Protein 8TEG (pdb70)

Solvent-accessible surface area: 25018 Å² total; per-residue (Å²): 168,89,82,99,92,17,10,136,81,15,64,136,20,10,126,162,18,77,165,84,1,41,56,21,2,136,176,25,42,163,184,7,74,54,14,1,41,41,0,20,72,32,4,4,18,6,5,8,0,10,0,3,8,0,8,65,20,0,38,24,30,0,5,0,23,45,0,0,26,0,1,4,61,0,0,66,53,2,0,80,82,2,1,2,0,0,0,0,2,3,2,14,3,11,3,0,23,0,3,28,22,4,4,79,60,0,125,79,99,117,82,5,20,118,128,29,0,42,2,10,4,0,52,0,2,31,72,0,2,95,31,0,33,88,48,1,46,61,7,16,5,69,56,12,105,90,23,28,23,3,0,4,4,0,12,21,9,0,21,8,59,6,18,60,57,16,3,101,103,3,29,67,52,8,62,144,58,11,144,114,69,88,99,181,78,127,18,8,86,93,78,71,54,126,39,0,1,82,40,1,58,87,0,3,111,11,2,17,109,48,2,46,186,11,66,114,0,20,78,98,214,164,52,69,41,176,64,50,35,70,44,10,29,37,2,13,23,65,40,14,121,70,42,15,41,46,0,76,134,36,50,77,126,38,23,185,5,9,3,17,45,7,46,0,58,36,49,172,45,145,74,101,122,19,61,130,63,8,126,84,6,45,117,93,21,30,103,25,0,94,99,10,0,29,13,5,4,32,4,3,13,7,18,6,4,11,0,4,66,14,0,31,27,150,41,0,85,42,174,22,66,44,1,47,26,33,4,1,32,10,1,0,106,6,1,50,46,0,3,59,76,9,16,0,2,1,3,3,16,48,44,23,0,0,21,0,0,20,20,2,7,63,22,122,204,86,17,80,10,77,15,1,3,11,0,1,40,59,0,0,64,66,0,22,41,15,32,54,40,1,58,116,27,59,80,20,0,6,2,0,3,12,2,18,0,10,5,25,5,58,21,24,36,57,3,4,4,0,83,51,2,21,93,7,52,169,34,49,85,37,83,34,18,101,40,0,69,89,127,5,3,44,6,3,75,70,8,34,37,132,20,1,13,105,0,0,87,58,0,34,74,28,8,97,99,0,44,36,28,17,164,81,103,103,44,0,15,57,0,0,62,42,4,42,99,1,19,54,30,37,71,152,91,9,60,191,158,26,137,50,62,31,5,110,50,1,9,18,96,56,9,72,22,13,78,50,38,67,98,111,74,0,40,116,18,108,10,2,71,80,31,67,184,72,38,134,189,98,162,268,66,40,45,50,52,44,2,38,100,51,5,1,66,10,48,0,20,14,62,45,104

GO terms:
  GO:0005886 plasma membrane (C, IDA)
  GO:0010036 response to boron-containing substance (P, IDA)
  GO:0080029 cellular response to boron-containing substance levels (P, IDA)
  GO:0005774 vacuolar membrane (C, EXP)
  GO:0010008 endosome membrane (C, EXP)
  GO:0035445 borate transmembrane transport (P, IMP)
  GO:0043674 columella (C, IDA)
  GO:0005737 cytoplasm (C, IDA)
  GO:0005768 endosome (C, IDA)
  GO:0005773 vacuole (C, IDA)
  GO:0016328 lateral plasma membrane (C, IDA)
  GO:0046713 borate transport (P, IMP)
  GO:0010036 response to boron-containing substance (P, IEP)
  GO:0080139 borate efflux transmembrane transporter activity (F, IMP)

Nearest PDB structures (foldseek):
  8teg-assembly1_B  TM=1.048E+00  e=1.422E-03  Arabidopsis thaliana
  8teh-assembly1_A  TM=1.031E+00  e=2.267E-03  Arabidopsis thaliana
  8teh-assembly1_A  TM=1.002E+00  e=2.235E-71  Arabidopsis thaliana
  8tem-assembly1_B  TM=9.997E-01  e=1.123E-63  Arabidopsis thaliana
  8ten-assembly1_B  TM=9.990E-01  e=5.904E-63  Arabidopsis thaliana

Radius of gyration: 24.36 Å; Cα contacts (8 Å, |Δi|>4): 847; chains: 2; bounding box: 55×71×68 Å

Sequence (561 aa):
FVPFEGIKNDLKGRLMCYKQDWTGGFKAGFRILAPTTYIFFASAIPVISFGEQLERSTDGVLTAVQTLASTAICGMIHSIIGGQPLLILGVAEPTVIMYTFMFNFAKARPELGRDLFLAWSGWVCVWTALMLFVLAICGACSIINRFTRVAGELFGLLIAMLFMQQAIKGLVDEFRIPERENQKLKEFLPSWRFANGMFALVLSFGLLLTGLRSRKARSWRYGTGWLRSLIADYGVPLMVLVWTGVSYIPAGDVPKGIPRRLFSPNPWSPGATVVKEMLDVPIVYIIGAFIPASMIAVLYYFDHSVASQLAQQKEFNLRKPSSYHYDLLLLGFLTLMCGLLGVPPSNGVIPQSPMHTKSLATLKYPVEVKEQRVSNLLQSTMVGGCVAAMPILKMIPTSVLWGYFAFMAIESLPGNQFWERILLLFTAPSRRFKVLEDYHATFVETVPFKTIAMFTLFQTTYLLICFGLTWIPIAGVMFPLMIMFLIPVRQYLLPRFFKGAHLQDLDAAEYEEAPALPFNLAAETEIGSTTSYPGDLEIYPGDLEILDEVMTRSRGEFRHT

B-factor: mean 27.96, std 11.34, range [3.14, 75.41]

Structure (mmCIF, N/CA/C/O backbone):
data_8TEG
#
_entry.id   8TEG
#
_cell.length_a   1.00
_cell.length_b   1.00
_cell.length_c   1.00
_cell.angle_alpha   90.00
_cell.angle_beta   90.00
_cell.angle_gamma   90.00
#
_symmetry.space_group_name_H-M   'P 1'
#
loop_
_entity.id
_entity.type
_entity.pdbx_description
1 polymer 'Boron transporter 1'
2 water water
#
loop_
_atom_site.group_PDB
_atom_site.id
_atom_site.type_symbol
_atom_site.label_atom_id
_atom_site.label_alt_id
_atom_site.label_comp_id
_atom_site.label_asym_id
_atom_site.label_entity_id
_atom_site.label_seq_id
_atom_site.pdbx_PDB_ins_code
_atom_site.Cartn_x
_atom_site.Cartn_y
_atom_site.Cartn_z
_atom_site.occupancy
_atom_site.B_iso_or_equiv
_atom_site.auth_seq_id
_atom_site.auth_comp_id
_atom_site.auth_asym_id
_atom_site.auth_atom_id
_atom_site.pdbx_PDB_model_num
ATOM 1 N N . PHE A 1 5 ? 147.393 183.921 179.658 1.00 47.45 5 PHE A N 1
ATOM 2 C CA . PHE A 1 5 ? 147.562 183.937 178.177 1.00 44.31 5 PHE A CA 1
ATOM 3 C C . PHE A 1 5 ? 147.886 185.344 177.682 1.00 46.14 5 PHE A C 1
ATOM 4 O O . PHE A 1 5 ? 147.329 185.800 176.685 1.00 49.82 5 PHE A O 1
ATOM 12 N N . VAL A 1 6 ? 148.781 186.030 178.381 1.00 40.46 6 VAL A N 1
ATOM 13 C CA . VAL A 1 6 ? 149.165 187.384 177.963 1.00 39.74 6 VAL A CA 1
ATOM 14 C C . VAL A 1 6 ? 150.006 187.292 176.693 1.00 40.19 6 VAL A C 1
ATOM 15 O O . VAL A 1 6 ? 151.008 186.557 176.673 1.00 40.53 6 VAL A O 1
ATOM 19 N N . PRO A 1 7 ? 149.654 188.000 175.618 1.00 36.77 7 PRO A N 1
ATOM 20 C CA . PRO A 1 7 ? 150.427 187.870 174.377 1.00 35.59 7 PRO A CA 1
ATOM 21 C C . PRO A 1 7 ? 151.888 188.246 174.572 1.00 38.60 7 PRO A C 1
ATOM 22 O O . PRO A 1 7 ? 152.214 189.240 175.224 1.00 41.03 7 PRO A O 1
ATOM 26 N N . PHE A 1 8 ? 152.769 187.430 173.993 1.00 34.53 8 PHE A N 1
ATOM 27 C CA . PHE A 1 8 ? 154.218 187.607 173.951 1.00 32.31 8 PHE A CA 1
ATOM 28 C C . PHE A 1 8 ? 154.906 187.327 175.282 1.00 33.23 8 PHE A C 1
ATOM 29 O O . PHE A 1 8 ? 156.138 187.366 175.336 1.00 35.85 8 PHE A O 1
ATOM 37 N N . GLU A 1 9 ? 154.165 187.038 176.352 1.00 37.34 9 GLU A N 1
ATOM 38 C CA . GLU A 1 9 ? 154.795 186.854 177.657 1.00 33.90 9 GLU A CA 1
ATOM 39 C C . GLU A 1 9 ? 155.652 185.593 177.688 1.00 34.97 9 GLU A C 1
ATOM 40 O O . GLU A 1 9 ? 156.799 185.620 178.153 1.00 40.35 9 GLU A O 1
ATOM 46 N N . GLY A 1 10 ? 155.110 184.475 177.205 1.00 30.54 10 GLY A N 1
ATOM 47 C CA . GLY A 1 10 ? 155.876 183.241 177.198 1.00 26.52 10 GLY A CA 1
ATOM 48 C C . GLY A 1 10 ? 157.118 183.333 176.334 1.00 29.35 10 GLY A C 1
ATOM 49 O O . GLY A 1 10 ? 158.192 182.867 176.721 1.00 33.30 10 GLY A O 1
ATOM 50 N N . ILE A 1 11 ? 156.988 183.939 175.152 1.00 29.64 11 ILE A N 1
ATOM 51 C CA . ILE A 1 11 ? 158.140 184.112 174.272 1.00 28.68 11 ILE A CA 1
ATOM 52 C C . ILE A 1 11 ? 159.193 184.979 174.948 1.00 28.05 11 ILE A C 1
ATOM 53 O O . ILE A 1 11 ? 160.394 184.689 174.885 1.00 31.39 11 ILE A O 1
ATOM 58 N N . LYS A 1 12 ? 158.761 186.060 175.600 1.00 30.66 12 LYS A N 1
ATOM 59 C CA . LYS A 1 12 ? 159.705 186.943 176.275 1.00 30.50 12 LYS A CA 1
ATOM 60 C C . LYS A 1 12 ? 160.442 186.213 177.389 1.00 29.86 12 LYS A C 1
ATOM 61 O O . LYS A 1 12 ? 161.663 186.347 177.524 1.00 34.83 12 LYS A O 1
ATOM 67 N N . ASN A 1 13 ? 159.719 185.441 178.201 1.00 30.66 13 ASN A N 1
ATOM 68 C CA . ASN A 1 13 ? 160.368 184.704 179.280 1.00 31.47 13 ASN A CA 1
ATOM 69 C C . ASN A 1 13 ? 161.352 183.676 178.732 1.00 33.93 13 ASN A C 1
ATOM 70 O O . ASN A 1 13 ? 162.467 183.535 179.251 1.00 34.49 13 ASN A O 1
ATOM 75 N N . ASP A 1 14 ? 160.961 182.952 177.679 1.00 30.43 14 ASP A N 1
ATOM 76 C CA . ASP A 1 14 ? 161.864 181.979 177.073 1.00 26.98 14 ASP A CA 1
ATOM 77 C C . ASP A 1 14 ? 163.135 182.650 176.566 1.00 27.73 14 ASP A C 1
ATOM 78 O O . ASP A 1 14 ? 164.245 182.158 176.803 1.00 31.54 14 ASP A O 1
ATOM 83 N N . LEU A 1 15 ? 162.988 183.767 175.850 1.00 28.18 15 LEU A N 1
ATOM 84 C CA . LEU A 1 15 ? 164.150 184.451 175.295 1.00 28.77 15 LEU A CA 1
ATOM 85 C C . LEU A 1 15 ? 165.051 184.985 176.399 1.00 30.69 15 LEU A C 1
ATOM 86 O O . LEU A 1 15 ? 166.279 184.874 176.317 1.00 31.94 15 LEU A O 1
ATOM 91 N N . LYS A 1 16 ? 164.460 185.564 177.444 1.00 34.82 16 LYS A N 1
ATOM 92 C CA . LYS A 1 16 ? 165.258 186.065 178.555 1.00 32.54 16 LYS A CA 1
ATOM 93 C C . LYS A 1 16 ? 166.031 184.935 179.222 1.00 35.34 16 LYS A C 1
ATOM 94 O O . LYS A 1 16 ? 167.211 185.090 179.554 1.00 36.63 16 LYS A O 1
ATOM 100 N N . GLY A 1 17 ? 165.384 183.785 179.418 1.00 36.25 17 GLY A N 1
ATOM 101 C CA . GLY A 1 17 ? 166.068 182.667 180.041 1.00 30.14 17 GLY A CA 1
ATOM 102 C C . GLY A 1 17 ? 167.196 182.117 179.190 1.00 32.21 17 GLY A C 1
ATOM 103 O O . GLY A 1 17 ? 168.279 181.817 179.699 1.00 36.05 17 GLY A O 1
ATOM 104 N N . ARG A 1 18 ? 166.963 181.974 177.885 1.00 33.87 18 ARG A N 1
ATOM 105 C CA . ARG A 1 18 ? 167.952 181.343 177.021 1.00 32.23 18 ARG A CA 1
ATOM 106 C C . ARG A 1 18 ? 169.038 182.297 176.544 1.00 29.88 18 ARG A C 1
ATOM 107 O O . ARG A 1 18 ? 170.056 181.833 176.020 1.00 33.22 18 ARG A O 1
ATOM 115 N N . LEU A 1 19 ? 168.862 183.606 176.711 1.00 33.28 19 LEU A N 1
ATOM 116 C CA . LEU A 1 19 ? 169.922 184.544 176.373 1.00 33.58 19 LEU A CA 1
ATOM 117 C C . LEU A 1 19 ? 170.999 184.623 177.445 1.00 33.97 19 LEU A C 1
ATOM 118 O O . LEU A 1 19 ? 172.081 185.151 177.173 1.00 37.14 19 LEU A O 1
ATOM 123 N N . MET A 1 20 ? 170.737 184.107 178.644 1.00 40.28 20 MET A N 1
ATOM 124 C CA . MET A 1 20 ? 171.701 184.141 179.734 1.00 40.54 20 MET A CA 1
ATOM 125 C C . MET A 1 20 ? 172.684 182.978 179.706 1.00 41.48 20 MET A C 1
ATOM 126 O O . MET A 1 20 ? 173.639 182.984 180.490 1.00 46.37 20 MET A O 1
ATOM 131 N N . CYS A 1 21 ? 172.482 181.984 178.833 1.00 37.58 21 CYS A N 1
ATOM 132 C CA . CYS A 1 21 ? 173.357 180.818 178.773 1.00 34.06 21 CYS A CA 1
ATOM 133 C C . CYS A 1 21 ? 173.810 180.504 177.350 1.00 33.80 21 CYS A C 1
ATOM 134 O O . CYS A 1 21 ? 174.263 179.387 177.085 1.00 38.13 21 CYS A O 1
ATOM 137 N N . TYR A 1 22 ? 173.705 181.465 176.430 1.00 30.23 22 TYR A N 1
ATOM 138 C CA . TYR A 1 22 ? 174.087 181.225 175.041 1.00 28.07 22 TYR A CA 1
ATOM 139 C C . TYR A 1 22 ? 175.593 181.001 174.904 1.00 26.40 22 TYR A C 1
ATOM 140 O O . TYR A 1 22 ? 176.042 180.003 174.315 1.00 29.88 22 TYR A O 1
ATOM 149 N N . LYS A 1 23 ? 176.390 181.916 175.458 1.00 30.06 23 LYS A N 1
ATOM 150 C CA . LYS A 1 23 ? 177.837 181.818 175.311 1.00 30.75 23 LYS A CA 1
ATOM 151 C C . LYS A 1 23 ? 178.364 180.549 175.964 1.00 30.92 23 LYS A C 1
ATOM 152 O O . LYS A 1 23 ? 179.253 179.885 175.422 1.00 31.35 23 LYS A O 1
ATOM 158 N N . GLN A 1 24 ? 177.832 180.205 177.137 1.00 30.80 24 GLN A N 1
ATOM 159 C CA . GLN A 1 24 ? 178.170 178.929 177.754 1.00 28.28 24 GLN A CA 1
ATOM 160 C C . GLN A 1 24 ? 177.685 177.768 176.898 1.00 31.10 24 GLN A C 1
ATOM 161 O O . GLN A 1 24 ? 178.384 176.760 176.759 1.00 33.31 24 GLN A O 1
ATOM 167 N N . ASP A 1 25 ? 176.498 177.899 176.299 1.00 31.83 25 ASP A N 1
ATOM 168 C CA . ASP A 1 25 ? 175.999 176.851 175.416 1.00 28.47 25 ASP A CA 1
ATOM 169 C C . ASP A 1 25 ? 176.993 176.540 174.308 1.00 25.84 25 ASP A C 1
ATOM 170 O O . ASP A 1 25 ? 177.055 175.401 173.834 1.00 27.98 25 ASP A O 1
ATOM 175 N N . TRP A 1 26 ? 177.778 177.532 173.881 1.00 32.19 26 TRP A N 1
ATOM 176 C CA . TRP A 1 26 ? 178.792 177.256 172.863 1.00 25.80 26 TRP A CA 1
ATOM 177 C C . TRP A 1 26 ? 180.121 176.800 173.468 1.00 26.88 26 TRP A C 1
ATOM 178 O O . TRP A 1 26 ? 180.715 175.816 173.004 1.00 30.32 26 TRP A O 1
ATOM 189 N N . THR A 1 27 ? 180.608 177.495 174.498 1.00 32.55 27 THR A N 1
ATOM 190 C CA . THR A 1 27 ? 181.928 177.178 175.038 1.00 31.19 27 THR A CA 1
ATOM 191 C C . THR A 1 27 ? 181.962 175.783 175.653 1.00 34.52 27 THR A C 1
ATOM 192 O O . THR A 1 27 ? 182.971 175.079 175.537 1.00 37.19 27 THR A O 1
ATOM 196 N N . GLY A 1 28 ? 180.882 175.367 176.319 1.00 34.07 28 GLY A N 1
ATOM 197 C CA . GLY A 1 28 ? 180.845 174.023 176.869 1.00 32.22 28 GLY A CA 1
ATOM 198 C C . GLY A 1 28 ? 180.971 172.957 175.800 1.00 30.44 28 GLY A C 1
ATOM 199 O O . GLY A 1 28 ? 181.606 171.922 176.013 1.00 39.76 28 GLY A O 1
ATOM 200 N N . GLY A 1 29 ? 180.359 173.188 174.639 1.00 31.94 29 GLY A N 1
ATOM 201 C CA . GLY A 1 29 ? 180.552 172.278 173.523 1.00 29.50 29 GLY A CA 1
ATOM 202 C C . GLY A 1 29 ? 181.973 172.304 172.999 1.00 29.63 29 GLY A C 1
ATOM 203 O O . GLY A 1 29 ? 182.534 171.263 172.646 1.00 29.83 29 GLY A O 1
ATOM 204 N N . PHE A 1 30 ? 182.574 173.494 172.932 1.00 36.31 30 PHE A N 1
ATOM 205 C CA . PHE A 1 30 ? 183.967 173.580 172.500 1.00 30.78 30 PHE A CA 1
ATOM 206 C C . PHE A 1 30 ? 184.901 172.932 173.515 1.00 33.65 30 PHE A C 1
ATOM 207 O O . PHE A 1 30 ? 185.907 172.321 173.139 1.00 39.41 30 PHE A O 1
ATOM 215 N N . LYS A 1 31 ? 184.584 173.049 174.805 1.00 37.18 31 LYS A N 1
ATOM 216 C CA . LYS A 1 31 ? 185.432 172.487 175.849 1.00 39.83 31 LYS A CA 1
ATOM 217 C C . LYS A 1 31 ? 185.372 170.966 175.912 1.00 37.20 31 LYS A C 1
ATOM 218 O O . LYS A 1 31 ? 186.188 170.364 176.618 1.00 41.98 31 LYS A O 1
ATOM 224 N N . ALA A 1 32 ? 184.436 170.332 175.202 1.00 38.37 32 ALA A N 1
ATOM 225 C CA . ALA A 1 32 ? 184.346 168.877 175.219 1.00 37.16 32 ALA A CA 1
ATOM 226 C C . ALA A 1 32 ? 185.431 168.215 174.380 1.00 39.65 32 ALA A C 1
ATOM 227 O O . ALA A 1 32 ? 185.704 167.026 174.571 1.00 39.76 32 ALA A O 1
ATOM 229 N N . GLY A 1 33 ? 186.054 168.947 173.463 1.00 43.71 33 GLY A N 1
ATOM 230 C CA . GLY A 1 33 ? 187.078 168.364 172.623 1.00 39.32 33 GLY A CA 1
ATOM 231 C C . GLY A 1 33 ? 186.496 167.433 171.573 1.00 39.95 33 GLY A C 1
ATOM 232 O O . GLY A 1 33 ? 185.320 167.508 171.205 1.00 41.02 33 GLY A O 1
ATOM 233 N N . PHE A 1 34 ? 187.353 166.532 171.086 1.00 44.62 34 PHE A N 1
ATOM 234 C CA . PHE A 1 34 ? 186.957 165.602 170.035 1.00 39.17 34 PHE A CA 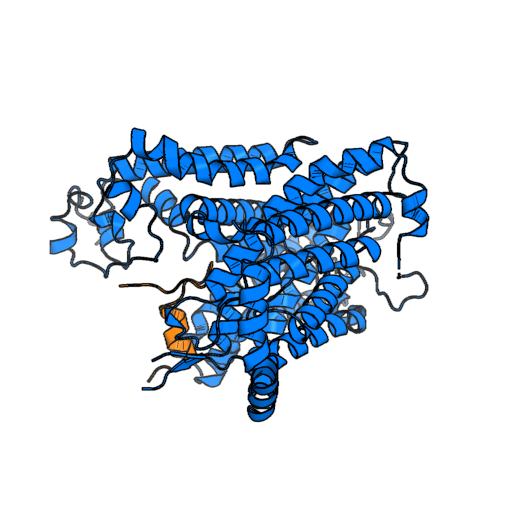1
ATOM 235 C C . PHE A 1 34 ? 185.967 164.552 170.516 1.00 37.76 34 PHE A C 1
ATOM 236 O O . PHE A 1 34 ? 185.398 163.840 169.682 1.00 38.79 34 PHE A O 1
ATOM 244 N N . ARG A 1 35 ? 185.748 164.436 171.823 1.00 38.44 35 ARG A N 1
ATOM 245 C CA . ARG A 1 35 ? 184.781 163.481 172.347 1.00 38.61 35 ARG A CA 1
ATOM 246 C C . ARG A 1 35 ? 183.342 163.868 172.041 1.00 40.49 35 ARG A C 1
ATOM 247 O O . ARG A 1 35 ? 182.440 163.061 172.291 1.00 40.17 35 ARG A O 1
ATOM 255 N N . ILE A 1 36 ? 183.097 165.075 171.524 1.00 31.85 36 ILE A N 1
ATOM 256 C CA . ILE A 1 36 ? 181.751 165.449 171.098 1.00 29.71 36 ILE A CA 1
ATOM 257 C C . ILE A 1 36 ? 181.333 164.754 169.812 1.00 28.69 36 ILE A C 1
ATOM 258 O O . ILE A 1 36 ? 180.158 164.825 169.435 1.00 31.49 36 ILE A O 1
ATOM 263 N N . LEU A 1 37 ? 182.258 164.076 169.129 1.00 24.78 37 LEU A N 1
ATOM 264 C CA . LEU A 1 37 ? 181.930 163.455 167.850 1.00 27.54 37 LEU A CA 1
ATOM 265 C C . LEU A 1 37 ? 181.144 162.158 168.007 1.00 24.98 37 LEU A C 1
ATOM 266 O O . LEU A 1 37 ? 180.337 161.830 167.133 1.00 32.08 37 LEU A O 1
ATOM 271 N N . ALA A 1 38 ? 181.359 161.403 169.090 1.00 24.26 38 ALA A N 1
ATOM 272 C CA . ALA A 1 38 ? 180.624 160.147 169.244 1.00 25.85 38 ALA A CA 1
ATOM 273 C C . ALA A 1 38 ? 179.121 160.378 169.339 1.00 22.11 38 ALA A C 1
ATOM 274 O O . ALA A 1 38 ? 178.374 159.797 168.530 1.00 25.67 38 ALA A O 1
ATOM 276 N N . PRO A 1 39 ? 178.609 161.207 170.256 1.00 25.22 39 PRO A N 1
ATOM 277 C CA . PRO A 1 39 ? 177.172 161.516 170.218 1.00 22.81 39 PRO A CA 1
ATOM 278 C C . PRO A 1 39 ? 176.746 162.138 168.905 1.00 23.74 39 PRO A C 1
ATOM 279 O O . PRO A 1 39 ? 175.647 161.849 168.414 1.00 29.49 39 PRO A O 1
ATOM 283 N N . THR A 1 40 ? 177.600 162.980 168.319 1.00 20.42 40 THR A N 1
ATOM 284 C CA . THR A 1 40 ? 177.269 163.624 167.053 1.00 18.29 40 THR A CA 1
ATOM 285 C C . THR A 1 40 ? 177.052 162.594 165.954 1.00 18.42 40 THR A C 1
ATOM 286 O O . THR A 1 40 ? 176.059 162.654 165.225 1.00 18.23 40 THR A O 1
ATOM 290 N N . THR A 1 41 ? 177.976 161.641 165.813 1.00 18.97 41 THR A N 1
ATOM 291 C CA . THR A 1 41 ? 177.837 160.636 164.763 1.00 19.16 41 THR A CA 1
ATOM 292 C C . THR A 1 41 ? 176.654 159.715 165.035 1.00 15.36 41 THR A C 1
ATOM 293 O O . THR A 1 41 ? 175.909 159.357 164.110 1.00 22.86 41 THR A O 1
ATOM 297 N N . TYR A 1 42 ? 176.453 159.334 166.299 1.00 11.75 42 TYR A N 1
ATOM 298 C CA . TYR A 1 42 ? 175.305 158.497 166.633 1.00 15.31 42 TYR A CA 1
ATOM 299 C C . TYR A 1 42 ? 174.002 159.168 166.210 1.00 18.29 42 TYR A C 1
ATOM 300 O O . TYR A 1 42 ? 173.163 158.563 165.525 1.00 16.75 42 TYR A O 1
ATOM 309 N N . ILE A 1 43 ? 173.819 160.431 166.600 1.00 20.42 43 ILE A N 1
ATOM 310 C CA . ILE A 1 43 ? 172.575 161.118 166.282 1.00 16.27 43 ILE A CA 1
ATOM 311 C C . ILE A 1 43 ? 172.487 161.424 164.792 1.00 12.82 43 ILE A C 1
ATOM 312 O O . ILE A 1 43 ? 171.390 161.441 164.224 1.00 18.58 43 ILE A O 1
ATOM 317 N N . PHE A 1 44 ? 173.619 161.660 164.126 1.00 13.70 44 PHE A N 1
ATOM 318 C CA . PHE A 1 44 ? 173.581 161.867 162.685 1.00 19.05 44 PHE A CA 1
ATOM 319 C C . PHE A 1 44 ? 173.023 160.645 161.976 1.00 15.69 44 PHE A C 1
ATOM 320 O O . PHE A 1 44 ? 172.207 160.771 161.057 1.00 15.33 44 PHE A O 1
ATOM 328 N N . PHE A 1 45 ? 173.470 159.451 162.373 1.00 16.68 45 PHE A N 1
ATOM 329 C CA . PHE A 1 45 ? 172.932 158.250 161.743 1.00 15.22 45 PHE A CA 1
ATOM 330 C C . PHE A 1 45 ? 171.478 158.024 162.133 1.00 15.80 45 PHE A C 1
ATOM 331 O O . PHE A 1 45 ? 170.683 157.569 161.304 1.00 17.51 45 PHE A O 1
ATOM 339 N N . ALA A 1 46 ? 171.103 158.353 163.372 1.00 17.68 46 ALA A N 1
ATOM 340 C CA . ALA A 1 46 ? 169.699 158.238 163.758 1.00 16.84 46 ALA A CA 1
ATOM 341 C C . ALA A 1 46 ? 168.809 159.169 162.939 1.00 17.41 46 ALA A C 1
ATOM 342 O O . ALA A 1 46 ? 167.646 158.844 162.681 1.00 22.53 46 ALA A O 1
ATOM 344 N N . SER A 1 47 ? 169.330 160.325 162.533 1.00 14.68 47 SER A N 1
ATOM 345 C CA . SER A 1 47 ? 168.572 161.288 161.741 1.00 13.76 47 SER A CA 1
ATOM 346 C C . SER A 1 47 ? 168.530 160.941 160.256 1.00 17.23 47 SER A C 1
ATOM 347 O O . SER A 1 47 ? 167.467 161.020 159.635 1.00 21.69 47 SER A O 1
ATOM 350 N N . ALA A 1 48 ? 169.668 160.557 159.676 1.00 17.84 48 ALA A N 1
ATOM 351 C CA . ALA A 1 48 ? 169.790 160.528 158.221 1.00 16.02 48 ALA A CA 1
ATOM 352 C C . ALA A 1 48 ? 168.959 159.411 157.598 1.00 16.16 48 ALA A C 1
ATOM 353 O O . ALA A 1 48 ? 168.268 159.627 156.598 1.00 23.37 48 ALA A O 1
ATOM 355 N N . ILE A 1 49 ? 169.024 158.206 158.162 1.00 11.42 49 ILE A N 1
ATOM 356 C CA . ILE A 1 49 ? 168.420 157.047 157.500 1.00 12.05 49 ILE A CA 1
ATOM 357 C C . ILE A 1 49 ? 166.909 157.196 157.348 1.00 6.43 49 ILE A C 1
ATOM 358 O O . ILE A 1 49 ? 166.399 156.993 156.232 1.00 15.41 49 ILE A O 1
ATOM 363 N N . PRO A 1 50 ? 166.144 157.544 158.388 1.00 15.06 50 PRO A N 1
ATOM 364 C CA . PRO A 1 50 ? 164.703 157.760 158.178 1.00 18.87 50 PRO A CA 1
ATOM 365 C C . PRO A 1 50 ? 164.396 158.872 157.191 1.00 9.28 50 PRO A C 1
ATOM 366 O O . PRO A 1 50 ? 163.404 158.779 156.463 1.00 14.02 50 PRO A O 1
ATOM 370 N N . VAL A 1 51 ? 165.219 159.921 157.137 1.00 13.33 51 VAL A N 1
ATOM 371 C CA . VAL A 1 51 ? 164.952 161.026 156.222 1.00 15.33 51 VAL A CA 1
ATOM 372 C C . VAL A 1 51 ? 165.155 160.587 154.776 1.00 13.27 51 VAL A C 1
ATOM 373 O O . VAL A 1 51 ? 164.389 160.969 153.886 1.00 16.32 51 VAL A O 1
ATOM 377 N N . ILE A 1 52 ? 166.176 159.767 154.519 1.00 9.70 52 ILE A N 1
ATOM 378 C CA . ILE A 1 52 ? 166.351 159.190 153.188 1.00 16.59 52 ILE A CA 1
ATOM 379 C C . ILE A 1 52 ? 165.170 158.292 152.839 1.00 13.62 52 ILE A C 1
ATOM 380 O O . ILE A 1 52 ? 164.664 158.310 151.707 1.00 19.77 52 ILE A O 1
ATOM 385 N N . SER A 1 53 ? 164.725 157.478 153.799 1.00 14.44 53 SER A N 1
ATOM 386 C CA . SER A 1 53 ? 163.574 156.613 153.556 1.00 13.05 53 SER A CA 1
ATOM 387 C C . SER A 1 53 ? 162.339 157.429 153.186 1.00 8.45 53 SER A C 1
ATOM 388 O O . SER A 1 53 ? 161.612 157.089 152.243 1.00 14.42 53 SER A O 1
ATOM 391 N N . PHE A 1 54 ? 162.092 158.515 153.920 1.00 12.01 54 PHE A N 1
ATOM 392 C CA . PHE A 1 54 ? 160.960 159.382 153.617 1.00 10.04 54 PHE A CA 1
ATOM 393 C C . PHE A 1 54 ? 161.132 160.056 152.262 1.00 12.87 54 PHE A C 1
ATOM 394 O O . PHE A 1 54 ? 160.153 160.276 151.543 1.00 17.97 54 PHE A O 1
ATOM 402 N N . GLY A 1 55 ? 162.370 160.397 151.902 1.00 13.91 55 GLY A N 1
ATOM 403 C CA . GLY A 1 55 ? 162.619 160.942 150.579 1.00 11.36 55 GLY A CA 1
ATOM 404 C C . GLY A 1 55 ? 162.239 159.977 149.473 1.00 12.84 55 GLY A C 1
ATOM 405 O O . GLY A 1 55 ? 161.643 160.372 148.471 1.00 20.17 55 GLY A O 1
ATOM 406 N N . GLU A 1 56 ? 162.581 158.699 149.639 1.00 12.14 56 GLU A N 1
ATOM 407 C CA . GLU A 1 56 ? 162.166 157.700 148.654 1.00 14.62 56 GLU A CA 1
ATOM 408 C C . GLU A 1 56 ? 160.646 157.561 148.618 1.00 14.13 56 GLU A C 1
ATOM 409 O O . GLU A 1 56 ? 160.044 157.443 147.539 1.00 18.45 56 GLU A O 1
ATOM 415 N N . GLN A 1 57 ? 160.006 157.569 149.791 1.00 14.93 57 GLN A N 1
ATOM 416 C CA . GLN A 1 57 ? 158.548 157.494 149.824 1.00 11.47 57 GLN A CA 1
ATOM 417 C C . GLN A 1 57 ? 157.924 158.654 149.055 1.00 12.54 57 GLN A C 1
ATOM 418 O O . GLN A 1 57 ? 156.982 158.463 148.278 1.00 18.98 57 GLN A O 1
ATOM 424 N N . LEU A 1 58 ? 158.444 159.865 149.254 1.00 13.68 58 LEU A N 1
ATOM 425 C CA . LEU A 1 58 ? 157.927 161.025 148.537 1.00 15.83 58 LEU A CA 1
ATOM 426 C C . LEU A 1 58 ? 158.209 160.926 147.043 1.00 17.14 58 LEU A C 1
ATOM 427 O O . LEU A 1 58 ? 157.364 161.293 146.222 1.00 21.71 58 LEU A O 1
ATOM 432 N N . GLU A 1 59 ? 159.393 160.435 146.671 1.00 22.17 59 GLU A N 1
ATOM 433 C CA . GLU A 1 59 ? 159.699 160.245 145.258 1.00 16.67 59 GLU A CA 1
ATOM 434 C C . GLU A 1 59 ? 158.651 159.365 144.598 1.00 19.43 59 GLU A C 1
ATOM 435 O O . GLU A 1 59 ? 158.202 159.648 143.482 1.00 19.12 59 GLU A O 1
ATOM 441 N N . ARG A 1 60 ? 158.247 158.291 145.275 1.00 23.31 60 ARG A N 1
ATOM 442 C CA . ARG A 1 60 ? 157.177 157.461 144.731 1.00 21.92 60 ARG A CA 1
ATOM 443 C C . ARG A 1 60 ? 155.834 158.186 144.737 1.00 26.15 60 ARG A C 1
ATOM 444 O O . ARG A 1 60 ? 155.065 158.064 143.778 1.00 29.45 60 ARG A O 1
ATOM 452 N N . SER A 1 61 ? 155.536 158.946 145.791 1.00 21.61 61 SER A N 1
ATOM 453 C CA . SER A 1 61 ? 154.194 159.484 145.990 1.00 16.15 61 SER A CA 1
ATOM 454 C C . SER A 1 61 ? 153.933 160.791 145.251 1.00 24.63 61 SER A C 1
ATOM 455 O O . SER A 1 61 ? 152.766 161.146 145.055 1.00 28.22 61 SER A O 1
ATOM 458 N N . THR A 1 62 ? 154.974 161.521 144.849 1.00 25.29 62 THR A N 1
ATOM 459 C CA . THR A 1 62 ? 154.814 162.800 144.167 1.00 17.29 62 THR A CA 1
ATOM 460 C C . THR A 1 62 ? 155.307 162.754 142.725 1.00 22.69 62 THR A C 1
ATOM 461 O O . THR A 1 62 ? 155.542 163.803 142.120 1.00 22.81 62 THR A O 1
ATOM 465 N N . ASP A 1 63 ? 155.468 161.557 142.163 1.00 25.97 63 ASP A N 1
ATOM 466 C CA . ASP A 1 63 ? 155.905 161.394 140.777 1.00 29.73 63 ASP A CA 1
ATOM 467 C C . ASP A 1 63 ? 157.245 162.088 140.533 1.00 27.69 63 ASP A C 1
ATOM 468 O O . ASP A 1 63 ? 157.485 162.664 139.470 1.00 33.28 63 ASP A O 1
ATOM 473 N N . GLY A 1 64 ? 158.125 162.035 141.530 1.00 25.04 64 GLY A N 1
ATOM 474 C CA . GLY A 1 64 ? 159.468 162.555 141.403 1.00 19.03 64 GLY A CA 1
ATOM 475 C C . GLY A 1 64 ? 159.643 164.023 141.727 1.00 21.47 64 GLY A C 1
ATOM 476 O O . GLY A 1 64 ? 160.779 164.511 141.692 1.00 27.01 64 GLY A O 1
ATOM 477 N N . VAL A 1 65 ? 158.567 164.746 142.041 1.00 16.79 65 VAL A N 1
ATOM 478 C CA . VAL A 1 65 ? 158.694 166.173 142.329 1.00 17.44 65 VAL A CA 1
ATOM 479 C C . VAL A 1 65 ? 159.550 166.393 143.573 1.00 22.40 65 VAL A C 1
ATOM 480 O O . VAL A 1 65 ? 160.418 167.272 143.599 1.00 26.62 65 VAL A O 1
ATOM 484 N N . LEU A 1 66 ? 159.322 165.600 144.618 1.00 25.16 66 LEU A N 1
ATOM 485 C CA . LEU A 1 66 ? 160.074 165.686 145.864 1.00 19.56 66 LEU A CA 1
ATOM 486 C C . LEU A 1 66 ? 160.792 164.368 146.107 1.00 17.88 66 LEU A C 1
ATOM 487 O O . LEU A 1 66 ? 160.191 163.298 145.973 1.00 29.14 66 LEU A O 1
ATOM 492 N N . THR A 1 67 ? 162.069 164.448 146.482 1.00 17.82 67 THR A N 1
ATOM 493 C CA . THR A 1 67 ? 162.897 163.260 146.661 1.00 20.80 67 THR A CA 1
ATOM 494 C C . THR A 1 67 ? 163.755 163.372 147.916 1.00 17.76 67 THR A C 1
ATOM 495 O O . THR A 1 67 ? 163.550 164.270 148.737 1.00 22.44 67 THR A O 1
ATOM 499 N N . ALA A 1 68 ? 164.719 162.459 148.072 1.00 16.51 68 ALA A N 1
ATOM 500 C CA . ALA A 1 68 ? 165.593 162.489 149.242 1.00 18.12 68 ALA A CA 1
ATOM 501 C C . ALA A 1 68 ? 166.456 163.741 149.270 1.00 14.73 68 ALA A C 1
ATOM 502 O O . ALA A 1 68 ? 166.854 164.191 150.349 1.00 18.03 68 ALA A O 1
ATOM 504 N N . VAL A 1 69 ? 166.750 164.322 148.107 1.00 12.44 69 VAL A N 1
ATOM 505 C CA . VAL A 1 69 ? 167.498 165.575 148.076 1.00 18.69 69 VAL A CA 1
ATOM 506 C C . VAL A 1 69 ? 166.779 166.633 148.904 1.00 15.64 69 VAL A C 1
ATOM 507 O O . VAL A 1 69 ? 167.377 167.285 149.767 1.00 25.27 69 VAL A O 1
ATOM 511 N N . GLN A 1 70 ? 165.473 166.787 148.679 1.00 18.03 70 GLN A N 1
ATOM 512 C CA . GLN A 1 70 ? 164.718 167.834 149.358 1.00 14.22 70 GLN A CA 1
ATOM 513 C C . GLN A 1 70 ? 164.530 167.530 150.842 1.00 19.19 70 GLN A C 1
ATOM 514 O O . GLN A 1 70 ? 164.637 168.434 151.677 1.00 19.17 70 GLN A O 1
ATOM 520 N N . THR A 1 71 ? 164.244 166.272 151.198 1.00 9.90 71 THR A N 1
ATOM 521 C CA . THR A 1 71 ? 164.077 165.949 152.613 1.00 10.29 71 THR A CA 1
ATOM 522 C C . THR A 1 71 ? 165.383 166.144 153.375 1.00 10.49 71 THR A C 1
ATOM 523 O O . THR A 1 71 ? 165.391 166.716 154.472 1.00 17.70 71 THR A O 1
ATOM 527 N N . LEU A 1 72 ? 166.503 165.702 152.795 1.00 11.35 72 LEU A N 1
ATOM 528 C CA . LEU A 1 72 ? 167.798 165.912 153.434 1.00 18.40 72 LEU A CA 1
ATOM 529 C C . LEU A 1 72 ? 168.121 167.396 153.554 1.00 11.66 72 LEU A C 1
ATOM 530 O O . LEU A 1 72 ? 168.613 167.845 154.595 1.00 19.23 72 LEU A O 1
ATOM 535 N N . ALA A 1 73 ? 167.857 168.174 152.500 1.00 13.07 73 ALA A N 1
ATOM 536 C CA . ALA A 1 73 ? 168.145 169.604 152.548 1.00 17.14 73 ALA A CA 1
ATOM 537 C C . ALA A 1 73 ? 167.320 170.295 153.623 1.00 13.16 73 ALA A C 1
ATOM 538 O O . ALA A 1 73 ? 167.840 171.124 154.380 1.00 20.97 73 ALA A O 1
ATOM 540 N N . SER A 1 74 ? 166.027 169.976 153.699 1.00 17.00 74 SER A N 1
ATOM 541 C CA . SER A 1 74 ? 165.183 170.549 154.739 1.00 17.91 74 SER A CA 1
ATOM 542 C C . SER A 1 74 ? 165.715 170.193 156.120 1.00 13.53 74 SER A C 1
ATOM 543 O O . SER A 1 74 ? 165.877 171.0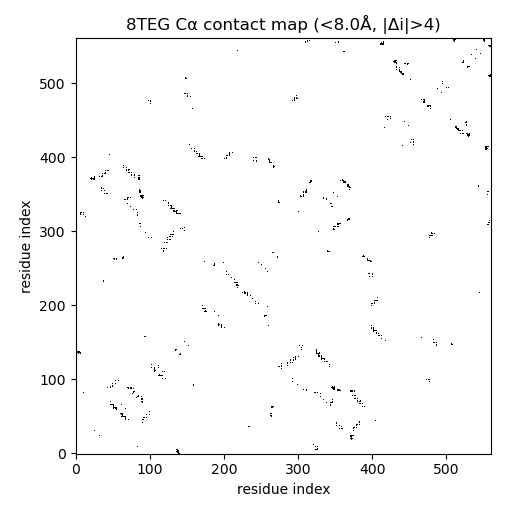67 156.982 1.00 16.31 74 SER A O 1
ATOM 546 N N . THR A 1 75 ? 166.000 168.909 156.348 1.00 14.60 75 THR A N 1
ATOM 547 C CA . THR A 1 75 ? 166.497 168.492 157.653 1.00 10.78 75 THR A CA 1
ATOM 548 C C . THR A 1 75 ? 167.761 169.260 158.016 1.00 12.20 75 THR A C 1
ATOM 549 O O . THR A 1 75 ? 167.872 169.807 159.118 1.00 22.28 75 THR A O 1
ATOM 553 N N . ALA A 1 76 ? 168.706 169.351 157.078 1.00 18.52 76 ALA A N 1
ATOM 554 C CA . ALA A 1 76 ? 169.982 169.999 157.363 1.00 15.07 76 ALA A CA 1
ATOM 555 C C . ALA A 1 76 ? 169.804 171.481 157.673 1.00 17.12 76 ALA A C 1
ATOM 556 O O . ALA A 1 76 ? 170.327 171.980 158.675 1.00 22.47 76 ALA A O 1
ATOM 558 N N . ILE A 1 77 ? 169.075 172.206 156.820 1.00 17.75 77 ILE A N 1
ATOM 559 C CA . ILE A 1 77 ? 168.961 173.651 157.001 1.00 19.79 77 ILE A CA 1
ATOM 560 C C . ILE A 1 77 ? 168.196 173.973 158.278 1.00 17.15 77 ILE A C 1
ATOM 561 O O . ILE A 1 77 ? 168.613 174.830 159.072 1.00 22.12 77 ILE A O 1
ATOM 566 N N . CYS A 1 78 ? 167.063 173.300 158.500 1.00 22.20 78 CYS A N 1
ATOM 567 C CA . CYS A 1 78 ? 166.298 173.544 159.714 1.00 16.44 78 CYS A CA 1
ATOM 568 C C . CYS A 1 78 ? 167.118 173.212 160.953 1.00 18.84 78 CYS A C 1
ATOM 569 O O . CYS A 1 78 ? 167.109 173.972 161.927 1.00 22.13 78 CYS A O 1
ATOM 572 N N . GLY A 1 79 ? 167.848 172.093 160.933 1.00 17.94 79 GLY A N 1
ATOM 573 C CA . GLY A 1 79 ? 168.667 171.743 162.079 1.00 14.64 79 GLY A CA 1
ATOM 574 C C . GLY A 1 79 ? 169.759 172.757 162.357 1.00 12.32 79 GLY A C 1
ATOM 575 O O . GLY A 1 79 ? 169.998 173.119 163.508 1.00 20.26 79 GLY A O 1
ATOM 576 N N . MET A 1 80 ? 170.440 173.227 161.310 1.00 11.80 80 MET A N 1
ATOM 577 C CA . MET A 1 80 ? 171.502 174.210 161.509 1.00 22.23 80 MET A CA 1
ATOM 578 C C . MET A 1 80 ? 170.947 175.502 162.095 1.00 16.82 80 MET A C 1
ATOM 579 O O . MET A 1 80 ? 171.496 176.052 163.062 1.00 28.97 80 MET A O 1
ATOM 584 N N . ILE A 1 81 ? 169.845 175.997 161.527 1.00 11.57 81 ILE A N 1
ATOM 585 C CA . ILE A 1 81 ? 169.265 177.240 162.024 1.00 16.05 81 ILE A CA 1
ATOM 586 C C . ILE A 1 81 ? 168.807 177.075 163.467 1.00 17.38 81 ILE A C 1
ATOM 587 O O . ILE A 1 81 ? 169.056 177.941 164.313 1.00 20.91 81 ILE A O 1
ATOM 592 N N . HIS A 1 82 ? 168.138 175.960 163.776 1.00 19.51 82 HIS A N 1
ATOM 593 C CA . HIS A 1 82 ? 167.693 175.721 165.144 1.00 10.84 82 HIS A CA 1
ATOM 594 C C . HIS A 1 82 ? 168.871 175.620 166.104 1.00 18.34 82 HIS A C 1
ATOM 595 O O . HIS A 1 82 ? 168.784 176.095 167.239 1.00 22.96 82 HIS A O 1
ATOM 602 N N . SER A 1 83 ? 169.973 175.005 165.678 1.00 18.59 83 SER A N 1
ATOM 603 C CA . SER A 1 83 ? 171.149 174.937 166.535 1.00 20.28 83 SER A CA 1
ATOM 604 C C . SER A 1 83 ? 171.680 176.328 166.842 1.00 18.34 83 SER A C 1
ATOM 605 O O . SER A 1 83 ? 172.044 176.622 167.984 1.00 23.12 83 SER A O 1
ATOM 608 N N . ILE A 1 84 ? 171.729 177.199 165.837 1.00 21.11 84 ILE A N 1
ATOM 609 C CA . ILE A 1 84 ? 172.315 178.519 166.054 1.00 21.46 84 ILE A CA 1
ATOM 610 C C . ILE A 1 84 ? 171.388 179.411 166.880 1.00 20.09 84 ILE A C 1
ATOM 611 O O . ILE A 1 84 ? 171.840 180.092 167.806 1.00 24.93 84 ILE A O 1
ATOM 616 N N . ILE A 1 85 ? 170.088 179.434 166.574 1.00 17.99 85 ILE A N 1
ATOM 617 C CA . ILE A 1 85 ? 169.174 180.378 167.209 1.00 18.04 85 ILE A CA 1
ATOM 618 C C . ILE A 1 85 ? 167.985 179.694 167.874 1.00 19.58 85 ILE A C 1
ATOM 619 O O . ILE A 1 85 ? 167.093 180.374 168.378 1.00 24.46 85 ILE A O 1
ATOM 624 N N . GLY A 1 86 ? 167.948 178.366 167.896 1.00 21.83 86 GLY A N 1
ATOM 625 C CA . GLY A 1 86 ? 166.876 177.684 168.588 1.00 19.86 86 GLY A CA 1
ATOM 626 C C . GLY A 1 86 ? 166.948 177.878 170.089 1.00 25.23 86 GLY A C 1
ATOM 627 O O . GLY A 1 86 ? 167.973 178.256 170.655 1.00 26.76 86 GLY A O 1
ATOM 628 N N . GLY A 1 87 ? 165.822 177.619 170.746 1.00 25.89 87 GLY A N 1
ATOM 629 C CA . GLY A 1 87 ? 165.743 177.757 172.185 1.00 22.51 87 GLY A CA 1
ATOM 630 C C . GLY A 1 87 ? 166.302 176.565 172.932 1.00 22.06 87 GLY A C 1
ATOM 631 O O . GLY A 1 87 ? 167.081 176.727 173.875 1.00 30.78 87 GLY A O 1
ATOM 632 N N . GLN A 1 88 ? 165.916 175.360 172.516 1.00 22.36 88 GLN A N 1
ATOM 633 C CA . GLN A 1 88 ? 166.348 174.124 173.160 1.00 22.21 88 GLN A CA 1
ATOM 634 C C . GLN A 1 88 ? 167.230 173.341 172.195 1.00 18.28 88 GLN A C 1
ATOM 635 O O . GLN A 1 88 ? 166.711 172.640 171.313 1.00 27.90 88 GLN A O 1
ATOM 641 N N . PRO A 1 89 ? 168.559 173.423 172.308 1.00 21.99 89 PRO A N 1
ATOM 642 C CA . PRO A 1 89 ? 169.419 172.702 171.354 1.00 21.18 89 PRO A CA 1
ATOM 643 C C . PRO A 1 89 ? 169.338 171.188 171.457 1.00 14.87 89 PRO A C 1
ATOM 644 O O . PRO A 1 89 ? 169.779 170.505 170.527 1.00 19.79 89 PRO A O 1
ATOM 648 N N . LEU A 1 90 ? 168.821 170.637 172.555 1.00 17.04 90 LEU A N 1
ATOM 649 C CA . LEU A 1 90 ? 168.674 169.190 172.649 1.00 20.26 90 LEU A CA 1
ATOM 650 C C . LEU A 1 90 ? 167.641 168.656 171.665 1.00 16.23 90 LEU A C 1
ATOM 651 O O . LEU A 1 90 ? 167.663 167.464 171.347 1.00 16.96 90 LEU A O 1
ATOM 656 N N . LEU A 1 91 ? 166.744 169.510 171.179 1.00 18.78 91 LEU A N 1
ATOM 657 C CA . LEU A 1 91 ? 165.703 169.082 170.256 1.00 19.74 91 LEU A CA 1
ATOM 658 C C . LEU A 1 91 ? 166.285 168.859 168.864 1.00 12.94 91 LEU A C 1
ATOM 659 O O . LEU A 1 91 ? 167.006 169.710 168.339 1.00 21.48 91 LEU A O 1
ATOM 664 N N . ILE A 1 92 ? 165.969 167.713 168.265 1.00 15.18 92 ILE A N 1
ATOM 665 C CA . ILE A 1 92 ? 166.409 167.373 166.915 1.00 15.27 92 ILE A CA 1
ATOM 666 C C . ILE A 1 92 ? 165.242 167.573 165.958 1.00 11.75 92 ILE A C 1
ATOM 667 O O . ILE A 1 92 ? 164.127 167.109 166.221 1.00 18.00 92 ILE A O 1
ATOM 672 N N . LEU A 1 93 ? 165.500 168.247 164.843 1.00 14.37 93 LEU A N 1
ATOM 673 C CA . LEU A 1 93 ? 164.491 168.540 163.838 1.00 13.56 93 LEU A CA 1
ATOM 674 C C . LEU A 1 93 ? 164.706 167.659 162.614 1.00 10.53 93 LEU A C 1
ATOM 675 O O . LEU A 1 93 ? 165.835 167.277 162.297 1.00 24.53 93 LEU A O 1
ATOM 680 N N . GLY A 1 94 ? 163.616 167.338 161.929 1.00 11.93 94 GLY A N 1
ATOM 681 C CA . GLY A 1 94 ? 163.708 166.549 160.714 1.00 12.34 94 GLY A CA 1
ATOM 682 C C . GLY A 1 94 ? 162.352 166.409 160.058 1.00 12.33 94 GLY A C 1
ATOM 683 O O . GLY A 1 94 ? 161.311 166.708 160.651 1.00 19.99 94 GLY A O 1
ATOM 684 N N . VAL A 1 95 ? 162.384 165.951 158.806 1.00 11.02 95 VAL A N 1
ATOM 685 C CA . VAL A 1 95 ? 161.155 165.630 158.090 1.00 17.83 95 VAL A CA 1
ATOM 686 C C . VAL A 1 95 ? 160.597 164.322 158.634 1.00 14.12 95 VAL A C 1
ATOM 687 O O . VAL A 1 95 ? 161.323 163.329 158.764 1.00 24.53 95 VAL A O 1
ATOM 691 N N . ALA A 1 96 ? 159.306 164.314 158.957 1.00 16.74 96 ALA A N 1
ATOM 692 C CA . ALA A 1 96 ? 158.670 163.188 159.627 1.00 11.21 96 ALA A CA 1
ATOM 693 C C . ALA A 1 96 ? 157.552 162.598 158.772 1.00 19.54 96 ALA A C 1
ATOM 694 O O . ALA A 1 96 ? 157.073 163.207 157.813 1.00 22.17 96 ALA A O 1
ATOM 696 N N . GLU A 1 97 ? 157.134 161.392 159.158 1.00 18.31 97 GLU A N 1
ATOM 697 C CA . GLU A 1 97 ? 156.118 160.664 158.401 1.00 11.70 97 GLU A CA 1
ATOM 698 C C . GLU A 1 97 ? 154.783 161.394 158.300 1.00 9.28 97 GLU A C 1
ATOM 699 O O . GLU A 1 97 ? 154.196 161.391 157.204 1.00 15.77 97 GLU A O 1
ATOM 705 N N . PRO A 1 98 ? 154.230 161.987 159.363 1.00 17.56 98 PRO A N 1
ATOM 706 C CA . PRO A 1 98 ? 152.966 162.728 159.189 1.00 20.52 98 PRO A CA 1
ATOM 707 C C . PRO A 1 98 ? 153.053 163.824 158.137 1.00 16.27 98 PRO A C 1
ATOM 708 O O . PRO A 1 98 ? 152.096 164.032 157.377 1.00 18.99 98 PRO A O 1
ATOM 712 N N . THR A 1 99 ? 154.189 164.518 158.056 1.00 11.98 99 THR A N 1
ATOM 713 C CA . THR A 1 99 ? 154.382 165.501 156.994 1.00 14.19 99 THR A CA 1
ATOM 714 C C . THR A 1 99 ? 154.356 164.838 155.622 1.00 10.26 99 THR A C 1
ATOM 715 O O . THR A 1 99 ? 153.771 165.375 154.675 1.00 16.71 99 THR A O 1
ATOM 719 N N . VAL A 1 100 ? 154.985 163.667 155.499 1.00 9.54 100 VAL A N 1
ATOM 720 C CA . VAL A 1 100 ? 154.969 162.941 154.233 1.00 10.92 100 VAL A CA 1
ATOM 721 C C . VAL A 1 100 ? 153.538 162.602 153.835 1.00 13.87 100 VAL A C 1
ATOM 722 O O . VAL A 1 100 ? 153.151 162.747 152.670 1.00 16.76 100 VAL A O 1
ATOM 726 N N . ILE A 1 101 ? 152.732 162.140 154.794 1.00 13.63 101 ILE A N 1
ATOM 727 C CA . ILE A 1 101 ? 151.345 161.786 154.499 1.00 17.53 101 ILE A CA 1
ATOM 728 C C . ILE A 1 101 ? 150.560 163.014 154.051 1.00 12.98 101 ILE A C 1
ATOM 729 O O . ILE A 1 101 ? 149.790 162.962 153.080 1.00 18.78 101 ILE A O 1
ATOM 734 N N . MET A 1 102 ? 150.730 164.135 154.757 1.00 11.94 102 MET A N 1
ATOM 735 C CA . MET A 1 102 ? 150.015 165.350 154.381 1.00 17.34 102 MET A CA 1
ATOM 736 C C . MET A 1 102 ? 150.403 165.806 152.979 1.00 18.15 102 MET A C 1
ATOM 737 O O . MET A 1 102 ? 149.538 166.177 152.175 1.00 18.29 102 MET A O 1
ATOM 742 N N . TYR A 1 103 ? 151.700 165.773 152.662 1.00 20.47 103 TYR A N 1
ATOM 743 C CA . TYR A 1 103 ? 152.145 166.174 151.332 1.00 15.03 103 TYR A CA 1
ATOM 744 C C . TYR A 1 103 ? 151.640 165.220 150.258 1.00 15.74 103 TYR A C 1
ATOM 745 O O . TYR A 1 103 ? 151.349 165.653 149.140 1.00 22.77 103 TYR A O 1
ATOM 754 N N . THR A 1 104 ? 151.531 163.928 150.570 1.00 19.21 104 THR A N 1
ATOM 755 C CA . THR A 1 104 ? 150.939 162.992 149.620 1.00 13.61 104 THR A CA 1
ATOM 756 C C . THR A 1 104 ? 149.483 163.348 149.337 1.00 18.24 104 THR A C 1
ATOM 757 O O . THR A 1 104 ? 149.051 163.354 148.178 1.00 23.58 104 THR A O 1
ATOM 761 N N . PHE A 1 105 ? 148.712 163.648 150.387 1.00 17.37 105 PHE A N 1
ATOM 762 C CA . PHE A 1 105 ? 147.337 164.100 150.181 1.00 18.46 105 PHE A CA 1
ATOM 763 C C . PHE A 1 105 ? 147.299 165.340 149.295 1.00 20.68 105 PHE A C 1
ATOM 764 O O . PHE A 1 105 ? 146.484 165.433 148.367 1.00 26.13 105 PHE A O 1
ATOM 772 N N . MET A 1 106 ? 148.177 166.305 149.576 1.00 17.36 106 MET A N 1
ATOM 773 C CA . MET A 1 106 ? 148.190 167.546 148.808 1.00 20.50 106 MET A CA 1
ATOM 774 C C . MET A 1 106 ? 148.515 167.287 147.342 1.00 20.91 106 MET A C 1
ATOM 775 O O . MET A 1 106 ? 147.893 167.874 146.449 1.00 25.14 106 MET A O 1
ATOM 780 N N . PHE A 1 107 ? 149.495 166.422 147.073 1.00 19.36 107 PHE A N 1
ATOM 781 C CA . PHE A 1 107 ? 149.839 166.111 145.690 1.00 16.86 107 PHE A CA 1
ATOM 782 C C . PHE A 1 107 ? 148.686 165.422 144.979 1.00 17.83 107 PHE A C 1
ATOM 783 O O . PHE A 1 107 ? 148.392 165.734 143.820 1.00 23.05 107 PHE A O 1
ATOM 791 N N . ASN A 1 108 ? 148.027 164.476 145.652 1.00 21.10 108 ASN A N 1
ATOM 792 C CA . ASN A 1 108 ? 146.873 163.826 145.043 1.00 22.86 108 ASN A CA 1
ATOM 793 C C . ASN A 1 108 ? 145.806 164.849 144.682 1.00 22.10 108 ASN A C 1
ATOM 794 O O . ASN A 1 108 ? 145.220 164.791 143.595 1.00 26.42 108 ASN A O 1
ATOM 799 N N . PHE A 1 109 ? 145.543 165.799 145.580 1.00 25.85 109 PHE A N 1
ATOM 800 C CA . PHE A 1 109 ? 144.541 166.821 145.295 1.00 24.66 109 PHE A CA 1
ATOM 801 C C . PHE A 1 109 ? 144.953 167.689 144.109 1.00 26.76 109 PHE A C 1
ATOM 802 O O . PHE A 1 109 ? 144.148 167.948 143.208 1.00 30.27 109 PHE A O 1
ATOM 810 N N . ALA A 1 110 ? 146.205 168.147 144.095 1.00 27.28 110 ALA A N 1
ATOM 811 C CA . ALA A 1 110 ? 146.654 169.062 143.048 1.00 25.57 110 ALA A CA 1
ATOM 812 C C . ALA A 1 110 ? 146.672 168.389 141.682 1.00 28.01 110 ALA A C 1
ATOM 813 O O . ALA A 1 110 ? 146.312 169.009 140.674 1.00 28.90 110 ALA A O 1
ATOM 815 N N . LYS A 1 111 ? 147.095 167.127 141.626 1.00 30.46 111 LYS A N 1
ATOM 816 C CA . LYS A 1 111 ? 147.227 166.443 140.345 1.00 28.10 111 LYS A CA 1
ATOM 817 C C . LYS A 1 111 ? 145.887 166.284 139.640 1.00 31.33 111 LYS A C 1
ATOM 818 O O . LYS A 1 111 ? 145.845 166.192 138.409 1.00 40.12 111 LYS A O 1
ATOM 824 N N . ALA A 1 112 ? 144.793 166.235 140.392 1.00 31.10 112 ALA A N 1
ATOM 825 C CA . ALA A 1 112 ? 143.476 165.976 139.830 1.00 31.61 112 ALA A CA 1
ATOM 826 C C . ALA A 1 112 ? 142.729 167.235 139.405 1.00 32.04 112 ALA A C 1
ATOM 827 O O . ALA A 1 112 ? 141.651 167.120 138.816 1.00 41.05 112 ALA A O 1
ATOM 829 N N . ARG A 1 113 ? 143.263 168.423 139.675 1.00 38.32 113 ARG A N 1
ATOM 830 C CA . ARG A 1 113 ? 142.614 169.674 139.320 1.00 34.60 113 ARG A CA 1
ATOM 831 C C . ARG A 1 113 ? 143.342 170.325 138.153 1.00 38.68 113 ARG A C 1
ATOM 832 O O . ARG A 1 113 ? 144.545 170.602 138.260 1.00 40.55 113 ARG A O 1
ATOM 840 N N . PRO A 1 114 ? 142.665 170.583 137.030 1.00 46.68 114 PRO A N 1
ATOM 841 C CA . PRO A 1 114 ? 143.360 171.270 135.865 1.00 44.32 114 PRO A CA 1
ATOM 842 C C . PRO A 1 114 ? 144.066 172.564 136.224 1.00 41.06 114 PRO A C 1
ATOM 843 O O . PRO A 1 114 ? 145.114 172.860 135.638 1.00 41.67 114 PRO A O 1
ATOM 847 N N . GLU A 1 115 ? 143.523 173.343 137.160 1.00 40.28 115 GLU A N 1
ATOM 848 C CA . GLU A 1 115 ? 144.065 174.662 137.468 1.00 39.10 115 GLU A CA 1
ATOM 849 C C . GLU A 1 115 ? 145.392 174.591 138.216 1.00 35.41 115 GLU A C 1
ATOM 850 O O . GLU A 1 115 ? 146.196 175.524 138.123 1.00 40.46 115 GLU A O 1
ATOM 856 N N . LEU A 1 116 ? 145.645 173.513 138.958 1.00 36.18 116 LEU A N 1
ATOM 857 C CA . LEU A 1 116 ? 146.911 173.352 139.667 1.00 30.08 116 LEU A CA 1
ATOM 858 C C . LEU A 1 116 ? 147.863 172.410 138.938 1.00 30.67 116 LEU A C 1
ATOM 859 O O . LEU A 1 116 ? 148.951 172.820 138.526 1.00 36.91 116 LEU A O 1
ATOM 864 N N . GLY A 1 117 ? 147.466 171.158 138.753 1.00 27.84 117 GLY A N 1
ATOM 865 C CA . GLY A 1 117 ? 148.334 170.205 138.097 1.00 24.95 117 GLY A CA 1
ATOM 866 C C . GLY A 1 117 ? 149.603 169.933 138.891 1.00 27.44 117 GLY A C 1
ATOM 867 O O . GLY A 1 117 ? 149.775 170.349 140.035 1.00 28.53 117 GLY A O 1
ATOM 868 N N . ARG A 1 118 ? 150.509 169.203 138.238 1.00 30.85 118 ARG A N 1
ATOM 869 C CA . ARG A 1 118 ? 151.801 168.885 138.834 1.00 28.37 118 ARG A CA 1
ATOM 870 C C . ARG A 1 118 ? 152.765 170.064 138.771 1.00 30.63 118 ARG A C 1
ATOM 871 O O . ARG A 1 118 ? 153.714 170.125 139.559 1.00 30.75 118 ARG A O 1
ATOM 879 N N . ASP A 1 119 ? 152.535 171.014 137.863 1.00 34.45 119 ASP A N 1
ATOM 880 C CA . ASP A 1 119 ? 153.453 172.133 137.695 1.00 31.86 119 ASP A CA 1
ATOM 881 C C . ASP A 1 119 ? 153.242 173.243 138.718 1.00 31.72 119 ASP A C 1
ATOM 882 O O . ASP A 1 119 ? 154.091 174.133 138.822 1.00 34.42 119 ASP A O 1
ATOM 887 N N . LEU A 1 120 ? 152.138 173.221 139.467 1.00 33.89 120 LEU A N 1
ATOM 888 C CA . LEU A 1 120 ? 151.895 174.198 140.524 1.00 28.70 120 LEU A CA 1
ATOM 889 C C . LEU A 1 120 ? 151.792 173.555 141.902 1.00 22.01 120 LEU A C 1
ATOM 890 O O . LEU A 1 120 ? 151.378 174.223 142.859 1.00 32.96 120 LEU A O 1
ATOM 895 N N . PHE A 1 121 ? 152.156 172.278 142.028 1.00 23.54 121 PHE A N 1
ATOM 896 C CA . PHE A 1 121 ? 152.070 171.607 143.321 1.00 21.98 121 PHE A CA 1
ATOM 897 C C . PHE A 1 121 ? 152.957 172.291 144.355 1.00 21.02 121 PHE A C 1
ATOM 898 O O . PHE A 1 121 ? 152.525 172.545 145.484 1.00 25.89 121 PHE A O 1
ATOM 906 N N . LEU A 1 122 ? 154.198 172.613 143.985 1.00 20.67 122 LEU A N 1
ATOM 907 C CA . LEU A 1 122 ? 155.114 173.210 144.952 1.00 21.56 122 LEU A CA 1
ATOM 908 C C . LEU A 1 122 ? 154.715 174.644 145.285 1.00 21.71 122 LEU A C 1
ATOM 909 O O . LEU A 1 122 ? 154.916 175.099 146.414 1.00 23.37 122 LEU A O 1
ATOM 914 N N . ALA A 1 123 ? 154.136 175.369 144.327 1.00 24.10 123 ALA A N 1
ATOM 915 C CA . ALA A 1 123 ? 153.641 176.712 144.621 1.00 25.20 123 ALA A CA 1
ATOM 916 C C . ALA A 1 123 ? 152.470 176.671 145.599 1.00 21.87 123 ALA A C 1
ATOM 917 O O . ALA A 1 123 ? 152.424 177.440 146.575 1.00 32.68 123 ALA A O 1
ATOM 919 N N . TRP A 1 124 ? 151.516 175.770 145.363 1.00 16.80 124 TRP A N 1
ATOM 920 C CA . TRP A 1 124 ? 150.405 175.623 146.295 1.00 20.20 124 TRP A CA 1
ATOM 921 C C . TRP A 1 124 ? 150.898 175.163 147.664 1.00 17.03 124 TRP A C 1
ATOM 922 O O . TRP A 1 124 ? 150.368 175.590 148.696 1.00 21.26 124 TRP A O 1
ATOM 933 N N . SER A 1 125 ? 151.915 174.297 147.692 1.00 21.55 125 SER A N 1
ATOM 934 C CA . SER A 1 125 ? 152.517 173.890 148.958 1.00 18.80 125 SER A CA 1
ATOM 935 C C . SER A 1 125 ? 153.194 175.061 149.657 1.00 16.97 125 SER A C 1
ATOM 936 O O . SER A 1 125 ? 153.194 175.131 150.889 1.00 21.77 125 SER A O 1
ATOM 939 N N . GLY A 1 126 ? 153.791 175.974 148.893 1.00 16.71 126 GLY A N 1
ATOM 940 C CA . GLY A 1 126 ? 154.341 177.177 149.493 1.00 17.04 126 GLY A CA 1
ATOM 941 C C . GLY A 1 126 ? 153.273 178.007 150.176 1.00 19.49 126 GLY A C 1
ATOM 942 O O . GLY A 1 126 ? 153.471 178.510 151.284 1.00 24.46 126 GLY A O 1
ATOM 943 N N . TRP A 1 127 ? 152.119 178.156 149.522 1.00 18.69 127 TRP A N 1
ATOM 944 C CA . TRP A 1 127 ? 151.012 178.870 150.163 1.00 15.87 127 TRP A CA 1
ATOM 945 C C . TRP A 1 127 ? 150.525 178.142 151.416 1.00 17.97 127 TRP A C 1
ATOM 946 O O . TRP A 1 127 ? 150.218 178.776 152.437 1.00 23.61 127 TRP A O 1
ATOM 957 N N . VAL A 1 128 ? 150.438 176.812 151.352 1.00 21.33 128 VAL A N 1
ATOM 958 C CA . VAL A 1 128 ? 150.065 176.032 152.531 1.00 20.00 128 VAL A CA 1
ATOM 959 C C . VAL A 1 128 ? 151.041 176.303 153.671 1.00 19.19 128 VAL A C 1
ATOM 960 O O . VAL A 1 128 ? 150.639 176.479 154.827 1.00 23.67 128 VAL A O 1
ATOM 964 N N . CYS A 1 129 ? 152.336 176.349 153.359 1.00 14.19 129 CYS A N 1
ATOM 965 C CA . CYS A 1 129 ? 153.344 176.615 154.378 1.00 17.63 129 CYS A CA 1
ATOM 966 C C . CYS A 1 129 ? 153.227 178.029 154.934 1.00 21.51 129 CYS A C 1
ATOM 967 O O . CYS A 1 129 ? 153.489 178.246 156.119 1.00 24.22 129 CYS A O 1
ATOM 970 N N . VAL A 1 130 ? 152.850 179.001 154.101 1.00 18.68 130 VAL A N 1
ATOM 971 C CA . VAL A 1 130 ? 152.643 180.362 154.596 1.00 16.01 130 VAL A CA 1
ATOM 972 C C . VAL A 1 130 ? 151.505 180.387 155.613 1.00 18.65 130 VAL A C 1
ATOM 973 O O . VAL A 1 130 ? 151.624 180.970 156.702 1.00 24.41 130 VAL A O 1
ATOM 977 N N . TRP A 1 131 ? 150.385 179.746 155.273 1.00 23.19 131 TRP A N 1
ATOM 978 C CA . TRP A 1 131 ? 149.273 179.668 156.218 1.00 20.51 131 TRP A CA 1
ATOM 979 C C . TRP A 1 131 ? 149.701 178.973 157.508 1.00 18.39 131 TRP A C 1
ATOM 980 O O . TRP A 1 131 ? 149.346 179.410 158.611 1.00 22.46 131 TRP A O 1
ATOM 991 N N . THR A 1 132 ? 150.461 177.881 157.386 1.00 16.71 132 THR A N 1
ATOM 992 C CA . THR A 1 132 ? 150.918 177.154 158.568 1.00 17.13 132 THR A CA 1
ATOM 993 C C . THR A 1 132 ? 151.806 178.025 159.444 1.00 15.28 132 THR A C 1
ATOM 994 O O . THR A 1 132 ? 151.692 178.004 160.675 1.00 20.83 132 THR A O 1
ATOM 998 N N . ALA A 1 133 ? 152.718 178.776 158.827 1.00 19.71 133 ALA A N 1
ATOM 999 C CA . ALA A 1 133 ? 153.590 179.660 159.587 1.00 17.78 133 ALA A CA 1
ATOM 1000 C C . ALA A 1 133 ? 152.781 180.703 160.341 1.00 19.15 133 ALA A C 1
ATOM 1001 O O . ALA A 1 133 ? 153.059 180.984 161.511 1.00 21.22 133 ALA A O 1
ATOM 1003 N N . LEU A 1 134 ? 151.772 181.285 159.690 1.00 20.31 134 LEU A N 1
ATOM 1004 C CA . LEU A 1 134 ? 150.929 182.258 160.380 1.00 20.25 134 LEU A CA 1
ATOM 1005 C C . LEU A 1 134 ? 150.214 181.624 161.571 1.00 18.01 134 LEU A C 1
ATOM 1006 O O . LEU A 1 134 ? 150.151 182.214 162.659 1.00 23.85 134 LEU A O 1
ATOM 1011 N N . MET A 1 135 ? 149.664 180.422 161.381 1.00 25.73 135 MET A N 1
ATOM 1012 C CA . MET A 1 135 ? 148.953 179.756 162.470 1.00 21.20 135 MET A CA 1
ATOM 1013 C C . MET A 1 135 ? 149.885 179.465 163.641 1.00 21.56 135 MET A C 1
ATOM 1014 O O . MET A 1 135 ? 149.509 179.645 164.807 1.00 20.72 135 MET A O 1
ATOM 1019 N N . LEU A 1 136 ? 151.105 179.010 163.349 1.00 18.28 136 LEU A N 1
ATOM 1020 C CA . LEU A 1 136 ? 152.067 178.737 164.412 1.00 17.21 136 LEU A CA 1
ATOM 1021 C C . LEU A 1 136 ? 152.493 180.021 165.113 1.00 22.34 136 LEU A C 1
ATOM 1022 O O . LEU A 1 136 ? 152.697 180.030 166.332 1.00 22.46 136 LEU A O 1
ATOM 1027 N N . PHE A 1 137 ? 152.629 181.118 164.364 1.00 23.68 137 PHE A N 1
ATOM 1028 C CA . PHE A 1 137 ? 152.911 182.406 164.991 1.00 21.73 137 PHE A CA 1
ATOM 1029 C C . PHE A 1 137 ? 151.816 182.774 165.981 1.00 21.93 137 PHE A C 1
ATOM 1030 O O . PHE A 1 137 ? 152.098 183.211 167.102 1.00 23.97 137 PHE A O 1
ATOM 1038 N N . VAL A 1 138 ? 150.554 182.623 165.576 1.00 23.79 138 VAL A N 1
ATOM 1039 C CA . VAL A 1 138 ? 149.455 182.976 166.475 1.00 24.64 138 VAL A CA 1
ATOM 1040 C C . VAL A 1 138 ? 149.475 182.083 167.710 1.00 25.01 138 VAL A C 1
ATOM 1041 O O . VAL A 1 138 ? 149.336 182.561 168.845 1.00 27.25 138 VAL A O 1
ATOM 1045 N N . LEU A 1 139 ? 149.669 180.777 167.512 1.00 27.84 139 LEU A N 1
ATOM 1046 C CA . LEU A 1 139 ? 149.711 179.851 168.641 1.00 22.05 139 LEU A CA 1
ATOM 1047 C C . LEU A 1 139 ? 150.826 180.209 169.615 1.00 24.53 139 LEU A C 1
ATOM 1048 O O . LEU A 1 139 ? 150.639 180.141 170.835 1.00 26.33 139 LEU A O 1
ATOM 1053 N N . ALA A 1 140 ? 151.998 180.579 169.099 1.00 24.64 140 ALA A N 1
ATOM 1054 C CA . ALA A 1 140 ? 153.114 180.914 169.975 1.00 23.42 140 ALA A CA 1
ATOM 1055 C C . ALA A 1 140 ? 152.881 182.239 170.689 1.00 24.72 140 ALA A C 1
ATOM 1056 O O . ALA A 1 140 ? 153.218 182.382 171.869 1.00 28.25 140 ALA A O 1
ATOM 1058 N N . ILE A 1 141 ? 152.314 183.222 169.989 1.00 27.19 141 ILE A N 1
ATOM 1059 C CA . ILE A 1 141 ? 152.112 184.538 170.582 1.00 27.11 141 ILE A CA 1
ATOM 1060 C C . ILE A 1 141 ? 151.051 184.481 171.673 1.00 26.02 141 ILE A C 1
ATOM 1061 O O . ILE A 1 141 ? 151.155 185.172 172.691 1.00 30.58 141 ILE A O 1
ATOM 1066 N N . CYS A 1 142 ? 150.014 183.667 171.483 1.00 31.54 142 CYS A N 1
ATOM 1067 C CA . CYS A 1 142 ? 148.914 183.621 172.440 1.00 34.41 142 CYS A CA 1
ATOM 1068 C C . CYS A 1 142 ? 149.179 182.694 173.620 1.00 34.68 142 CYS A C 1
ATOM 1069 O O . CYS A 1 142 ? 148.327 182.598 174.508 1.00 39.27 142 CYS A O 1
ATOM 1072 N N . GLY A 1 143 ? 150.324 182.023 173.661 1.00 31.87 143 GLY A N 1
ATOM 1073 C CA . GLY A 1 143 ? 150.647 181.165 174.789 1.00 30.60 143 GLY A CA 1
ATOM 1074 C C . GLY A 1 143 ? 149.933 179.831 174.784 1.00 30.06 143 GLY A C 1
ATOM 1075 O O . GLY A 1 143 ? 149.654 179.280 175.856 1.00 31.23 143 GLY A O 1
ATOM 1076 N N . ALA A 1 144 ? 149.628 179.293 173.602 1.00 32.34 144 ALA A N 1
ATOM 1077 C CA . ALA A 1 144 ? 149.000 177.982 173.511 1.00 25.99 144 ALA A CA 1
ATOM 1078 C C . ALA A 1 144 ? 149.895 176.864 174.029 1.00 25.23 144 ALA A C 1
ATOM 1079 O O . ALA A 1 144 ? 149.390 175.773 174.310 1.00 29.71 144 ALA A O 1
ATOM 1081 N N . CYS A 1 145 ? 151.197 177.102 174.163 1.00 32.11 145 CYS A N 1
ATOM 1082 C CA . CYS A 1 145 ? 152.111 176.102 174.700 1.00 32.55 145 CYS A CA 1
ATOM 1083 C C . CYS A 1 145 ? 152.013 175.969 176.214 1.00 31.04 145 CYS A C 1
ATOM 1084 O O . CYS A 1 145 ? 152.703 175.122 176.790 1.00 38.23 145 CYS A O 1
ATOM 1087 N N . SER A 1 146 ? 151.191 176.790 176.868 1.00 29.05 146 SER A N 1
ATOM 1088 C CA . SER A 1 146 ? 151.014 176.666 178.309 1.00 33.26 146 SER A CA 1
ATOM 1089 C C . SER A 1 146 ? 150.181 175.445 178.673 1.00 33.15 146 SER A C 1
ATOM 1090 O O . SER A 1 146 ? 150.229 174.985 179.819 1.00 37.59 146 SER A O 1
ATOM 1093 N N . ILE A 1 147 ? 149.419 174.909 177.723 1.00 32.14 147 ILE A N 1
ATOM 1094 C CA . ILE A 1 147 ? 148.472 173.838 177.997 1.00 30.06 147 ILE A CA 1
ATOM 1095 C C . ILE A 1 147 ? 148.990 172.482 177.508 1.00 32.38 147 ILE A C 1
ATOM 1096 O O . ILE A 1 147 ? 148.238 171.510 177.483 1.00 34.29 147 ILE A O 1
ATOM 1101 N N . ILE A 1 148 ? 150.267 172.395 177.130 1.00 30.51 148 ILE A N 1
ATOM 1102 C CA . ILE A 1 148 ? 150.804 171.138 176.619 1.00 30.06 148 ILE A CA 1
ATOM 1103 C C . ILE A 1 148 ? 150.820 170.036 177.666 1.00 29.28 148 ILE A C 1
ATOM 1104 O O . ILE A 1 148 ? 151.059 168.875 177.322 1.00 32.88 148 ILE A O 1
ATOM 1109 N N . ASN A 1 149 ? 150.573 170.364 178.936 1.00 35.77 149 ASN A N 1
ATOM 1110 C CA . ASN A 1 149 ? 150.432 169.331 179.955 1.00 34.08 149 ASN A CA 1
ATOM 1111 C C . ASN A 1 149 ? 149.192 168.475 179.734 1.00 34.53 149 ASN A C 1
ATOM 1112 O O . ASN A 1 149 ? 149.084 167.399 180.329 1.00 38.13 149 ASN A O 1
ATOM 1117 N N . ARG A 1 150 ? 148.263 168.924 178.894 1.00 35.24 150 ARG A N 1
ATOM 1118 C CA . ARG A 1 150 ? 147.069 168.161 178.561 1.00 33.31 150 ARG A CA 1
ATOM 1119 C C . ARG A 1 150 ? 147.285 167.196 177.401 1.00 34.67 150 ARG A C 1
ATOM 1120 O O . ARG A 1 150 ? 146.336 166.516 177.001 1.00 35.87 150 ARG A O 1
ATOM 1128 N N . PHE A 1 151 ? 148.496 167.129 176.845 1.00 34.80 151 PHE A N 1
ATOM 1129 C CA . PHE A 1 151 ? 148.822 166.161 175.796 1.00 32.51 151 PHE A CA 1
ATOM 1130 C C . PHE A 1 151 ? 149.162 164.839 176.477 1.00 31.93 151 PHE A C 1
ATOM 1131 O O . PHE A 1 151 ? 150.319 164.421 176.565 1.00 37.13 151 PHE A O 1
ATOM 1139 N N . THR A 1 152 ? 148.124 164.166 176.964 1.00 29.67 152 THR A N 1
ATOM 1140 C CA . THR A 1 152 ? 148.313 163.025 177.845 1.00 31.14 152 THR A CA 1
ATOM 1141 C C . THR A 1 152 ? 148.699 161.776 177.053 1.00 28.81 152 THR A C 1
ATOM 1142 O O . THR A 1 152 ? 148.790 161.779 175.823 1.00 29.51 152 THR A O 1
ATOM 1146 N N . ARG A 1 153 ? 148.919 160.687 177.793 1.00 30.61 153 ARG A N 1
ATOM 1147 C CA . ARG A 1 153 ? 149.412 159.448 177.201 1.00 25.83 153 ARG A CA 1
ATOM 1148 C C . ARG A 1 153 ? 148.427 158.882 176.185 1.00 22.12 153 ARG A C 1
ATOM 1149 O O . ARG A 1 153 ? 148.836 158.299 175.174 1.00 27.96 153 ARG A O 1
ATOM 1157 N N . VAL A 1 154 ? 147.126 159.054 176.431 1.00 23.25 154 VAL A N 1
ATOM 1158 C CA . VAL A 1 154 ? 146.117 158.454 175.562 1.00 25.45 154 VAL A CA 1
ATOM 1159 C C . VAL A 1 154 ? 146.277 158.941 174.130 1.00 25.65 154 VAL A C 1
ATOM 1160 O O . VAL A 1 154 ? 146.097 158.169 173.182 1.00 29.36 154 VAL A O 1
ATOM 1164 N N . ALA A 1 155 ? 146.611 160.218 173.944 1.00 23.70 155 ALA A N 1
ATOM 1165 C CA . ALA A 1 155 ? 146.847 160.763 172.613 1.00 25.25 155 ALA A CA 1
ATOM 1166 C C . ALA A 1 155 ? 148.213 160.378 172.059 1.00 22.80 155 ALA A C 1
ATOM 1167 O O . ALA A 1 155 ? 148.323 160.008 170.884 1.00 28.92 155 ALA A O 1
ATOM 1169 N N . GLY A 1 156 ? 149.258 160.461 172.884 1.00 22.62 156 GLY A N 1
ATOM 1170 C CA . GLY A 1 156 ? 150.599 160.197 172.391 1.00 21.85 156 GLY A CA 1
ATOM 1171 C C . GLY A 1 156 ? 150.773 158.771 171.906 1.00 21.27 156 GLY A C 1
ATOM 1172 O O . GLY A 1 156 ? 151.311 158.530 170.824 1.00 27.07 156 GLY A O 1
ATOM 1173 N N . GLU A 1 157 ? 150.305 157.804 172.696 1.00 18.30 157 GLU A N 1
ATOM 1174 C CA . GLU A 1 157 ? 150.509 156.408 172.328 1.00 21.01 157 GLU A CA 1
ATOM 1175 C C . GLU A 1 157 ? 149.623 156.010 171.154 1.00 16.66 157 GLU A C 1
ATOM 1176 O O . GLU A 1 157 ? 150.034 155.208 170.305 1.00 21.45 157 GLU A O 1
ATOM 1182 N N . LEU A 1 158 ? 148.414 156.569 171.075 1.00 19.21 158 LEU A N 1
ATOM 1183 C CA . LEU A 1 158 ? 147.573 156.321 169.909 1.00 22.70 158 LEU A CA 1
ATOM 1184 C C . LEU A 1 158 ? 148.216 156.871 168.643 1.00 23.09 158 LEU A C 1
ATOM 1185 O O . LEU A 1 158 ? 148.227 156.203 167.602 1.00 27.77 158 LEU A O 1
ATOM 1190 N N . PHE A 1 159 ? 148.760 158.089 168.711 1.00 18.91 159 PHE A N 1
ATOM 1191 C CA . PHE A 1 159 ? 149.465 158.645 167.562 1.00 20.34 159 PHE A CA 1
ATOM 1192 C C . PHE A 1 159 ? 150.658 157.774 167.186 1.00 19.24 159 PHE A C 1
ATOM 1193 O O . PHE A 1 159 ? 150.911 157.529 166.000 1.00 21.11 159 PHE A O 1
ATOM 1201 N N . GLY A 1 160 ? 151.400 157.293 168.186 1.00 14.28 160 GLY A N 1
ATOM 1202 C CA . GLY A 1 160 ? 152.527 156.419 167.904 1.00 18.81 160 GLY A CA 1
ATOM 1203 C C . GLY A 1 160 ? 152.118 155.147 167.187 1.00 21.87 160 GLY A C 1
ATOM 1204 O O . GLY A 1 160 ? 152.759 154.736 166.217 1.00 22.22 160 GLY A O 1
ATOM 1205 N N . LEU A 1 161 ? 151.039 154.508 167.645 1.00 11.01 161 LEU A N 1
ATOM 1206 C CA . LEU A 1 161 ? 150.594 153.277 166.996 1.00 19.70 161 LEU A CA 1
ATOM 1207 C C . LEU A 1 161 ? 150.060 153.547 165.592 1.00 15.60 161 LEU A C 1
ATOM 1208 O O . LEU A 1 161 ? 150.232 152.720 164.689 1.00 17.86 161 LEU A O 1
ATOM 1213 N N . LEU A 1 162 ? 149.400 154.689 165.386 1.00 14.95 162 LEU A N 1
ATOM 1214 C CA . LEU A 1 162 ? 148.945 155.036 164.042 1.00 17.91 162 LEU A CA 1
ATOM 1215 C C . LEU A 1 162 ? 150.126 155.210 163.091 1.00 14.61 162 LEU A C 1
ATOM 1216 O O . LEU A 1 162 ? 150.111 154.702 161.959 1.00 17.83 162 LEU A O 1
ATOM 1221 N N . ILE A 1 163 ? 151.167 155.913 163.538 1.00 17.46 163 ILE A N 1
ATOM 1222 C CA . ILE A 1 163 ? 152.356 156.066 162.706 1.00 19.58 163 ILE A CA 1
ATOM 1223 C C . ILE A 1 163 ? 153.017 154.712 162.462 1.00 11.89 163 ILE A C 1
ATOM 1224 O O . ILE A 1 163 ? 153.551 154.458 161.379 1.00 17.28 163 ILE A O 1
ATOM 1229 N N . ALA A 1 164 ? 153.004 153.827 163.462 1.00 7.22 164 ALA A N 1
ATOM 1230 C CA . ALA A 1 164 ? 153.565 152.494 163.262 1.00 16.36 164 ALA A CA 1
ATOM 1231 C C . ALA A 1 164 ? 152.802 151.733 162.182 1.00 9.12 164 ALA A C 1
ATOM 1232 O O . ALA A 1 164 ? 153.406 151.060 161.334 1.00 16.48 164 ALA A O 1
ATOM 1234 N N . MET A 1 165 ? 151.470 151.824 162.205 1.00 13.38 165 MET A N 1
ATOM 1235 C CA . MET A 1 165 ? 150.668 151.185 161.169 1.00 13.39 165 MET A CA 1
ATOM 1236 C C . MET A 1 165 ? 151.020 151.735 159.796 1.00 12.11 165 MET A C 1
ATOM 1237 O O . MET A 1 165 ? 151.143 150.977 158.828 1.00 18.25 165 MET A O 1
ATOM 1242 N N . LEU A 1 166 ? 151.172 153.056 159.691 1.00 12.67 166 LEU A N 1
ATOM 1243 C CA . LEU A 1 166 ? 151.531 153.650 158.406 1.00 10.35 166 LEU A CA 1
ATOM 1244 C C . LEU A 1 166 ? 152.911 153.185 157.942 1.00 14.62 166 LEU A C 1
ATOM 1245 O O . LEU A 1 166 ? 153.115 152.915 156.753 1.00 18.64 166 LEU A O 1
ATOM 1250 N N . PHE A 1 167 ? 153.870 153.085 158.867 1.00 10.43 167 PHE A N 1
ATOM 1251 C CA . PHE A 1 167 ? 155.193 152.560 158.528 1.00 8.90 167 PHE A CA 1
ATOM 1252 C C . PHE A 1 167 ? 155.091 151.160 157.931 1.00 14.07 167 PHE A C 1
ATOM 1253 O O . PHE A 1 167 ? 155.663 150.876 156.870 1.00 21.02 167 PHE A O 1
ATOM 1261 N N . MET A 1 168 ? 154.381 150.262 158.622 1.00 9.78 168 MET A N 1
ATOM 1262 C CA . MET A 1 168 ? 154.273 148.885 158.146 1.00 11.70 168 MET A CA 1
ATOM 1263 C C . MET A 1 168 ? 153.557 148.826 156.802 1.00 16.25 168 MET A C 1
ATOM 1264 O O . MET A 1 168 ? 153.929 148.039 155.920 1.00 20.36 168 MET A O 1
ATOM 1269 N N . GLN A 1 169 ? 152.528 149.656 156.627 1.00 11.63 169 GLN A N 1
ATOM 1270 C CA . GLN A 1 169 ? 151.828 149.716 155.351 1.00 16.08 169 GLN A CA 1
ATOM 1271 C C . GLN A 1 169 ? 152.766 150.144 154.229 1.00 16.25 169 GLN A C 1
ATOM 1272 O O . GLN A 1 169 ? 152.720 149.588 153.127 1.00 23.19 169 GLN A O 1
ATOM 1278 N N . GLN A 1 170 ? 153.622 151.133 154.492 1.00 13.63 170 GLN A N 1
ATOM 1279 C CA . GLN A 1 170 ? 154.589 151.561 153.485 1.00 12.67 170 GLN A CA 1
ATOM 1280 C C . GLN A 1 170 ? 155.571 150.444 153.148 1.00 12.48 170 GLN A C 1
ATOM 1281 O O . GLN A 1 170 ? 155.917 150.240 151.978 1.00 19.76 170 GLN A O 1
ATOM 1287 N N . ALA A 1 171 ? 156.047 149.719 154.160 1.00 13.64 171 ALA A N 1
ATOM 1288 C CA . ALA A 1 171 ? 156.957 148.609 153.890 1.00 13.07 171 ALA A CA 1
ATOM 1289 C C . ALA A 1 171 ? 156.294 147.577 152.983 1.00 13.28 171 ALA A C 1
ATOM 1290 O O . ALA A 1 171 ? 156.887 147.115 151.997 1.00 16.14 171 ALA A O 1
ATOM 1292 N N . ILE A 1 172 ? 155.047 147.217 153.296 1.00 12.18 172 ILE A N 1
ATOM 1293 C CA . ILE A 1 172 ? 154.333 146.235 152.483 1.00 10.50 172 ILE A CA 1
ATOM 1294 C C . ILE A 1 172 ? 154.149 146.750 151.060 1.00 12.27 172 ILE A C 1
ATOM 1295 O O . ILE A 1 172 ? 154.350 146.014 150.087 1.00 18.26 172 ILE A O 1
ATOM 1300 N N . LYS A 1 173 ? 153.751 148.016 150.916 1.00 14.01 173 LYS A N 1
ATOM 1301 C CA . LYS A 1 173 ? 153.526 148.578 149.588 1.00 12.44 173 LYS A CA 1
ATOM 1302 C C . LYS A 1 173 ? 154.803 148.563 148.757 1.00 17.14 173 LYS A C 1
ATOM 1303 O O . LYS A 1 173 ? 154.779 148.199 147.575 1.00 15.53 173 LYS A O 1
ATOM 1309 N N . GLY A 1 174 ? 155.931 148.944 149.360 1.00 18.34 174 GLY A N 1
ATOM 1310 C CA . GLY A 1 174 ? 157.187 148.924 148.628 1.00 9.15 174 GLY A CA 1
ATOM 1311 C C . GLY A 1 174 ? 157.589 147.525 148.201 1.00 12.33 174 GLY A C 1
ATOM 1312 O O . GLY A 1 174 ? 158.016 147.308 147.061 1.00 17.33 174 GLY A O 1
ATOM 1313 N N . LEU A 1 175 ? 157.452 146.553 149.106 1.00 10.66 175 LEU A N 1
ATOM 1314 C CA . LEU A 1 175 ? 157.823 145.188 148.752 1.00 10.06 175 LEU A CA 1
ATOM 1315 C C . LEU A 1 175 ? 156.924 144.640 147.651 1.00 12.14 175 LEU A C 1
ATOM 1316 O O . LEU A 1 175 ? 157.391 143.922 146.762 1.00 19.53 175 LEU A O 1
ATOM 1321 N N . VAL A 1 176 ? 155.633 144.974 147.687 1.00 17.80 176 VAL A N 1
ATOM 1322 C CA . VAL A 1 176 ? 154.740 144.569 146.605 1.00 13.59 176 VAL A CA 1
ATOM 1323 C C . VAL A 1 176 ? 155.187 145.195 145.291 1.00 11.41 176 VAL A C 1
ATOM 1324 O O . VAL A 1 176 ? 155.211 144.532 144.248 1.00 17.47 176 VAL A O 1
ATOM 1328 N N . ASP A 1 177 ? 155.543 146.480 145.320 1.00 18.92 177 ASP A N 1
ATOM 1329 C CA . ASP A 1 177 ? 155.936 147.173 144.100 1.00 13.58 177 ASP A CA 1
ATOM 1330 C C . ASP A 1 177 ? 157.249 146.655 143.527 1.00 19.71 177 ASP A C 1
ATOM 1331 O O . ASP A 1 177 ? 157.490 146.817 142.327 1.00 19.85 177 ASP A O 1
ATOM 1336 N N . GLU A 1 178 ? 158.105 146.047 144.351 1.00 19.99 178 GLU A N 1
ATOM 1337 C CA . GLU A 1 178 ? 159.331 145.460 143.812 1.00 12.73 178 GLU A CA 1
ATOM 1338 C C . GLU A 1 178 ? 159.050 144.381 142.767 1.00 12.90 178 GLU A C 1
ATOM 1339 O O . GLU A 1 178 ? 159.915 144.104 141.931 1.00 19.29 178 GLU A O 1
ATOM 1345 N N . PHE A 1 179 ? 157.867 143.769 142.793 1.00 20.78 179 PHE A N 1
ATOM 1346 C CA . PHE A 1 179 ? 157.494 142.742 141.828 1.00 17.36 179 PHE A CA 1
ATOM 1347 C C . PHE A 1 179 ? 156.953 143.303 140.517 1.00 17.39 179 PHE A C 1
ATOM 1348 O O . PHE A 1 179 ? 156.816 142.545 139.553 1.00 17.93 179 PHE A O 1
ATOM 1356 N N . ARG A 1 180 ? 156.654 144.595 140.450 1.00 25.24 180 ARG A N 1
ATOM 1357 C CA . ARG A 1 180 ? 155.964 145.200 139.319 1.00 16.51 180 ARG A CA 1
ATOM 1358 C C . ARG A 1 180 ? 156.918 146.086 138.524 1.00 21.69 180 ARG A C 1
ATOM 1359 O O . ARG A 1 180 ? 158.084 146.265 138.879 1.00 30.31 180 ARG A O 1
ATOM 1367 N N . ILE A 1 181 ? 156.408 146.637 137.430 1.00 25.40 181 ILE A N 1
ATOM 1368 C CA . ILE A 1 181 ? 157.170 147.608 136.641 1.00 29.66 181 ILE A CA 1
ATOM 1369 C C . ILE A 1 181 ? 156.976 148.995 137.251 1.00 26.81 181 ILE A C 1
ATOM 1370 O O . ILE A 1 181 ? 155.827 149.398 137.491 1.00 33.99 181 ILE A O 1
ATOM 1375 N N . PRO A 1 182 ? 158.044 149.750 137.508 1.00 31.14 182 PRO A N 1
ATOM 1376 C CA . PRO A 1 182 ? 157.864 151.111 138.025 1.00 33.35 182 PRO A CA 1
ATOM 1377 C C . PRO A 1 182 ? 157.175 152.007 137.006 1.00 32.57 182 PRO A C 1
ATOM 1378 O O . PRO A 1 182 ? 157.244 151.784 135.796 1.00 34.67 182 PRO A O 1
ATOM 1382 N N . GLU A 1 183 ? 156.516 153.047 137.519 1.00 41.98 183 GLU A N 1
ATOM 1383 C CA . GLU A 1 183 ? 155.610 153.844 136.696 1.00 43.63 183 GLU A CA 1
ATOM 1384 C C . GLU A 1 183 ? 156.341 154.576 135.575 1.00 43.86 183 GLU A C 1
ATOM 1385 O O . GLU A 1 183 ? 155.899 154.547 134.420 1.00 50.47 183 GLU A O 1
ATOM 1391 N N . ARG A 1 184 ? 157.452 155.240 135.888 1.00 35.20 184 ARG A N 1
ATOM 1392 C CA . ARG A 1 184 ? 158.115 156.160 134.967 1.00 38.04 184 ARG A CA 1
ATOM 1393 C C . ARG A 1 184 ? 159.445 155.605 134.465 1.00 40.82 184 ARG A C 1
ATOM 1394 O O . ARG A 1 184 ? 160.433 156.332 134.349 1.00 42.45 184 ARG A O 1
ATOM 1402 N N . GLU A 1 185 ? 159.490 154.310 134.169 1.00 43.57 185 GLU A N 1
ATOM 1403 C CA . GLU A 1 185 ? 160.699 153.665 133.687 1.00 43.77 185 GLU A CA 1
ATOM 1404 C C . GLU A 1 185 ? 160.465 153.080 132.301 1.00 46.84 185 GLU A C 1
ATOM 1405 O O . GLU A 1 185 ? 159.343 152.720 131.934 1.00 45.47 185 GLU A O 1
ATOM 1411 N N . ASN A 1 186 ? 161.547 153.000 131.530 1.00 42.32 186 ASN A N 1
ATOM 1412 C CA . ASN A 1 186 ? 161.504 152.388 130.207 1.00 42.26 186 ASN A CA 1
ATOM 1413 C C . ASN A 1 186 ? 161.091 150.929 130.347 1.00 42.29 186 ASN A C 1
ATOM 1414 O O . ASN A 1 186 ? 161.843 150.111 130.885 1.00 43.11 186 ASN A O 1
ATOM 1419 N N . GLN A 1 187 ? 159.896 150.598 129.855 1.00 42.79 187 GLN A N 1
ATOM 1420 C CA . GLN A 1 187 ? 159.323 149.275 130.067 1.00 40.45 187 GLN A CA 1
ATOM 1421 C C . GLN A 1 187 ? 159.968 148.197 129.208 1.00 45.13 187 GLN A C 1
ATOM 1422 O O . GLN A 1 187 ? 159.675 147.015 129.413 1.00 44.68 187 GLN A O 1
ATOM 1428 N N . LYS A 1 188 ? 160.826 148.564 128.258 1.00 46.63 188 LYS A N 1
ATOM 1429 C CA . LYS A 1 188 ? 161.436 147.601 127.352 1.00 44.58 188 LYS A CA 1
ATOM 1430 C C . LYS A 1 188 ? 162.803 147.121 127.820 1.00 44.15 188 LYS A C 1
ATOM 1431 O O . LYS A 1 188 ? 163.443 146.340 127.109 1.00 46.41 188 LYS A O 1
ATOM 1437 N N . LEU A 1 189 ? 163.268 147.559 128.985 1.00 40.15 189 LEU A N 1
ATOM 1438 C CA . LEU A 1 189 ? 164.556 147.104 129.483 1.00 37.46 189 LEU A CA 1
ATOM 1439 C C . LEU A 1 189 ? 164.481 145.639 129.908 1.00 38.83 189 LEU A C 1
ATOM 1440 O O . LEU A 1 189 ? 163.435 145.132 130.320 1.00 37.64 189 LEU A O 1
ATOM 1445 N N . LYS A 1 190 ? 165.622 144.954 129.794 1.00 35.87 190 LYS A N 1
ATOM 1446 C CA . LYS A 1 190 ? 165.719 143.574 130.256 1.00 34.43 190 LYS A CA 1
ATOM 1447 C C . LYS A 1 190 ? 165.400 143.452 131.738 1.00 30.19 190 LYS A C 1
ATOM 1448 O O . LYS A 1 190 ? 164.949 142.393 132.182 1.00 32.77 190 LYS A O 1
ATOM 1454 N N . GLU A 1 191 ? 165.625 144.521 132.503 1.00 37.21 191 GLU A N 1
ATOM 1455 C CA . GLU A 1 191 ? 165.296 144.535 133.924 1.00 29.21 191 GLU A CA 1
ATOM 1456 C C . GLU A 1 191 ? 163.846 144.145 134.176 1.00 33.44 191 GLU A C 1
ATOM 1457 O O . GLU A 1 191 ? 163.530 143.519 135.194 1.00 24.91 191 GLU A O 1
ATOM 1463 N N . PHE A 1 192 ? 162.946 144.516 133.267 1.00 34.80 192 PHE A N 1
ATOM 1464 C CA . PHE A 1 192 ? 161.513 144.444 133.511 1.00 27.48 192 PHE A CA 1
ATOM 1465 C C . PHE A 1 192 ? 160.848 143.255 132.828 1.00 30.39 192 PHE A C 1
ATOM 1466 O O . PHE A 1 192 ? 159.617 143.217 132.734 1.00 30.27 192 PHE A O 1
ATOM 147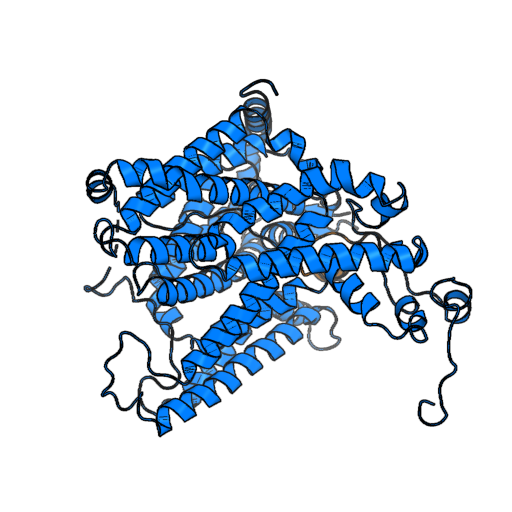4 N N . LEU A 1 193 ? 161.625 142.282 132.361 1.00 29.12 193 LEU A N 1
ATOM 1475 C CA . LEU A 1 193 ? 161.037 141.037 131.895 1.00 27.08 193 LEU A CA 1
ATOM 1476 C C . LEU A 1 193 ? 160.416 140.288 133.075 1.00 29.12 193 LEU A C 1
ATOM 1477 O O . LEU A 1 193 ? 160.868 140.429 134.214 1.00 31.64 193 LEU A O 1
ATOM 1482 N N . PRO A 1 194 ? 159.372 139.488 132.833 1.00 29.88 194 PRO A N 1
ATOM 1483 C CA . PRO A 1 194 ? 158.720 138.800 133.963 1.00 24.16 194 PRO A CA 1
ATOM 1484 C C . PRO A 1 194 ? 159.674 137.969 134.802 1.00 23.14 194 PRO A C 1
ATOM 1485 O O . PRO A 1 194 ? 159.567 137.965 136.035 1.00 30.19 194 PRO A O 1
ATOM 1489 N N . SER A 1 195 ? 160.621 137.278 134.167 1.00 24.59 195 SER A N 1
ATOM 1490 C CA . SER A 1 195 ? 161.572 136.461 134.913 1.00 20.20 195 SER A CA 1
ATOM 1491 C C . SER A 1 195 ? 162.434 137.321 135.830 1.00 22.84 195 SER A C 1
ATOM 1492 O O . SER A 1 195 ? 162.580 137.033 137.026 1.00 24.79 195 SER A O 1
ATOM 1495 N N . TRP A 1 196 ? 163.006 138.396 135.285 1.00 20.14 196 TRP A N 1
ATOM 1496 C CA . TRP A 1 196 ? 163.863 139.256 136.090 1.00 21.20 196 TRP A CA 1
ATOM 1497 C C . TRP A 1 196 ? 163.060 140.031 137.126 1.00 15.93 196 TRP A C 1
ATOM 1498 O O . TRP A 1 196 ? 163.569 140.300 138.215 1.00 21.55 196 TRP A O 1
ATOM 1509 N N . ARG A 1 197 ? 161.810 140.384 136.823 1.00 18.55 197 ARG A N 1
ATOM 1510 C CA . ARG A 1 197 ? 160.973 141.045 137.821 1.00 20.45 197 ARG A CA 1
ATOM 1511 C C . ARG A 1 197 ? 160.673 140.123 138.997 1.00 21.12 197 ARG A C 1
ATOM 1512 O O . ARG A 1 197 ? 160.724 140.551 140.158 1.00 23.94 197 ARG A O 1
ATOM 1520 N N . PHE A 1 198 ? 160.349 138.857 138.720 1.00 17.57 198 PHE A N 1
ATOM 1521 C CA . PHE A 1 198 ? 160.148 137.899 139.801 1.00 18.84 198 PHE A CA 1
ATOM 1522 C C . PHE A 1 198 ? 161.420 137.737 140.624 1.00 13.19 198 PHE A C 1
ATOM 1523 O O . PHE A 1 198 ? 161.375 137.707 141.863 1.00 22.35 198 PHE A O 1
ATOM 1531 N N . ALA A 1 199 ? 162.569 137.640 139.949 1.00 12.35 199 ALA A N 1
ATOM 1532 C CA . ALA A 1 199 ? 163.834 137.527 140.666 1.00 17.41 199 ALA A CA 1
ATOM 1533 C C . ALA A 1 199 ? 164.075 138.744 141.551 1.00 15.64 199 ALA A C 1
ATOM 1534 O O . ALA A 1 199 ? 164.512 138.610 142.701 1.00 15.61 199 ALA A O 1
ATOM 1536 N N . ASN A 1 200 ? 163.791 139.939 141.030 1.00 11.36 200 ASN A N 1
ATOM 1537 C CA . ASN A 1 200 ? 163.965 141.160 141.807 1.00 12.31 200 ASN A CA 1
ATOM 1538 C C . ASN A 1 200 ? 163.072 141.156 143.038 1.00 11.75 200 ASN A C 1
ATOM 1539 O O . ASN A 1 200 ? 163.510 141.525 144.130 1.00 17.78 200 ASN A O 1
ATOM 1544 N N . GLY A 1 201 ? 161.815 140.743 142.882 1.00 8.86 201 GLY A N 1
ATOM 1545 C CA . GLY A 1 201 ? 160.925 140.690 144.030 1.00 11.28 201 GLY A CA 1
ATOM 1546 C C . GLY A 1 201 ? 161.418 139.747 145.112 1.00 8.27 201 GLY A C 1
ATOM 1547 O O . GLY A 1 201 ? 161.428 140.094 146.299 1.00 13.75 201 GLY A O 1
ATOM 1548 N N . MET A 1 202 ? 161.846 138.543 144.721 1.00 11.97 202 MET A N 1
ATOM 1549 C CA . MET A 1 202 ? 162.307 137.586 145.727 1.00 14.68 202 MET A CA 1
ATOM 1550 C C . MET A 1 202 ? 163.588 138.069 146.404 1.00 5.18 202 MET A C 1
ATOM 1551 O O . MET A 1 202 ? 163.743 137.942 147.628 1.00 12.65 202 MET A O 1
ATOM 1556 N N . PHE A 1 203 ? 164.512 138.633 145.622 1.00 10.98 203 PHE A N 1
ATOM 1557 C CA . PHE A 1 203 ? 165.730 139.195 146.194 1.00 8.05 203 PHE A CA 1
ATOM 1558 C C . PHE A 1 203 ? 165.404 140.325 147.164 1.00 10.89 203 PHE A C 1
ATOM 1559 O O . PHE A 1 203 ? 166.050 140.463 148.209 1.00 17.49 203 PHE A O 1
ATOM 1567 N N . ALA A 1 204 ? 164.406 141.146 146.828 1.00 11.60 204 ALA A N 1
ATOM 1568 C CA . ALA A 1 204 ? 163.982 142.217 147.720 1.00 11.33 204 ALA A CA 1
ATOM 1569 C C . ALA A 1 204 ? 163.455 141.662 149.033 1.00 12.88 204 ALA A C 1
ATOM 1570 O O . ALA A 1 204 ? 163.726 142.217 150.103 1.00 18.12 204 ALA A O 1
ATOM 1572 N N . LEU A 1 205 ? 162.679 140.580 148.973 1.00 8.78 205 LEU A N 1
ATOM 1573 C CA . LEU A 1 205 ? 162.222 139.951 150.209 1.00 11.14 205 LEU A CA 1
ATOM 1574 C C . LEU A 1 205 ? 163.409 139.514 151.060 1.00 8.35 205 LEU A C 1
ATOM 1575 O O . LEU A 1 205 ? 163.468 139.792 152.267 1.00 16.79 205 LEU A O 1
ATOM 1580 N N . VAL A 1 206 ? 164.384 138.853 150.433 1.00 7.28 206 VAL A N 1
ATOM 1581 C CA . VAL A 1 206 ? 165.565 138.404 151.169 1.00 10.28 206 VAL A CA 1
ATOM 1582 C C . VAL A 1 206 ? 166.249 139.586 151.851 1.00 11.21 206 VAL A C 1
ATOM 1583 O O . VAL A 1 206 ? 166.535 139.553 153.055 1.00 17.48 206 VAL A O 1
ATOM 1587 N N . LEU A 1 207 ? 166.511 140.652 151.091 1.00 9.12 207 LEU A N 1
ATOM 1588 C CA . LEU A 1 207 ? 167.265 141.780 151.633 1.00 7.77 207 LEU A CA 1
ATOM 1589 C C . LEU A 1 207 ? 166.496 142.491 152.743 1.00 10.42 207 LEU A C 1
ATOM 1590 O O . LEU A 1 207 ? 167.069 142.811 153.792 1.00 18.26 207 LEU A O 1
ATOM 1595 N N . SER A 1 208 ? 165.200 142.742 152.539 1.00 8.41 208 SER A N 1
ATOM 1596 C CA . SER A 1 208 ? 164.420 143.461 153.541 1.00 7.86 208 SER A CA 1
ATOM 1597 C C . SER A 1 208 ? 164.340 142.675 154.845 1.00 6.97 208 SER A C 1
ATOM 1598 O O . SER A 1 208 ? 164.500 143.243 155.932 1.00 14.24 208 SER A O 1
ATOM 1601 N N . PHE A 1 209 ? 164.103 141.361 154.761 1.00 12.23 209 PHE A N 1
ATOM 1602 C CA . PHE A 1 209 ? 163.981 140.590 155.994 1.00 7.75 209 PHE A CA 1
ATOM 1603 C C . PHE A 1 209 ? 165.330 140.425 156.681 1.00 11.08 209 PHE A C 1
ATOM 1604 O O . PHE A 1 209 ? 165.404 140.437 157.916 1.00 18.44 209 PHE A O 1
ATOM 1612 N N . GLY A 1 210 ? 166.411 140.288 155.909 1.00 9.58 210 GLY A N 1
ATOM 1613 C CA . GLY A 1 210 ? 167.729 140.265 156.521 1.00 10.30 210 GLY A CA 1
ATOM 1614 C C . GLY A 1 210 ? 168.026 141.543 157.280 1.00 13.48 210 GLY A C 1
ATOM 1615 O O . GLY A 1 210 ? 168.451 141.511 158.441 1.00 16.62 210 GLY A O 1
ATOM 1616 N N . LEU A 1 211 ? 167.780 142.690 156.641 1.00 13.00 211 LEU A N 1
ATOM 1617 C CA . LEU A 1 211 ? 167.973 143.969 157.314 1.00 9.50 211 LEU A CA 1
ATOM 1618 C C . LEU A 1 211 ? 167.145 144.038 158.588 1.00 12.01 211 LEU A C 1
ATOM 1619 O O . LEU A 1 211 ? 167.660 144.379 159.657 1.00 17.85 211 LEU A O 1
ATOM 1624 N N . LEU A 1 212 ? 165.858 143.699 158.498 1.00 13.10 212 LEU A N 1
ATOM 1625 C CA . LEU A 1 212 ? 164.982 143.838 159.656 1.00 12.22 212 LEU A CA 1
ATOM 1626 C C . LEU A 1 212 ? 165.456 142.968 160.814 1.00 11.70 212 LEU A C 1
ATOM 1627 O O . LEU A 1 212 ? 165.613 143.450 161.943 1.00 16.79 212 LEU A O 1
ATOM 1632 N N . LEU A 1 213 ? 165.695 141.680 160.554 1.00 14.40 213 LEU A N 1
ATOM 1633 C CA . LEU A 1 213 ? 166.040 140.769 161.640 1.00 14.56 213 LEU A CA 1
ATOM 1634 C C . LEU A 1 213 ? 167.391 141.118 162.254 1.00 12.77 213 LEU A C 1
ATOM 1635 O O . LEU A 1 213 ? 167.521 141.176 163.486 1.00 22.60 213 LEU A O 1
ATOM 1640 N N . THR A 1 214 ? 168.405 141.373 161.423 1.00 21.27 214 THR A N 1
ATOM 1641 C CA . THR A 1 214 ? 169.714 141.706 161.973 1.00 15.04 214 THR A CA 1
ATOM 1642 C C . THR A 1 214 ? 169.671 143.020 162.744 1.00 11.27 214 THR A C 1
ATOM 1643 O O . THR A 1 214 ? 170.276 143.134 163.818 1.00 20.76 214 THR A O 1
ATOM 1647 N N . GLY A 1 215 ? 168.961 144.023 162.221 1.00 17.32 215 GLY A N 1
ATOM 1648 C CA . GLY A 1 215 ? 168.878 145.295 162.915 1.00 11.86 215 GLY A CA 1
ATOM 1649 C C . GLY A 1 215 ? 168.157 145.189 164.242 1.00 15.37 215 GLY A C 1
ATOM 1650 O O . GLY A 1 215 ? 168.571 145.796 165.232 1.00 20.97 215 GLY A O 1
ATOM 1651 N N . LEU A 1 216 ? 167.067 144.420 164.286 1.00 18.07 216 LEU A N 1
ATOM 1652 C CA . LEU A 1 216 ? 166.375 144.221 165.554 1.00 13.21 216 LEU A CA 1
ATOM 1653 C C . LEU A 1 216 ? 167.275 143.513 166.557 1.00 20.30 216 LEU A C 1
ATOM 1654 O O . LEU A 1 216 ? 167.291 143.863 167.741 1.00 23.71 216 LEU A O 1
ATOM 1659 N N . ARG A 1 217 ? 168.039 142.517 166.102 1.00 18.62 217 ARG A N 1
ATOM 1660 C CA . ARG A 1 217 ? 168.932 141.821 167.023 1.00 13.43 217 ARG A CA 1
ATOM 1661 C C . ARG A 1 217 ? 170.029 142.735 167.557 1.00 18.77 217 ARG A C 1
ATOM 1662 O O . ARG A 1 217 ? 170.359 142.671 168.745 1.00 25.05 217 ARG A O 1
ATOM 1670 N N . SER A 1 218 ? 170.600 143.591 166.707 1.00 19.46 218 SER A N 1
ATOM 1671 C CA . SER A 1 218 ? 171.725 144.416 167.138 1.00 18.59 218 SER A CA 1
ATOM 1672 C C . SER A 1 218 ? 171.358 145.367 168.273 1.00 21.41 218 SER A C 1
ATOM 1673 O O . SER A 1 218 ? 172.248 145.807 169.007 1.00 22.87 218 SER A O 1
ATOM 1676 N N . ARG A 1 219 ? 170.074 145.692 168.438 1.00 21.58 219 ARG A N 1
ATOM 1677 C CA . ARG A 1 219 ? 169.673 146.691 169.422 1.00 19.39 219 ARG A CA 1
ATOM 1678 C C . ARG A 1 219 ? 170.006 146.283 170.853 1.00 24.62 219 ARG A C 1
ATOM 1679 O O . ARG A 1 219 ? 170.150 147.158 171.712 1.00 29.73 219 ARG A O 1
ATOM 1687 N N . LYS A 1 220 ? 170.135 144.987 171.130 1.00 25.46 220 LYS A N 1
ATOM 1688 C CA . LYS A 1 220 ? 170.357 144.492 172.481 1.00 26.47 220 LYS A CA 1
ATOM 1689 C C . LYS A 1 220 ? 171.807 144.093 172.733 1.00 25.06 220 LYS A C 1
ATOM 1690 O O . LYS A 1 220 ? 172.080 143.327 173.662 1.00 31.32 220 LYS A O 1
ATOM 1696 N N . ALA A 1 221 ? 172.745 144.612 171.938 1.00 23.76 221 ALA A N 1
ATOM 1697 C CA . ALA A 1 221 ? 174.127 144.147 172.022 1.00 22.35 221 ALA A CA 1
ATOM 1698 C C . ALA A 1 221 ? 174.762 144.447 173.376 1.00 21.51 221 ALA A C 1
ATOM 1699 O O . ALA A 1 221 ? 175.595 143.669 173.850 1.00 26.64 221 ALA A O 1
ATOM 1701 N N . ARG A 1 222 ? 174.397 145.563 174.009 1.00 26.89 222 ARG A N 1
ATOM 1702 C CA . ARG A 1 222 ? 175.050 145.955 175.255 1.00 24.71 222 ARG A CA 1
ATOM 1703 C C . ARG A 1 222 ? 174.782 144.985 176.396 1.00 30.47 222 ARG A C 1
ATOM 1704 O O . ARG A 1 222 ? 175.487 145.042 177.408 1.00 32.99 222 ARG A O 1
ATOM 1712 N N . SER A 1 223 ? 173.787 144.111 176.267 1.00 28.22 223 SER A N 1
ATOM 1713 C CA . SER A 1 223 ? 173.503 143.100 177.274 1.00 23.72 223 SER A CA 1
ATOM 1714 C C . SER A 1 223 ? 174.092 141.738 176.923 1.00 23.40 223 SER A C 1
ATOM 1715 O O . SER A 1 223 ? 173.836 140.765 177.636 1.00 31.54 223 SER A O 1
ATOM 1718 N N . TRP A 1 224 ? 174.874 141.645 175.850 1.00 23.20 224 TRP A N 1
ATOM 1719 C CA . TRP A 1 224 ? 175.506 140.386 175.490 1.00 23.06 224 TRP A CA 1
ATOM 1720 C C . TRP A 1 224 ? 176.715 140.115 176.382 1.00 24.55 224 TRP A C 1
ATOM 1721 O O . TRP A 1 224 ? 177.250 141.006 177.046 1.00 27.66 224 TRP A O 1
ATOM 1732 N N . ARG A 1 225 ? 177.153 138.858 176.377 1.00 28.67 225 ARG A N 1
ATOM 1733 C CA . ARG A 1 225 ? 178.306 138.424 177.150 1.00 27.01 225 ARG A CA 1
ATOM 1734 C C . ARG A 1 225 ? 179.532 138.155 176.288 1.00 29.58 225 ARG A C 1
ATOM 1735 O O . ARG A 1 225 ? 180.536 137.656 176.806 1.00 30.35 225 ARG A O 1
ATOM 1743 N N . TYR A 1 226 ? 179.482 138.468 174.997 1.00 28.83 226 TYR A N 1
ATOM 1744 C CA . TYR A 1 226 ? 180.587 138.229 174.081 1.00 27.95 226 TYR A CA 1
ATOM 1745 C C . TYR A 1 226 ? 181.219 139.550 173.662 1.00 26.16 226 TYR A C 1
ATOM 1746 O O . TYR A 1 226 ? 180.607 140.616 173.758 1.00 33.08 226 TYR A O 1
ATOM 1755 N N . GLY A 1 227 ? 182.462 139.463 173.200 1.00 28.58 227 GLY A N 1
ATOM 1756 C CA . GLY A 1 227 ? 183.175 140.634 172.736 1.00 31.07 227 GLY A CA 1
ATOM 1757 C C . GLY A 1 227 ? 183.632 141.523 173.883 1.00 32.19 227 GLY A C 1
ATOM 1758 O O . GLY A 1 227 ? 183.581 141.163 175.059 1.00 36.53 227 GLY A O 1
ATOM 1759 N N . THR A 1 228 ? 184.086 142.713 173.508 1.00 30.34 228 THR A N 1
ATOM 1760 C CA . THR A 1 228 ? 184.514 143.727 174.459 1.00 28.58 228 THR A CA 1
ATOM 1761 C C . THR A 1 228 ? 183.405 144.749 174.677 1.00 28.64 228 THR A C 1
ATOM 1762 O O . THR A 1 228 ? 182.408 144.792 173.954 1.00 33.08 228 THR A O 1
ATOM 1766 N N . GLY A 1 229 ? 183.595 145.588 175.696 1.00 25.01 229 GLY A N 1
ATOM 1767 C CA . GLY A 1 229 ? 182.614 146.623 175.977 1.00 25.69 229 GLY A CA 1
ATOM 1768 C C . GLY A 1 229 ? 182.467 147.612 174.838 1.00 31.69 229 GLY A C 1
ATOM 1769 O O . GLY A 1 229 ? 181.350 147.978 174.461 1.00 34.97 229 GLY A O 1
ATOM 1770 N N . TRP A 1 230 ? 183.590 148.059 174.270 1.00 33.51 230 TRP A N 1
ATOM 1771 C CA . TRP A 1 230 ? 183.520 149.028 173.183 1.00 31.01 230 TRP A CA 1
ATOM 1772 C C . TRP A 1 230 ? 182.900 148.413 171.936 1.00 28.05 230 TRP A C 1
ATOM 1773 O O . TRP A 1 230 ? 182.155 149.084 171.217 1.00 32.31 230 TRP A O 1
ATOM 1784 N N . LEU A 1 231 ? 183.183 147.139 171.664 1.00 25.64 231 LEU A N 1
ATOM 1785 C CA . LEU A 1 231 ? 182.564 146.480 170.518 1.00 26.48 231 LEU A CA 1
ATOM 1786 C C . LEU A 1 231 ? 181.053 146.355 170.699 1.00 24.60 231 LEU A C 1
ATOM 1787 O O . LEU A 1 231 ? 180.284 146.605 169.761 1.00 27.46 231 LEU A O 1
ATOM 1792 N N . ARG A 1 232 ? 180.610 145.978 171.900 1.00 24.41 232 ARG A N 1
ATOM 1793 C CA . ARG A 1 232 ? 179.178 145.887 172.164 1.00 23.45 232 ARG A CA 1
ATOM 1794 C C . ARG A 1 232 ? 178.509 147.248 172.037 1.00 27.80 232 ARG A C 1
ATOM 1795 O O . ARG A 1 232 ? 177.419 147.361 171.464 1.00 28.02 232 ARG A O 1
ATOM 1803 N N . SER A 1 233 ? 179.144 148.295 172.571 1.00 28.49 233 SER A N 1
ATOM 1804 C CA . SER A 1 233 ? 178.579 149.634 172.450 1.00 23.78 233 SER A CA 1
ATOM 1805 C C . SER A 1 233 ? 178.530 150.077 170.993 1.00 24.99 233 SER A C 1
ATOM 1806 O O . SER A 1 233 ? 177.567 150.720 170.564 1.00 26.67 233 SER A O 1
ATOM 1809 N N . LEU A 1 234 ? 179.561 149.737 170.216 1.00 23.23 234 LEU A N 1
ATOM 1810 C CA . LEU A 1 234 ? 179.567 150.068 168.797 1.00 22.36 234 LEU A CA 1
ATOM 1811 C C . LEU A 1 234 ? 178.405 149.400 168.079 1.00 22.43 234 LEU A C 1
ATOM 1812 O O . LEU A 1 234 ? 177.710 150.039 167.281 1.00 28.52 234 LEU A O 1
ATOM 1817 N N . ILE A 1 235 ? 178.181 148.113 168.342 1.00 22.12 235 ILE A N 1
ATOM 1818 C CA . ILE A 1 235 ? 177.061 147.426 167.705 1.00 18.00 235 ILE A CA 1
ATOM 1819 C C . ILE A 1 235 ? 175.744 148.066 168.128 1.00 22.70 235 ILE A C 1
ATOM 1820 O O . ILE A 1 235 ? 174.902 148.398 167.291 1.00 25.38 235 ILE A O 1
ATOM 1825 N N . ALA A 1 236 ? 175.569 148.301 169.429 1.00 28.21 236 ALA A N 1
ATOM 1826 C CA . ALA A 1 236 ? 174.309 148.864 169.903 1.00 23.10 236 ALA A CA 1
ATOM 1827 C C . ALA A 1 236 ? 174.049 150.249 169.320 1.00 23.36 236 ALA A C 1
ATOM 1828 O O . ALA A 1 236 ? 172.893 150.603 169.066 1.00 27.83 236 ALA A O 1
ATOM 1830 N N . ASP A 1 237 ? 175.098 151.045 169.100 1.00 23.49 237 ASP A N 1
ATOM 1831 C CA . ASP A 1 237 ? 174.907 152.407 168.613 1.00 21.33 237 ASP A CA 1
ATOM 1832 C C . ASP A 1 237 ? 174.753 152.478 167.100 1.00 22.52 237 ASP A C 1
ATOM 1833 O O . ASP A 1 237 ? 173.963 153.289 166.608 1.00 26.59 237 ASP A O 1
ATOM 1838 N N . TYR A 1 238 ? 175.486 151.653 166.348 1.00 19.02 238 TYR A N 1
ATOM 1839 C CA . TYR A 1 238 ? 175.558 151.785 164.899 1.00 18.50 238 TYR A CA 1
ATOM 1840 C C . TYR A 1 238 ? 175.125 150.506 164.189 1.00 21.48 238 TYR A C 1
ATOM 1841 O O . TYR A 1 238 ? 175.552 150.247 163.063 1.00 26.23 238 TYR A O 1
ATOM 1850 N N . GLY A 1 239 ? 174.268 149.699 164.820 1.00 19.22 239 GLY A N 1
ATOM 1851 C CA . GLY A 1 239 ? 173.790 148.497 164.158 1.00 21.34 239 GLY A CA 1
ATOM 1852 C C . GLY A 1 239 ? 173.010 148.784 162.892 1.00 20.62 239 GLY A C 1
ATOM 1853 O O . GLY A 1 239 ? 173.189 148.108 161.877 1.00 28.20 239 GLY A O 1
ATOM 1854 N N . VAL A 1 240 ? 172.131 149.786 162.932 1.00 17.12 240 VAL A N 1
ATOM 1855 C CA . VAL A 1 240 ? 171.309 150.092 161.762 1.00 17.75 240 VAL A CA 1
ATOM 1856 C C . VAL A 1 240 ? 172.166 150.493 160.567 1.00 14.69 240 VAL A C 1
ATOM 1857 O O . VAL A 1 240 ? 172.074 149.831 159.521 1.00 23.67 240 VAL A O 1
ATOM 1861 N N . PRO A 1 241 ? 172.996 151.540 160.636 1.00 20.16 241 PRO A N 1
ATOM 1862 C CA . PRO A 1 241 ? 173.848 151.858 159.475 1.00 17.39 241 PRO A CA 1
ATOM 1863 C C . PRO A 1 241 ? 174.786 150.726 159.090 1.00 15.22 241 PRO A C 1
ATOM 1864 O O . PRO A 1 241 ? 175.021 150.497 157.895 1.00 21.59 241 PRO A O 1
ATOM 1868 N N . LEU A 1 242 ? 175.320 149.998 160.074 1.00 9.22 242 LEU A N 1
ATOM 1869 C CA . LEU A 1 242 ? 176.204 148.881 159.761 1.00 16.36 242 LEU A CA 1
ATOM 1870 C C . LEU A 1 242 ? 175.468 147.804 158.975 1.00 13.89 242 LEU A C 1
ATOM 1871 O O . LEU A 1 242 ? 176.009 147.255 158.010 1.00 19.71 242 LEU A O 1
ATOM 1876 N N . MET A 1 243 ? 174.229 147.497 159.361 1.00 15.81 243 MET A N 1
ATOM 1877 C CA . MET A 1 243 ? 173.472 146.473 158.650 1.00 16.52 243 MET A CA 1
ATOM 1878 C C . MET A 1 243 ? 173.023 146.965 157.281 1.00 15.11 243 MET A C 1
ATOM 1879 O O . MET A 1 243 ? 172.959 146.183 156.328 1.00 18.03 243 MET A O 1
ATOM 1884 N N . VAL A 1 244 ? 172.712 148.256 157.159 1.00 13.33 244 VAL A N 1
ATOM 1885 C CA . VAL A 1 244 ? 172.419 148.818 155.844 1.00 15.59 244 VAL A CA 1
ATOM 1886 C C . VAL A 1 244 ? 173.612 148.615 154.918 1.00 16.61 244 VAL A C 1
ATOM 1887 O O . VAL A 1 244 ? 173.470 148.156 153.778 1.00 21.49 244 VAL A O 1
ATOM 1891 N N . LEU A 1 245 ? 174.812 148.929 155.411 1.00 13.00 245 LEU A N 1
ATOM 1892 C CA . LEU A 1 245 ? 176.018 148.733 154.612 1.00 16.36 245 LEU A CA 1
ATOM 1893 C C . LEU A 1 245 ? 176.230 147.258 154.279 1.00 18.17 245 LEU A C 1
ATOM 1894 O O . LEU A 1 245 ? 176.560 146.909 153.137 1.00 23.53 245 LEU A O 1
ATOM 1899 N N . VAL A 1 246 ? 176.036 146.379 155.263 1.00 15.88 246 VAL A N 1
ATOM 1900 C CA . VAL A 1 246 ? 176.283 144.954 155.060 1.00 18.84 246 VAL A CA 1
ATOM 1901 C C . VAL A 1 246 ? 175.348 144.401 153.993 1.00 17.61 246 VAL A C 1
ATOM 1902 O O . VAL A 1 246 ? 175.762 143.644 153.107 1.00 20.51 246 VAL A O 1
ATOM 1906 N N . TRP A 1 247 ? 174.070 144.765 154.062 1.00 18.08 247 TRP A N 1
ATOM 1907 C CA . TRP A 1 247 ? 173.110 144.221 153.113 1.00 8.09 247 TRP A CA 1
ATOM 1908 C C . TRP A 1 247 ? 173.215 144.886 151.746 1.00 12.02 247 TRP A C 1
ATOM 1909 O O . TRP A 1 247 ? 172.899 144.250 150.738 1.00 23.75 247 TRP A O 1
ATOM 1920 N N . THR A 1 248 ? 173.700 146.128 151.669 1.00 13.52 248 THR A N 1
ATOM 1921 C CA . THR A 1 248 ? 174.090 146.671 150.369 1.00 13.40 248 THR A CA 1
ATOM 1922 C C . THR A 1 248 ? 175.207 145.835 149.748 1.00 14.07 248 THR A C 1
ATOM 1923 O O . THR A 1 248 ? 175.125 145.427 148.576 1.00 24.20 248 THR A O 1
ATOM 1927 N N . GLY A 1 249 ? 176.247 145.545 150.533 1.00 17.84 249 GLY A N 1
ATOM 1928 C CA . GLY A 1 249 ? 177.319 144.695 150.040 1.00 14.52 249 GLY A CA 1
ATOM 1929 C C . GLY A 1 249 ? 176.816 143.338 149.588 1.00 18.52 249 GLY A C 1
ATOM 1930 O O . GLY A 1 249 ? 177.265 142.804 148.573 1.00 27.87 249 GLY A O 1
ATOM 1931 N N . VAL A 1 250 ? 175.880 142.760 150.341 1.00 18.07 250 VAL A N 1
ATOM 1932 C CA . VAL A 1 250 ? 175.267 141.500 149.928 1.00 11.38 250 VAL A CA 1
ATOM 1933 C C . VAL A 1 250 ? 174.554 141.671 148.592 1.00 17.27 250 VAL A C 1
ATOM 1934 O O . VAL A 1 250 ? 174.681 140.834 147.692 1.00 22.54 250 VAL A O 1
ATOM 1938 N N . SER A 1 251 ? 173.798 142.760 148.440 1.00 18.00 251 SER A N 1
ATOM 1939 C CA . SER A 1 251 ? 173.073 142.993 147.198 1.00 11.58 251 SER A CA 1
ATOM 1940 C C . SER A 1 251 ? 174.003 143.112 146.001 1.00 17.82 251 SER A C 1
ATOM 1941 O O . SER A 1 251 ? 173.568 142.866 144.872 1.00 24.58 251 SER A O 1
ATOM 1944 N N . TYR A 1 252 ? 175.261 143.492 146.209 1.00 18.52 252 TYR A N 1
ATOM 1945 C CA . TYR A 1 252 ? 176.197 143.584 145.090 1.00 20.08 252 TYR A CA 1
ATOM 1946 C C . TYR A 1 252 ? 176.860 142.256 144.722 1.00 18.04 252 TYR A C 1
ATOM 1947 O O . TYR A 1 252 ? 177.623 142.216 143.752 1.00 25.50 252 TYR A O 1
ATOM 1956 N N . ILE A 1 253 ? 176.594 141.171 145.452 1.00 21.79 253 ILE A N 1
ATOM 1957 C CA . ILE A 1 253 ? 177.276 139.904 145.169 1.00 20.42 253 ILE A CA 1
ATOM 1958 C C . ILE A 1 253 ? 176.964 139.381 143.771 1.00 26.17 253 ILE A C 1
ATOM 1959 O O . ILE A 1 253 ? 177.902 138.984 143.062 1.00 28.85 253 ILE A O 1
ATOM 1964 N N . PRO A 1 254 ? 175.703 139.339 143.314 1.00 28.36 254 PRO A N 1
ATOM 1965 C CA . PRO A 1 254 ? 175.429 138.763 141.989 1.00 24.75 254 PRO A CA 1
ATOM 1966 C C . PRO A 1 254 ? 175.551 139.760 140.846 1.00 28.28 254 PRO A C 1
ATOM 1967 O O . PRO A 1 254 ? 175.119 139.472 139.727 1.00 34.93 254 PRO A O 1
ATOM 1971 N N . ALA A 1 255 ? 176.153 140.922 141.109 1.00 30.15 255 ALA A N 1
ATOM 1972 C CA . ALA A 1 255 ? 176.131 142.008 140.134 1.00 28.19 255 ALA A CA 1
ATOM 1973 C C . ALA A 1 255 ? 176.746 141.600 138.801 1.00 33.38 255 ALA A C 1
ATOM 1974 O O . ALA A 1 255 ? 176.391 142.162 137.759 1.00 37.30 255 ALA A O 1
ATOM 1976 N N . GLY A 1 256 ? 177.665 140.634 138.805 1.00 37.43 256 GLY A N 1
ATOM 1977 C CA . GLY A 1 256 ? 178.332 140.257 137.572 1.00 32.91 256 GLY A CA 1
ATOM 1978 C C . GLY A 1 256 ? 177.489 139.444 136.614 1.00 36.74 256 GLY A C 1
ATOM 1979 O O . GLY A 1 256 ? 177.813 139.385 135.424 1.00 39.49 256 GLY A O 1
ATOM 1980 N N . ASP A 1 257 ? 176.410 138.826 137.097 1.00 37.79 257 ASP A N 1
ATOM 1981 C CA . ASP A 1 257 ? 175.635 137.885 136.302 1.00 33.74 257 ASP A CA 1
ATOM 1982 C C . ASP A 1 257 ? 174.175 138.279 136.127 1.00 35.63 257 ASP A C 1
ATOM 1983 O O . ASP A 1 257 ? 173.383 137.450 135.666 1.00 40.03 257 ASP A O 1
ATOM 1988 N N . VAL A 1 258 ? 173.792 139.498 136.475 1.00 32.20 258 VAL A N 1
ATOM 1989 C CA . VAL A 1 258 ? 172.396 139.922 136.397 1.00 23.72 258 VAL A CA 1
ATOM 1990 C C . VAL A 1 258 ? 172.353 141.253 135.661 1.00 28.13 258 VAL A C 1
ATOM 1991 O O . VAL A 1 258 ? 173.375 141.951 135.548 1.00 33.89 258 VAL A O 1
ATOM 1995 N N . PRO A 1 259 ? 171.182 141.636 135.132 1.00 28.27 259 PRO A N 1
ATOM 1996 C CA . PRO A 1 259 ? 171.063 142.943 134.471 1.00 26.69 259 PRO A CA 1
ATOM 1997 C C . PRO A 1 259 ? 171.346 144.106 135.410 1.00 26.03 259 PRO A C 1
ATOM 1998 O O . PRO A 1 259 ? 171.530 143.912 136.614 1.00 31.64 259 PRO A O 1
ATOM 2002 N N . LYS A 1 260 ? 171.370 145.323 134.863 1.00 32.90 260 LYS A N 1
ATOM 2003 C CA . LYS A 1 260 ? 171.825 146.477 135.632 1.00 37.48 260 LYS A CA 1
ATOM 2004 C C . LYS A 1 260 ? 170.940 146.726 136.850 1.00 38.03 260 LYS A C 1
ATOM 2005 O O . LYS A 1 260 ? 171.437 146.857 137.973 1.00 40.96 260 LYS A O 1
ATOM 2011 N N . GLY A 1 261 ? 169.627 146.796 136.650 1.00 27.47 261 GLY A N 1
ATOM 2012 C CA . GLY A 1 261 ? 168.735 147.212 137.715 1.00 25.34 261 GLY A CA 1
ATOM 2013 C C . GLY A 1 261 ? 168.247 146.093 138.610 1.00 23.09 261 GLY A C 1
ATOM 2014 O O . GLY A 1 261 ? 167.122 146.144 139.113 1.00 26.16 261 GLY A O 1
ATOM 2015 N N . ILE A 1 262 ? 169.077 145.078 138.823 1.00 24.02 262 ILE A N 1
ATOM 2016 C CA . ILE A 1 262 ? 168.726 143.962 139.696 1.00 18.52 262 ILE A CA 1
ATOM 2017 C C . ILE A 1 262 ? 169.764 143.872 140.809 1.00 19.50 262 ILE A C 1
ATOM 2018 O O . ILE A 1 262 ? 170.921 143.525 140.536 1.00 30.96 262 ILE A O 1
ATOM 2023 N N . PRO A 1 263 ? 169.419 144.182 142.069 1.00 19.60 263 PRO A N 1
ATOM 2024 C CA . PRO A 1 263 ? 168.125 144.661 142.578 1.00 18.49 263 PRO A CA 1
ATOM 2025 C C . PRO A 1 263 ? 167.914 146.148 142.312 1.00 17.07 263 PRO A C 1
ATOM 2026 O O . PRO A 1 263 ? 168.845 146.851 141.936 1.00 24.64 263 PRO A O 1
ATOM 2030 N N . ARG A 1 264 ? 166.698 146.655 142.489 1.00 16.01 264 ARG A N 1
ATOM 2031 C CA . ARG A 1 264 ? 166.445 148.074 142.285 1.00 14.14 264 ARG A CA 1
ATOM 2032 C C . ARG A 1 264 ? 167.103 148.893 143.387 1.00 14.43 264 ARG A C 1
ATOM 2033 O O . ARG A 1 264 ? 167.105 148.502 144.556 1.00 19.57 264 ARG A O 1
ATOM 2041 N N . ARG A 1 265 ? 167.660 150.037 143.012 1.00 14.85 265 ARG A N 1
ATOM 2042 C CA . ARG A 1 265 ? 168.345 150.925 143.942 1.00 13.65 265 ARG A CA 1
ATOM 2043 C C . ARG A 1 265 ? 167.637 152.279 143.971 1.00 15.62 265 ARG A C 1
ATOM 2044 O O . ARG A 1 265 ? 166.678 152.516 143.237 1.00 22.03 265 ARG A O 1
ATOM 2052 N N . LEU A 1 266 ? 168.121 153.169 144.837 1.00 21.76 266 LEU A N 1
ATOM 2053 C CA . LEU A 1 266 ? 167.375 154.378 145.171 1.00 20.27 266 LEU A CA 1
ATOM 2054 C C . LEU A 1 266 ? 167.027 155.173 143.918 1.00 22.18 266 LEU A C 1
ATOM 2055 O O . LEU A 1 266 ? 167.853 155.334 143.017 1.00 25.69 266 LEU A O 1
ATOM 2060 N N . PHE A 1 267 ? 165.787 155.661 143.864 1.00 22.42 267 PHE A N 1
ATOM 2061 C CA . PHE A 1 267 ? 165.275 156.383 142.708 1.00 23.02 267 PHE A CA 1
ATOM 2062 C C . PHE A 1 267 ? 165.585 157.874 142.736 1.00 24.01 267 PHE A C 1
ATOM 2063 O O . PHE A 1 267 ? 165.438 158.535 141.705 1.00 29.73 267 PHE A O 1
ATOM 2071 N N . SER A 1 268 ? 165.999 158.419 143.873 1.00 23.34 268 SER A N 1
ATOM 2072 C CA . SER A 1 268 ? 166.258 159.851 143.955 1.00 22.73 268 SER A CA 1
ATOM 2073 C C . SER A 1 268 ? 167.404 160.225 143.020 1.00 25.34 268 SER A C 1
ATOM 2074 O O . SER A 1 268 ? 168.442 159.553 143.023 1.00 29.72 268 SER A O 1
ATOM 2077 N N . PRO A 1 269 ? 167.264 161.277 142.217 1.00 29.96 269 PRO A N 1
ATOM 2078 C CA . PRO A 1 269 ? 168.316 161.610 141.253 1.00 29.87 269 PRO A CA 1
ATOM 2079 C C . PRO A 1 269 ? 169.546 162.192 141.930 1.00 29.30 269 PRO A C 1
ATOM 2080 O O . PRO A 1 269 ? 169.510 162.666 143.067 1.00 35.65 269 PRO A O 1
ATOM 2084 N N . ASN A 1 270 ? 170.651 162.143 141.203 1.00 34.86 270 ASN A N 1
ATOM 2085 C CA . ASN A 1 270 ? 171.893 162.734 141.675 1.00 35.26 270 ASN A CA 1
ATOM 2086 C C . ASN A 1 270 ? 171.865 164.236 141.408 1.00 36.37 270 ASN A C 1
ATOM 2087 O O . ASN A 1 270 ? 171.797 164.643 140.244 1.00 40.09 270 ASN A O 1
ATOM 2092 N N . PRO A 1 271 ? 171.916 165.087 142.438 1.00 35.39 271 PRO A N 1
ATOM 2093 C CA . PRO A 1 271 ? 171.832 166.535 142.190 1.00 37.50 271 PRO A CA 1
ATOM 2094 C C . PRO A 1 271 ? 172.996 167.086 141.388 1.00 39.01 271 PRO A C 1
ATOM 2095 O O . PRO A 1 271 ? 172.870 168.175 140.816 1.00 37.41 271 PRO A O 1
ATOM 2099 N N . TRP A 1 272 ? 174.124 166.374 141.330 1.00 44.87 272 TRP A N 1
ATOM 2100 C CA . TRP A 1 272 ? 175.277 166.864 140.585 1.00 42.88 272 TRP A CA 1
ATOM 2101 C C . TRP A 1 272 ? 175.059 166.783 139.082 1.00 46.23 272 TRP A C 1
ATOM 2102 O O . TRP A 1 272 ? 175.648 167.567 138.330 1.00 49.64 272 TRP A O 1
ATOM 2113 N N . SER A 1 273 ? 174.231 165.847 138.627 1.00 53.50 273 SER A N 1
ATOM 2114 C CA . SER A 1 273 ? 174.050 165.650 137.201 1.00 53.51 273 SER A CA 1
ATOM 2115 C C . SER A 1 273 ? 173.444 166.902 136.565 1.00 55.26 273 SER A C 1
ATOM 2116 O O . SER A 1 273 ? 172.638 167.597 137.188 1.00 53.71 273 SER A O 1
ATOM 2119 N N . PRO A 1 274 ? 173.824 167.214 135.322 1.00 62.84 274 PRO A N 1
ATOM 2120 C CA . PRO A 1 274 ? 173.305 168.435 134.685 1.00 61.91 274 PRO A CA 1
ATOM 2121 C C . PRO A 1 274 ? 171.799 168.440 134.503 1.00 63.10 274 PRO A C 1
ATOM 2122 O O . PRO A 1 274 ? 171.208 169.522 134.401 1.00 61.56 274 PRO A O 1
ATOM 2126 N N . GLY A 1 275 ? 171.157 167.273 134.460 1.00 61.56 275 GLY A N 1
ATOM 2127 C CA . GLY A 1 275 ? 169.713 167.228 134.317 1.00 61.00 275 GLY A CA 1
ATOM 2128 C C . GLY A 1 275 ? 168.951 167.653 135.553 1.00 64.42 275 GLY A C 1
ATOM 2129 O O . GLY A 1 275 ? 167.742 167.892 135.460 1.00 62.46 275 GLY A O 1
ATOM 2130 N N . ALA A 1 276 ? 169.622 167.755 136.696 1.00 65.74 276 ALA A N 1
ATOM 2131 C CA . ALA A 1 276 ? 168.987 168.194 137.934 1.00 64.14 276 ALA A CA 1
ATOM 2132 C C . ALA A 1 276 ? 167.796 167.310 138.286 1.00 62.89 276 ALA A C 1
ATOM 2133 O O . ALA A 1 276 ? 167.060 167.593 139.232 1.00 62.18 276 ALA A O 1
ATOM 2135 N N . THR A 1 281 ? 163.784 178.411 144.876 1.00 36.90 281 THR A N 1
ATOM 2136 C CA . THR A 1 281 ? 162.694 179.329 145.188 1.00 32.76 281 THR A CA 1
ATOM 2137 C C . THR A 1 281 ? 161.526 179.128 144.226 1.00 33.80 281 THR A C 1
ATOM 2138 O O . THR A 1 281 ? 161.708 179.104 143.010 1.00 36.98 281 THR A O 1
ATOM 2142 N N . VAL A 1 282 ? 160.326 178.981 144.786 1.00 34.01 282 VAL A N 1
ATOM 2143 C CA . VAL A 1 282 ? 159.103 178.791 144.019 1.00 28.47 282 VAL A CA 1
ATOM 2144 C C . VAL A 1 282 ? 158.214 180.032 144.082 1.00 28.61 282 VAL A C 1
ATOM 2145 O O . VAL A 1 282 ? 157.039 179.972 143.751 1.00 34.39 282 VAL A O 1
ATOM 2149 N N . VAL A 1 283 ? 158.781 181.164 144.499 1.00 28.55 283 VAL A N 1
ATOM 2150 C CA . VAL A 1 283 ? 157.986 182.370 144.708 1.00 28.99 283 VAL A CA 1
ATOM 2151 C C . VAL A 1 283 ? 157.382 182.850 143.395 1.00 30.79 283 VAL A C 1
ATOM 2152 O O . VAL A 1 283 ? 156.240 183.321 143.356 1.00 33.90 283 VAL A O 1
ATOM 2156 N N . LYS A 1 284 ? 158.141 182.756 142.302 1.00 37.46 284 LYS A N 1
ATOM 2157 C CA . LYS A 1 284 ? 157.630 183.219 141.015 1.00 35.47 284 LYS A CA 1
ATOM 2158 C C . LYS A 1 284 ? 156.382 182.442 140.610 1.00 33.61 284 LYS A C 1
ATOM 2159 O O . LYS A 1 284 ? 155.398 183.031 140.149 1.00 40.01 284 LYS A O 1
ATOM 2165 N N . GLU A 1 285 ? 156.397 181.119 140.786 1.00 32.54 285 GLU A N 1
ATOM 2166 C CA . GLU A 1 285 ? 155.223 180.316 140.468 1.00 33.34 285 GLU A CA 1
ATOM 2167 C C . GLU A 1 285 ? 154.111 180.496 141.493 1.00 37.03 285 GLU A C 1
ATOM 2168 O O . GLU A 1 285 ? 152.955 180.180 141.197 1.00 37.53 285 GLU A O 1
ATOM 2174 N N . MET A 1 286 ? 154.437 180.997 142.687 1.00 32.43 286 MET A N 1
ATOM 2175 C CA . MET A 1 286 ? 153.423 181.194 143.719 1.00 26.24 286 MET A CA 1
ATOM 2176 C C . MET A 1 286 ? 152.393 182.236 143.300 1.00 25.10 286 MET A C 1
ATOM 2177 O O . MET A 1 286 ? 151.200 182.083 143.586 1.00 29.39 286 MET A O 1
ATOM 2182 N N . LEU A 1 287 ? 152.828 183.304 142.631 1.00 30.79 287 LEU A N 1
ATOM 2183 C CA . LEU A 1 287 ? 151.896 184.324 142.165 1.00 31.97 287 LEU A CA 1
ATOM 2184 C C . LEU A 1 287 ? 151.019 183.842 141.018 1.00 33.61 287 LEU A C 1
ATOM 2185 O O . LEU A 1 287 ? 150.048 184.525 140.678 1.00 36.50 287 LEU A O 1
ATOM 2190 N N . ASP A 1 288 ? 151.330 182.695 140.417 1.00 33.71 288 ASP A N 1
ATOM 2191 C CA . ASP A 1 288 ? 150.515 182.130 139.351 1.00 30.90 288 ASP A CA 1
ATOM 2192 C C . ASP A 1 288 ? 149.389 181.243 139.864 1.00 33.65 288 ASP A C 1
ATOM 2193 O O . ASP A 1 288 ? 148.559 180.803 139.064 1.00 36.78 288 ASP A O 1
ATOM 2198 N N . VAL A 1 289 ? 149.341 180.968 141.161 1.00 29.82 289 VAL A N 1
ATOM 2199 C CA . VAL A 1 289 ? 148.274 180.125 141.714 1.00 26.82 289 VAL A CA 1
ATOM 2200 C C . VAL A 1 289 ? 146.982 180.932 141.782 1.00 28.90 289 VAL A C 1
ATOM 2201 O O . VAL A 1 289 ? 147.014 182.107 142.186 1.00 35.07 289 VAL A O 1
ATOM 2205 N N . PRO A 1 290 ? 145.832 180.367 141.407 1.00 30.58 290 PRO A N 1
ATOM 2206 C CA . PRO A 1 290 ? 144.578 181.124 141.510 1.00 30.92 290 PRO A CA 1
ATOM 2207 C C . PRO A 1 290 ? 144.246 181.480 142.953 1.00 33.00 290 PRO A C 1
ATOM 2208 O O . PRO A 1 290 ? 144.574 180.750 143.890 1.00 35.27 290 PRO A O 1
ATOM 2212 N N . ILE A 1 291 ? 143.567 182.618 143.118 1.00 30.92 291 ILE A N 1
ATOM 2213 C CA . ILE A 1 291 ? 143.258 183.133 144.452 1.00 28.92 291 ILE A CA 1
ATOM 2214 C C . ILE A 1 291 ? 142.400 182.147 145.234 1.00 30.59 291 ILE A C 1
ATOM 2215 O O . ILE A 1 291 ? 142.561 182.000 146.453 1.00 32.16 291 ILE A O 1
ATOM 2220 N N . VAL A 1 292 ? 141.474 181.465 144.559 1.00 32.69 292 VAL A N 1
ATOM 2221 C CA . VAL A 1 292 ? 140.612 180.508 145.247 1.00 32.49 292 VAL A CA 1
ATOM 2222 C C . VAL A 1 292 ? 141.449 179.433 145.929 1.00 31.75 292 VAL A C 1
ATOM 2223 O O . VAL A 1 292 ? 141.184 179.054 147.075 1.00 32.74 292 VAL A O 1
ATOM 2227 N N . TYR A 1 293 ? 142.486 178.940 145.249 1.00 28.26 293 TYR A N 1
ATOM 2228 C CA . TYR A 1 293 ? 143.329 177.909 145.844 1.00 26.70 293 TYR A CA 1
ATOM 2229 C C . TYR A 1 293 ? 144.287 178.489 146.875 1.00 26.26 293 TYR A C 1
ATOM 2230 O O . TYR A 1 293 ? 144.642 177.804 147.839 1.00 26.69 293 TYR A O 1
ATOM 2239 N N . ILE A 1 294 ? 144.694 179.749 146.709 1.00 31.98 294 ILE A N 1
ATOM 2240 C CA . ILE A 1 294 ? 145.486 180.402 147.745 1.00 25.52 294 ILE A CA 1
ATOM 2241 C C . ILE A 1 294 ? 144.707 180.434 149.052 1.00 27.48 294 ILE A C 1
ATOM 2242 O O . ILE A 1 294 ? 145.250 180.140 150.123 1.00 30.13 294 ILE A O 1
ATOM 2247 N N . ILE A 1 295 ? 143.421 180.782 148.985 1.00 29.58 295 ILE A N 1
ATOM 2248 C CA . ILE A 1 295 ? 142.592 180.771 150.186 1.00 26.96 295 ILE A CA 1
ATOM 2249 C C . ILE A 1 295 ? 142.365 179.343 150.669 1.00 28.88 295 ILE A C 1
ATOM 2250 O O . ILE A 1 295 ? 142.437 179.064 151.871 1.00 31.77 295 ILE A O 1
ATOM 2255 N N . GLY A 1 296 ? 142.079 178.419 149.748 1.00 24.36 296 GLY A N 1
ATOM 2256 C CA . GLY A 1 296 ? 141.811 177.043 150.125 1.00 23.02 296 GLY A CA 1
ATOM 2257 C C . GLY A 1 296 ? 142.976 176.346 150.793 1.00 24.19 296 GLY A C 1
ATOM 2258 O O . GLY A 1 296 ? 142.762 175.389 151.543 1.00 27.59 296 GLY A O 1
ATOM 2259 N N . ALA A 1 297 ? 144.204 176.798 150.534 1.00 23.21 297 ALA A N 1
ATOM 2260 C CA . ALA A 1 297 ? 145.371 176.252 151.218 1.00 23.41 297 ALA A CA 1
ATOM 2261 C C . ALA A 1 297 ? 145.276 176.381 152.732 1.00 22.57 297 ALA A C 1
ATOM 2262 O O . ALA A 1 297 ? 146.080 175.768 153.442 1.00 26.72 297 ALA A O 1
ATOM 2264 N N . PHE A 1 298 ? 144.322 177.166 153.237 1.00 23.87 298 PHE A N 1
ATOM 2265 C CA . PHE A 1 298 ? 144.127 177.300 154.675 1.00 21.71 298 PHE A CA 1
ATOM 2266 C C . PHE A 1 298 ? 143.685 175.989 155.318 1.00 23.95 298 PHE A C 1
ATOM 2267 O O . PHE A 1 298 ? 143.921 175.778 156.512 1.00 27.84 298 PHE A O 1
ATOM 2275 N N . ILE A 1 299 ? 143.051 175.103 154.557 1.00 26.36 299 ILE A N 1
ATOM 2276 C CA . ILE A 1 299 ? 142.445 173.896 155.119 1.00 24.57 299 ILE A CA 1
ATOM 2277 C C . ILE A 1 299 ? 143.529 172.905 155.537 1.00 24.87 299 ILE A C 1
ATOM 2278 O O . ILE A 1 299 ? 143.591 172.540 156.718 1.00 26.02 299 ILE A O 1
ATOM 2283 N N . PRO A 1 300 ? 144.389 172.429 154.630 1.00 23.17 300 PRO A N 1
ATOM 2284 C CA . PRO A 1 300 ? 145.501 171.572 155.075 1.00 22.67 300 PRO A CA 1
ATOM 2285 C C . PRO A 1 300 ? 146.492 172.292 155.975 1.00 20.57 300 PRO A C 1
ATOM 2286 O O . PRO A 1 300 ? 147.178 171.633 156.767 1.00 24.56 300 PRO A O 1
ATOM 2290 N N . ALA A 1 301 ? 146.587 173.619 155.875 1.00 22.02 301 ALA A N 1
ATOM 2291 C CA . ALA A 1 301 ? 147.510 174.364 156.723 1.00 22.62 301 ALA A CA 1
ATOM 2292 C C . ALA A 1 301 ? 147.137 174.233 158.194 1.00 22.37 301 ALA A C 1
ATOM 2293 O O . ALA A 1 301 ? 148.014 174.080 159.048 1.00 22.23 301 ALA A O 1
ATOM 2295 N N . SER A 1 302 ? 145.841 174.289 158.512 1.00 26.34 302 SER A N 1
ATOM 2296 C CA . SER A 1 302 ? 145.417 174.135 159.901 1.00 25.15 302 SER A CA 1
ATOM 2297 C C . SER A 1 302 ? 145.768 172.752 160.439 1.00 22.49 302 SER A C 1
ATOM 2298 O O . SER A 1 302 ? 146.220 172.617 161.583 1.00 26.80 302 SER A O 1
ATOM 2301 N N . MET A 1 303 ? 145.566 171.710 159.630 1.00 20.64 303 MET A N 1
ATOM 2302 C CA . MET A 1 303 ? 145.907 170.359 160.065 1.00 21.05 303 MET A CA 1
ATOM 2303 C C . MET A 1 303 ? 147.409 170.203 160.275 1.00 22.83 303 MET A C 1
ATOM 2304 O O . MET A 1 303 ? 147.843 169.589 161.259 1.00 25.40 303 MET A O 1
ATOM 2309 N N . ILE A 1 304 ? 148.220 170.753 159.368 1.00 15.76 304 ILE A N 1
ATOM 2310 C CA . ILE A 1 304 ? 149.668 170.687 159.546 1.00 20.38 304 ILE A CA 1
ATOM 2311 C C . ILE A 1 304 ? 150.080 171.445 160.803 1.00 22.40 304 ILE A C 1
ATOM 2312 O O . ILE A 1 304 ? 150.967 171.009 161.548 1.00 24.20 304 ILE A O 1
ATOM 2317 N N . ALA A 1 305 ? 149.455 172.599 161.048 1.00 19.76 305 ALA A N 1
ATOM 2318 C CA . ALA A 1 305 ? 149.777 173.376 162.239 1.00 21.38 305 ALA A CA 1
ATOM 2319 C C . ALA A 1 305 ? 149.441 172.601 163.505 1.00 21.79 305 ALA A C 1
ATOM 2320 O O . ALA A 1 305 ? 150.196 172.638 164.480 1.00 29.25 305 ALA A O 1
ATOM 2322 N N . VAL A 1 306 ? 148.308 171.897 163.509 1.00 20.39 306 VAL A N 1
ATOM 2323 C CA . VAL A 1 306 ? 147.955 171.062 164.655 1.00 24.05 306 VAL A CA 1
ATOM 2324 C C . VAL A 1 306 ? 148.993 169.962 164.848 1.00 20.86 306 VAL A C 1
ATOM 2325 O O . VAL A 1 306 ? 149.455 169.705 165.972 1.00 25.56 306 VAL A O 1
ATOM 2329 N N . LEU A 1 307 ? 149.389 169.309 163.752 1.00 19.07 307 LEU A N 1
ATOM 2330 C CA . LEU A 1 307 ? 150.389 168.249 163.837 1.00 19.12 307 LEU A CA 1
ATOM 2331 C C . LEU A 1 307 ? 151.684 168.768 164.448 1.00 21.38 307 LEU A C 1
ATOM 2332 O O . LEU A 1 307 ? 152.276 168.123 165.319 1.00 23.06 307 LEU A O 1
ATOM 2337 N N . TYR A 1 308 ? 152.142 169.934 163.991 1.00 23.81 308 TYR A N 1
ATOM 2338 C CA . TYR A 1 308 ? 153.417 170.463 164.466 1.00 19.35 308 TYR A CA 1
ATOM 2339 C C . TYR A 1 308 ? 153.313 170.944 165.907 1.00 14.50 308 TYR A C 1
ATOM 2340 O O . TYR A 1 308 ? 154.210 170.688 166.715 1.00 27.53 308 TYR A O 1
ATOM 2349 N N . TYR A 1 309 ? 152.215 171.616 166.254 1.00 23.95 309 TYR A N 1
ATOM 2350 C CA . TYR A 1 309 ? 152.001 172.026 167.635 1.00 23.07 309 TYR A CA 1
ATOM 2351 C C . TYR A 1 309 ? 152.053 170.834 168.580 1.00 26.25 309 TYR A C 1
ATOM 2352 O O . TYR A 1 309 ? 152.594 170.942 169.686 1.00 30.78 309 TYR A O 1
ATOM 2361 N N . PHE A 1 310 ? 151.511 169.689 168.163 1.00 23.52 310 PHE A N 1
ATOM 2362 C CA . PHE A 1 310 ? 151.572 168.497 169.005 1.00 22.48 310 PHE A CA 1
ATOM 2363 C C . PHE A 1 310 ? 152.985 167.912 169.046 1.00 23.85 310 PHE A C 1
ATOM 2364 O O . PHE A 1 310 ? 153.550 167.694 170.128 1.00 24.06 310 PHE A O 1
ATOM 2372 N N . ASP A 1 311 ? 153.581 167.676 167.873 1.00 23.81 311 ASP A N 1
ATOM 2373 C CA . ASP A 1 311 ? 154.810 166.890 167.800 1.00 21.50 311 ASP A CA 1
ATOM 2374 C C . ASP A 1 311 ? 156.019 167.660 168.319 1.00 20.45 311 ASP A C 1
ATOM 2375 O O . ASP A 1 311 ? 156.839 167.102 169.056 1.00 21.43 311 ASP A O 1
ATOM 2380 N N . HIS A 1 312 ? 156.172 168.926 167.923 1.00 17.56 312 HIS A N 1
ATOM 2381 C CA . HIS A 1 312 ? 157.282 169.725 168.432 1.00 20.02 312 HIS A CA 1
ATOM 2382 C C . HIS A 1 312 ? 157.278 169.751 169.954 1.00 17.82 312 HIS A C 1
ATOM 2383 O O . HIS A 1 312 ? 158.305 169.486 170.598 1.00 24.28 312 HIS A O 1
ATOM 2390 N N . SER A 1 313 ? 156.119 170.050 170.543 1.00 22.29 313 SER A N 1
ATOM 2391 C CA . SER A 1 313 ? 156.010 170.133 171.993 1.00 23.54 313 SER A CA 1
ATOM 2392 C C . SER A 1 313 ? 156.315 168.795 172.653 1.00 18.27 313 SER A C 1
ATOM 2393 O O . SER A 1 313 ? 157.055 168.745 173.642 1.00 29.53 313 SER A O 1
ATOM 2396 N N . VAL A 1 314 ? 155.763 167.699 172.128 1.00 20.81 314 VAL A N 1
ATOM 2397 C CA . VAL A 1 314 ? 155.981 166.406 172.770 1.00 19.20 314 VAL A CA 1
ATOM 2398 C C . VAL A 1 314 ? 157.447 165.996 172.672 1.00 23.47 314 VAL A C 1
ATOM 2399 O O . VAL A 1 314 ? 158.019 165.457 173.628 1.00 21.72 314 VAL A O 1
ATOM 2403 N N . ALA A 1 315 ? 158.075 166.226 171.518 1.00 16.36 315 ALA A N 1
ATOM 2404 C CA . ALA A 1 315 ? 159.482 165.877 171.366 1.00 13.47 315 ALA A CA 1
ATOM 2405 C C . ALA A 1 315 ? 160.351 166.673 172.330 1.00 18.83 315 ALA A C 1
ATOM 2406 O O . ALA A 1 315 ? 161.261 166.119 172.958 1.00 16.58 315 ALA A O 1
ATOM 2408 N N . SER A 1 316 ? 160.079 167.973 172.473 1.00 20.08 316 SER A N 1
ATOM 2409 C CA . SER A 1 316 ? 160.859 168.775 173.410 1.00 22.28 316 SER A CA 1
ATOM 2410 C C . SER A 1 316 ? 160.644 168.307 174.848 1.00 19.05 316 SER A C 1
ATOM 2411 O O . SER A 1 316 ? 161.599 168.222 175.633 1.00 19.46 316 SER A O 1
ATOM 2414 N N . GLN A 1 317 ? 159.398 167.980 175.207 1.00 24.26 317 GLN A N 1
ATOM 2415 C CA . GLN A 1 317 ? 159.132 167.475 176.550 1.00 21.73 317 GLN A CA 1
ATOM 2416 C C . GLN A 1 317 ? 159.905 166.191 176.817 1.00 19.07 317 GLN A C 1
ATOM 2417 O O . GLN A 1 317 ? 160.507 166.031 177.884 1.00 25.43 317 GLN A O 1
ATOM 2423 N N . LEU A 1 318 ? 159.900 165.264 175.859 1.00 17.02 318 LEU A N 1
ATOM 2424 C CA . LEU A 1 318 ? 160.649 164.027 176.039 1.00 15.85 318 LEU A CA 1
ATOM 2425 C C . LEU A 1 318 ? 162.138 164.311 176.174 1.00 19.46 318 LEU A C 1
ATOM 2426 O O . LEU A 1 318 ? 162.825 163.685 176.988 1.00 25.99 318 LEU A O 1
ATOM 2431 N N . ALA A 1 319 ? 162.654 165.261 175.391 1.00 14.16 319 ALA A N 1
ATOM 2432 C CA . ALA A 1 319 ? 164.061 165.622 175.492 1.00 13.86 319 ALA A CA 1
ATOM 2433 C C . ALA A 1 319 ? 164.403 166.294 176.817 1.00 20.82 319 ALA A C 1
ATOM 2434 O O . ALA A 1 319 ? 165.579 166.322 177.190 1.00 22.33 319 ALA A O 1
ATOM 2436 N N . GLN A 1 320 ? 163.416 166.830 177.537 1.00 23.68 320 GLN A N 1
ATOM 2437 C CA . GLN A 1 320 ? 163.659 167.566 178.777 1.00 22.81 320 GLN A CA 1
ATOM 2438 C C . GLN A 1 320 ? 163.077 166.871 180.009 1.00 19.70 320 GLN A C 1
ATOM 2439 O O . GLN A 1 320 ? 162.623 167.529 180.945 1.00 25.56 320 GLN A O 1
ATOM 2445 N N . GLN A 1 321 ? 163.094 165.541 180.039 1.00 23.40 321 GLN A N 1
ATOM 2446 C CA . GLN A 1 321 ? 162.558 164.822 181.189 1.00 21.71 321 GLN A CA 1
ATOM 2447 C C . GLN A 1 321 ? 163.343 165.170 182.450 1.00 21.55 321 GLN A C 1
ATOM 2448 O O . GLN A 1 321 ? 164.564 165.330 182.417 1.00 26.97 321 GLN A O 1
ATOM 2454 N N . LYS A 1 322 ? 162.631 165.280 183.574 1.00 21.83 322 LYS A N 1
ATOM 2455 C CA . LYS A 1 322 ? 163.259 165.754 184.804 1.00 28.23 322 LYS A CA 1
ATOM 2456 C C . LYS A 1 322 ? 164.322 164.798 185.329 1.00 25.23 322 LYS A C 1
ATOM 2457 O O . LYS A 1 322 ? 165.171 165.216 186.122 1.00 28.24 322 LYS A O 1
ATOM 2463 N N . GLU A 1 323 ? 164.302 163.534 184.908 1.00 25.84 323 GLU A N 1
ATOM 2464 C CA . GLU A 1 323 ? 165.335 162.597 185.329 1.00 23.95 323 GLU A CA 1
ATOM 2465 C C . GLU A 1 323 ? 166.697 162.950 184.751 1.00 24.93 323 GLU A C 1
ATOM 2466 O O . GLU A 1 323 ? 167.714 162.460 185.251 1.00 31.15 323 GLU A O 1
ATOM 2472 N N . PHE A 1 324 ? 166.740 163.785 183.712 1.00 25.53 324 PHE A N 1
ATOM 2473 C CA . PHE A 1 324 ? 167.998 164.239 183.139 1.00 21.79 324 PHE A CA 1
ATOM 2474 C C . PHE A 1 324 ? 168.700 165.285 183.996 1.00 22.38 324 PHE A C 1
ATOM 2475 O O . PHE A 1 324 ? 169.886 165.545 183.771 1.00 27.71 324 PHE A O 1
ATOM 2483 N N . ASN A 1 325 ? 168.005 165.889 184.960 1.00 26.43 325 ASN A N 1
ATOM 2484 C CA . ASN A 1 325 ? 168.603 166.874 185.863 1.00 28.86 325 ASN A CA 1
ATOM 2485 C C . ASN A 1 325 ? 169.180 168.060 185.090 1.00 25.79 325 ASN A C 1
ATOM 2486 O O . ASN A 1 325 ? 170.268 168.551 185.392 1.00 32.77 325 ASN A O 1
ATOM 2491 N N . LEU A 1 326 ? 168.447 168.523 184.082 1.00 26.66 326 LEU A N 1
ATOM 2492 C CA . LEU A 1 326 ? 168.901 169.652 183.281 1.00 25.92 326 LEU A CA 1
ATOM 2493 C C . LEU A 1 326 ? 168.881 170.935 184.104 1.00 25.29 326 LEU A C 1
ATOM 2494 O O . LEU A 1 326 ? 168.003 171.137 184.947 1.00 33.04 326 LEU A O 1
ATOM 2499 N N . ARG A 1 327 ? 169.855 171.809 183.850 1.00 34.03 327 ARG A N 1
ATOM 2500 C CA . ARG A 1 327 ? 170.013 173.042 184.611 1.00 34.93 327 ARG A CA 1
ATOM 2501 C C . ARG A 1 327 ? 169.579 174.289 183.852 1.00 31.97 327 ARG A C 1
ATOM 2502 O O . ARG A 1 327 ? 169.495 175.360 184.460 1.00 36.82 327 ARG A O 1
ATOM 2510 N N . LYS A 1 328 ? 169.301 174.184 182.555 1.00 34.92 328 LYS A N 1
ATOM 2511 C CA . LYS A 1 328 ? 168.892 175.329 181.758 1.00 33.81 328 LYS A CA 1
ATOM 2512 C C . LYS A 1 328 ? 167.395 175.268 181.457 1.00 30.74 328 LYS A C 1
ATOM 2513 O O . LYS A 1 328 ? 166.824 174.180 181.350 1.00 33.09 328 LYS A O 1
ATOM 2519 N N . PRO A 1 329 ? 166.736 176.415 181.312 1.00 33.01 329 PRO A N 1
ATOM 2520 C CA . PRO A 1 329 ? 165.271 176.434 181.239 1.00 28.80 329 PRO A CA 1
ATOM 2521 C C . PRO A 1 329 ? 164.746 176.043 179.862 1.00 29.14 329 PRO A C 1
ATOM 2522 O O . PRO A 1 329 ? 165.491 175.873 178.897 1.00 31.07 329 PRO A O 1
ATOM 2526 N N . SER A 1 330 ? 163.424 175.910 179.794 1.00 30.42 330 SER A N 1
ATOM 2527 C CA . SER A 1 330 ? 162.717 175.511 178.586 1.00 29.75 330 SER A CA 1
ATOM 2528 C C . SER A 1 330 ? 162.347 176.727 177.738 1.00 30.89 330 SER A C 1
ATOM 2529 O O . SER A 1 330 ? 162.325 177.865 178.212 1.00 33.80 330 SER A O 1
ATOM 2532 N N . SER A 1 331 ? 162.060 176.467 176.463 1.00 27.90 331 SER A N 1
ATOM 2533 C CA . SER A 1 331 ? 161.757 177.513 175.485 1.00 28.93 331 SER A CA 1
ATOM 2534 C C . SER A 1 331 ? 160.619 177.086 174.557 1.00 26.91 331 SER A C 1
ATOM 2535 O O . SER A 1 331 ? 160.716 177.190 173.335 1.00 32.97 331 SER A O 1
ATOM 2538 N N . TYR A 1 332 ? 159.524 176.580 175.127 1.00 19.81 332 TYR A N 1
ATOM 2539 C CA . TYR A 1 332 ? 158.443 176.042 174.300 1.00 26.94 332 TYR A CA 1
ATOM 2540 C C . TYR A 1 332 ? 157.844 177.108 173.379 1.00 24.09 332 TYR A C 1
ATOM 2541 O O . TYR A 1 332 ? 157.708 176.891 172.167 1.00 32.32 332 TYR A O 1
ATOM 2550 N N . HIS A 1 333 ? 157.482 178.269 173.934 1.00 24.03 333 HIS A N 1
ATOM 2551 C CA . HIS A 1 333 ? 156.813 179.297 173.135 1.00 25.76 333 HIS A CA 1
ATOM 2552 C C . HIS A 1 333 ? 157.725 179.815 172.026 1.00 26.86 333 HIS A C 1
ATOM 2553 O O . HIS A 1 333 ? 157.331 179.890 170.851 1.00 31.06 333 HIS A O 1
ATOM 2560 N N . TYR A 1 334 ? 158.956 180.181 172.384 1.00 21.71 334 TYR A N 1
ATOM 2561 C CA . TYR A 1 334 ? 159.879 180.705 171.387 1.00 22.87 334 TYR A CA 1
ATOM 2562 C C . TYR A 1 334 ? 160.233 179.651 170.348 1.00 20.02 334 TYR A C 1
ATOM 2563 O O . TYR A 1 334 ? 160.441 179.984 169.176 1.00 27.29 334 TYR A O 1
ATOM 2572 N N . ASP A 1 335 ? 160.314 178.383 170.754 1.00 18.48 335 ASP A N 1
ATOM 2573 C CA . ASP A 1 335 ? 160.620 177.330 169.794 1.00 23.88 335 ASP A CA 1
ATOM 2574 C C . ASP A 1 335 ? 159.470 177.130 168.816 1.00 17.41 335 ASP A C 1
ATOM 2575 O O . ASP A 1 335 ? 159.699 176.852 167.635 1.00 24.09 335 ASP A O 1
ATOM 2580 N N . LEU A 1 336 ? 158.227 177.283 169.278 1.00 22.00 336 LEU A N 1
ATOM 2581 C CA . LEU A 1 336 ? 157.102 177.243 168.347 1.00 19.75 336 LEU A CA 1
ATOM 2582 C C . LEU A 1 336 ? 157.159 178.412 167.365 1.00 22.52 336 LEU A C 1
ATOM 2583 O O . LEU A 1 336 ? 156.874 178.250 166.169 1.00 20.54 336 LEU A O 1
ATOM 2588 N N . LEU A 1 337 ? 157.534 179.598 167.848 1.00 19.09 337 LEU A N 1
ATOM 2589 C CA . LEU A 1 337 ? 157.669 180.748 166.952 1.00 18.37 337 LEU A CA 1
ATOM 2590 C C . LEU A 1 337 ? 158.738 180.495 165.887 1.00 18.43 337 LEU A C 1
ATOM 2591 O O . LEU A 1 337 ? 158.530 180.755 164.689 1.00 23.56 337 LEU A O 1
ATOM 2596 N N . LEU A 1 338 ? 159.893 179.977 166.310 1.00 23.79 338 LEU A N 1
ATOM 2597 C CA . LEU A 1 338 ? 160.955 179.680 165.357 1.00 19.39 338 LEU A CA 1
ATOM 2598 C C . LEU A 1 338 ? 160.538 178.585 164.385 1.00 15.96 338 LEU A C 1
ATOM 2599 O O . LEU A 1 338 ? 160.932 178.615 163.216 1.00 21.89 338 LEU A O 1
ATOM 2604 N N . LEU A 1 339 ? 159.757 177.606 164.846 1.00 17.07 339 LEU A N 1
ATOM 2605 C CA . LEU A 1 339 ? 159.252 176.587 163.934 1.00 14.53 339 LEU A CA 1
ATOM 2606 C C . LEU A 1 339 ? 158.344 177.205 162.881 1.00 18.89 339 LEU A C 1
ATOM 2607 O O . LEU A 1 339 ? 158.361 176.790 161.720 1.00 25.13 339 LEU A O 1
ATOM 2612 N N . GLY A 1 340 ? 157.528 178.184 163.272 1.00 21.14 340 GLY A N 1
ATOM 2613 C CA . GLY A 1 340 ? 156.730 178.891 162.280 1.00 17.59 340 GLY A CA 1
ATOM 2614 C C . GLY A 1 340 ? 157.593 179.553 161.221 1.00 19.28 340 GLY A C 1
ATOM 2615 O O . GLY A 1 340 ? 157.340 179.426 160.015 1.00 26.30 340 GLY A O 1
ATOM 2616 N N . PHE A 1 341 ? 158.641 180.254 161.659 1.00 22.54 341 PHE A N 1
ATOM 2617 C CA . PHE A 1 341 ? 159.545 180.886 160.696 1.00 19.30 341 PHE A CA 1
ATOM 2618 C C . PHE A 1 341 ? 160.197 179.849 159.781 1.00 20.69 341 PHE A C 1
ATOM 2619 O O . PHE A 1 341 ? 160.326 180.065 158.567 1.00 21.61 341 PHE A O 1
ATOM 2627 N N . LEU A 1 342 ? 160.619 178.717 160.351 1.00 16.80 342 LEU A N 1
ATOM 2628 C CA . LEU A 1 342 ? 161.265 177.674 159.560 1.00 20.70 342 LEU A CA 1
ATOM 2629 C C . LEU A 1 342 ? 160.300 177.068 158.548 1.00 15.39 342 LEU A C 1
ATOM 2630 O O . LEU A 1 342 ? 160.693 176.750 157.423 1.00 19.61 342 LEU A O 1
ATOM 2635 N N . THR A 1 343 ? 159.040 176.873 158.941 1.00 17.98 343 THR A N 1
ATOM 2636 C CA . THR A 1 343 ? 158.040 176.366 158.009 1.00 19.56 343 THR A CA 1
ATOM 2637 C C . THR A 1 343 ? 157.848 177.326 156.845 1.00 21.93 343 THR A C 1
ATOM 2638 O O . THR A 1 343 ? 157.760 176.903 155.685 1.00 20.21 343 THR A O 1
ATOM 2642 N N . LEU A 1 344 ? 157.782 178.626 157.138 1.00 19.13 344 LEU A N 1
ATOM 2643 C CA . LEU A 1 344 ? 157.693 179.615 156.068 1.00 18.24 344 LEU A CA 1
ATOM 2644 C C . LEU A 1 344 ? 158.879 179.493 155.116 1.00 19.84 344 LEU A C 1
ATOM 2645 O O . LEU A 1 344 ? 158.710 179.463 153.889 1.00 23.02 344 LEU A O 1
ATOM 2650 N N . MET A 1 345 ? 160.090 179.410 155.671 1.00 28.42 345 MET A N 1
ATOM 2651 C CA . MET A 1 345 ? 161.283 179.309 154.835 1.00 22.31 345 MET A CA 1
ATOM 2652 C C . MET A 1 345 ? 161.252 178.053 153.969 1.00 23.52 345 MET A C 1
ATOM 2653 O O . MET A 1 345 ? 161.543 178.108 152.767 1.00 20.98 345 MET A O 1
ATOM 2658 N N . CYS A 1 346 ? 160.900 176.912 154.565 1.00 22.32 346 CYS A N 1
ATOM 2659 C CA . CYS A 1 346 ? 160.869 175.659 153.820 1.00 21.49 346 CYS A CA 1
ATOM 2660 C C . CYS A 1 346 ? 159.849 175.718 152.694 1.00 21.54 346 CYS A C 1
ATOM 2661 O O . CYS A 1 346 ? 160.108 175.237 151.585 1.00 22.69 346 CYS A O 1
ATOM 2664 N N . GLY A 1 347 ? 158.679 176.300 152.958 1.00 25.27 347 GLY A N 1
ATOM 2665 C CA . GLY A 1 347 ? 157.704 176.470 151.897 1.00 20.55 347 GLY A CA 1
ATOM 2666 C C . GLY A 1 347 ? 158.225 177.340 150.771 1.00 20.84 347 GLY A C 1
ATOM 2667 O O . GLY A 1 347 ? 158.042 177.024 149.593 1.00 22.87 347 GLY A O 1
ATOM 2668 N N . LEU A 1 348 ? 158.891 178.442 151.116 1.00 19.91 348 LEU A N 1
ATOM 2669 C CA . LEU A 1 348 ? 159.419 179.323 150.079 1.00 20.78 348 LEU A CA 1
ATOM 2670 C C . LEU A 1 348 ? 160.516 178.648 149.264 1.00 18.09 348 LEU A C 1
ATOM 2671 O O . LEU A 1 348 ? 160.675 178.951 148.077 1.00 26.95 348 LEU A O 1
ATOM 2676 N N . LEU A 1 349 ? 161.278 177.738 149.871 1.00 23.95 349 LEU A N 1
ATOM 2677 C CA . LEU A 1 349 ? 162.361 177.072 149.156 1.00 20.75 349 LEU A CA 1
ATOM 2678 C C . LEU A 1 349 ? 161.903 175.856 148.361 1.00 19.53 349 LEU A C 1
ATOM 2679 O O . LEU A 1 349 ? 162.701 175.305 147.598 1.00 26.62 349 LEU A O 1
ATOM 2684 N N . GLY A 1 350 ? 160.655 175.424 148.510 1.00 21.03 350 GLY A N 1
ATOM 2685 C CA . GLY A 1 350 ? 160.194 174.248 147.800 1.00 16.00 350 GLY A CA 1
ATOM 2686 C C . GLY A 1 350 ? 160.626 172.934 148.410 1.00 15.71 350 GLY A C 1
ATOM 2687 O O . GLY A 1 350 ? 160.852 171.967 147.678 1.00 22.12 350 GLY A O 1
ATOM 2688 N N . VAL A 1 351 ? 160.757 172.872 149.731 1.00 17.81 351 VAL A N 1
ATOM 2689 C CA . VAL A 1 351 ? 161.063 171.624 150.427 1.00 16.45 351 VAL A CA 1
ATOM 2690 C C . VAL A 1 351 ? 160.017 171.424 151.519 1.00 13.86 351 VAL A C 1
ATOM 2691 O O . VAL A 1 351 ? 159.409 172.402 151.974 1.00 16.53 351 VAL A O 1
ATOM 2695 N N . PRO A 1 352 ? 159.755 170.191 151.956 1.00 20.66 352 PRO A N 1
ATOM 2696 C CA . PRO A 1 352 ? 158.795 169.998 153.039 1.00 17.34 352 PRO A CA 1
ATOM 2697 C C . PRO A 1 352 ? 159.372 170.472 154.360 1.00 15.08 352 PRO A C 1
ATOM 2698 O O . PRO A 1 352 ? 160.598 170.434 154.565 1.00 20.38 352 PRO A O 1
ATOM 2702 N N . PRO A 1 353 ? 158.534 170.932 155.287 1.00 17.50 353 PRO A N 1
ATOM 2703 C CA . PRO A 1 353 ? 159.055 171.443 156.559 1.00 19.87 353 PRO A CA 1
ATOM 2704 C C . PRO A 1 353 ? 159.543 170.328 157.474 1.00 15.01 353 PRO A C 1
ATOM 2705 O O . PRO A 1 353 ? 159.174 169.161 157.339 1.00 12.92 353 PRO A O 1
ATOM 2709 N N . SER A 1 354 ? 160.395 170.713 158.419 1.00 16.83 354 SER A N 1
ATOM 2710 C CA . SER A 1 354 ? 160.882 169.823 159.462 1.00 17.50 354 SER A CA 1
ATOM 2711 C C . SER A 1 354 ? 160.315 170.241 160.813 1.00 16.18 354 SER A C 1
ATOM 2712 O O . SER A 1 354 ? 159.926 171.392 161.021 1.00 25.67 354 SER A O 1
ATOM 2715 N N . ASN A 1 355 ? 160.272 169.280 161.731 1.00 16.01 355 ASN A N 1
ATOM 2716 C CA . ASN A 1 355 ? 159.798 169.513 163.087 1.00 15.47 355 ASN A CA 1
ATOM 2717 C C . ASN A 1 355 ? 160.512 168.544 164.018 1.00 17.78 355 ASN A C 1
ATOM 2718 O O . ASN A 1 355 ? 161.218 167.635 163.577 1.00 13.95 355 ASN A O 1
ATOM 2723 N N . GLY A 1 356 ? 160.331 168.757 165.321 1.00 15.37 356 GLY A N 1
ATOM 2724 C CA . GLY A 1 356 ? 160.949 167.915 166.328 1.00 12.82 356 GLY A CA 1
ATOM 2725 C C . GLY A 1 356 ? 160.536 166.465 166.187 1.00 6.34 356 GLY A C 1
ATOM 2726 O O . GLY A 1 356 ? 159.353 166.176 166.000 1.00 21.21 356 GLY A O 1
ATOM 2727 N N . VAL A 1 357 ? 161.490 165.543 166.286 1.00 14.02 357 VAL A N 1
ATOM 2728 C CA . VAL A 1 357 ? 161.245 164.143 165.961 1.00 18.44 357 VAL A CA 1
ATOM 2729 C C . VAL A 1 357 ? 161.507 163.267 167.178 1.00 14.08 357 VAL A C 1
ATOM 2730 O O . VAL A 1 357 ? 162.318 163.593 168.049 1.00 21.31 357 VAL A O 1
ATOM 2734 N N . ILE A 1 358 ? 160.811 162.134 167.219 1.00 16.80 358 ILE A N 1
ATOM 2735 C CA . ILE A 1 358 ? 160.890 161.166 168.312 1.00 17.34 358 ILE A CA 1
ATOM 2736 C C . ILE A 1 358 ? 161.236 159.812 167.702 1.00 17.74 358 ILE A C 1
ATOM 2737 O O . ILE A 1 358 ? 160.704 159.469 166.637 1.00 24.94 358 ILE A O 1
ATOM 2742 N N . PRO A 1 359 ? 162.102 159.000 168.327 1.00 20.45 359 PRO A N 1
ATOM 2743 C CA . PRO A 1 359 ? 162.805 159.206 169.602 1.00 16.85 359 PRO A CA 1
ATOM 2744 C C . PRO A 1 359 ? 164.143 159.927 169.462 1.00 18.41 359 PRO A C 1
ATOM 2745 O O . PRO A 1 359 ? 164.950 159.908 170.379 1.00 18.11 359 PRO A O 1
ATOM 2749 N N . GLN A 1 360 ? 164.396 160.597 168.337 1.00 17.71 360 GLN A N 1
ATOM 2750 C CA . GLN A 1 360 ? 165.715 161.179 168.104 1.00 13.73 360 GLN A CA 1
ATOM 2751 C C . GLN A 1 360 ? 166.097 162.176 169.196 1.00 15.73 360 GLN A C 1
ATOM 2752 O O . GLN A 1 360 ? 167.244 162.192 169.648 1.00 21.92 360 GLN A O 1
ATOM 2758 N N . SER A 1 361 ? 165.162 163.033 169.619 1.00 12.68 361 SER A N 1
ATOM 2759 C CA . SER A 1 361 ? 165.506 164.056 170.609 1.00 17.91 361 SER A CA 1
ATOM 2760 C C . SER A 1 361 ? 165.876 163.462 171.966 1.00 14.99 361 SER A C 1
ATOM 2761 O O . SER A 1 361 ? 166.948 163.809 172.505 1.00 13.45 361 SER A O 1
ATOM 2764 N N . PRO A 1 362 ? 165.053 162.610 172.588 1.00 16.45 362 PRO A N 1
ATOM 2765 C CA . PRO A 1 362 ? 165.481 161.989 173.852 1.00 20.71 362 PRO A CA 1
ATOM 2766 C C . PRO A 1 362 ? 166.720 161.124 173.706 1.00 18.47 362 PRO A C 1
ATOM 2767 O O . PRO A 1 362 ? 167.521 161.052 174.643 1.00 25.94 362 PRO A O 1
ATOM 2771 N N . MET A 1 363 ? 166.908 160.467 172.560 1.00 12.96 363 MET A N 1
ATOM 2772 C CA . MET A 1 363 ? 168.130 159.696 172.350 1.00 17.33 363 MET A CA 1
ATOM 2773 C C . MET A 1 363 ? 169.351 160.604 172.261 1.00 15.34 363 MET A C 1
ATOM 2774 O O . MET A 1 363 ? 170.443 160.222 172.688 1.00 21.65 363 MET A O 1
ATOM 2779 N N . HIS A 1 364 ? 169.188 161.806 171.709 1.00 19.04 364 HIS A N 1
ATOM 2780 C CA . HIS A 1 364 ? 170.269 162.786 171.711 1.00 16.49 364 HIS A CA 1
ATOM 2781 C C . HIS A 1 364 ? 170.640 163.170 173.137 1.00 16.50 364 HIS A C 1
ATOM 2782 O O . HIS A 1 364 ? 171.817 163.126 173.532 1.00 20.11 364 HIS A O 1
ATOM 2789 N N . THR A 1 365 ? 169.630 163.514 173.938 1.00 18.11 365 THR A N 1
ATOM 2790 C CA . THR A 1 365 ? 169.898 163.853 175.332 1.00 21.73 365 THR A CA 1
ATOM 2791 C C . THR A 1 365 ? 170.582 162.694 176.051 1.00 22.87 365 THR A C 1
ATOM 2792 O O . THR A 1 365 ? 171.537 162.898 176.808 1.00 20.48 365 THR A O 1
ATOM 2796 N N . LYS A 1 366 ? 170.113 161.469 175.813 1.00 21.11 366 LYS A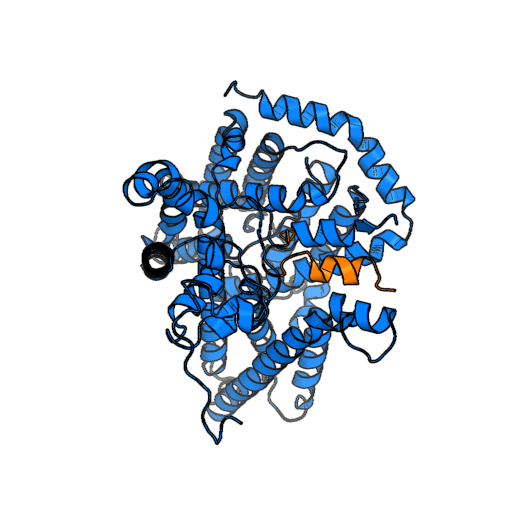 N 1
ATOM 2797 C CA . LYS A 1 366 ? 170.711 160.301 176.449 1.00 20.22 366 LYS A CA 1
ATOM 2798 C C . LYS A 1 366 ? 172.164 160.124 176.026 1.00 22.26 366 LYS A C 1
ATOM 2799 O O . LYS A 1 366 ? 173.032 159.853 176.863 1.00 24.53 366 LYS A O 1
ATOM 2805 N N . SER A 1 367 ? 172.450 160.272 174.732 1.00 15.98 367 SER A N 1
ATOM 2806 C CA . SER A 1 367 ? 173.818 160.159 174.249 1.00 17.29 367 SER A CA 1
ATOM 2807 C C . SER A 1 367 ? 174.723 161.231 174.836 1.00 20.43 367 SER A C 1
ATOM 2808 O O . SER A 1 367 ? 175.944 161.044 174.857 1.00 23.22 367 SER A O 1
ATOM 2811 N N . LEU A 1 368 ? 174.163 162.340 175.313 1.00 20.85 368 LEU A N 1
ATOM 2812 C CA . LEU A 1 368 ? 174.963 163.372 175.964 1.00 18.15 368 LEU A CA 1
ATOM 2813 C C . LEU A 1 368 ? 175.094 163.182 177.478 1.00 22.58 368 LEU A C 1
ATOM 2814 O O . LEU A 1 368 ? 175.683 164.039 178.144 1.00 24.65 368 LEU A O 1
ATOM 2819 N N . ALA A 1 369 ? 174.580 162.088 178.034 1.00 24.66 369 ALA A N 1
ATOM 2820 C CA . ALA A 1 369 ? 174.481 161.919 179.478 1.00 26.18 369 ALA A CA 1
ATOM 2821 C C . ALA A 1 369 ? 175.609 161.055 180.034 1.00 29.41 369 ALA A C 1
ATOM 2822 O O . ALA A 1 369 ? 176.146 160.179 179.351 1.00 32.29 369 ALA A O 1
ATOM 2824 N N . THR A 1 370 ? 175.960 161.317 181.294 1.00 35.80 370 THR A N 1
ATOM 2825 C CA . THR A 1 370 ? 176.892 160.491 182.050 1.00 35.81 370 THR A CA 1
ATOM 2826 C C . THR A 1 370 ? 176.397 160.375 183.484 1.00 36.90 370 THR A C 1
ATOM 2827 O O . THR A 1 370 ? 175.691 161.253 183.986 1.00 37.81 370 THR A O 1
ATOM 2831 N N . LEU A 1 371 ? 176.780 159.285 184.144 1.00 38.96 371 LEU A N 1
ATOM 2832 C CA . LEU A 1 371 ? 176.339 158.993 185.501 1.00 38.26 371 LEU A CA 1
ATOM 2833 C C . LEU A 1 371 ? 177.472 159.273 186.479 1.00 39.43 371 LEU A C 1
ATOM 2834 O O . LEU A 1 371 ? 178.581 158.753 186.319 1.00 43.76 371 LEU A O 1
ATOM 2839 N N . LYS A 1 372 ? 177.188 160.088 187.490 1.00 43.37 372 LYS A N 1
ATOM 2840 C CA . LYS A 1 372 ? 178.171 160.470 188.500 1.00 43.05 372 LYS A CA 1
ATOM 2841 C C . LYS A 1 372 ? 177.900 159.647 189.754 1.00 44.74 372 LYS A C 1
ATOM 2842 O O . LYS A 1 372 ? 177.075 160.021 190.592 1.00 47.38 372 LYS A O 1
ATOM 2848 N N . TYR A 1 373 ? 178.599 158.524 189.880 1.00 48.53 373 TYR A N 1
ATOM 2849 C CA . TYR A 1 373 ? 178.434 157.638 191.025 1.00 47.28 373 TYR A CA 1
ATOM 2850 C C . TYR A 1 373 ? 179.523 157.885 192.062 1.00 47.05 373 TYR A C 1
ATOM 2851 O O . TYR A 1 373 ? 179.368 158.724 192.950 1.00 48.49 373 TYR A O 1
ATOM 2860 N N . PRO A 1 457 ? 171.699 160.097 189.326 1.00 42.25 457 PRO A N 1
ATOM 2861 C CA . PRO A 1 457 ? 172.978 160.801 189.199 1.00 39.87 457 PRO A CA 1
ATOM 2862 C C . PRO A 1 457 ? 173.320 161.132 187.749 1.00 36.48 457 PRO A C 1
ATOM 2863 O O . PRO A 1 457 ? 174.482 161.075 187.355 1.00 40.12 457 PRO A O 1
ATOM 2867 N N . VAL A 1 458 ? 172.304 161.490 186.972 1.00 33.94 458 VAL A N 1
ATOM 2868 C CA . VAL A 1 458 ? 172.466 161.793 185.556 1.00 33.85 458 VAL A CA 1
ATOM 2869 C C . VAL A 1 458 ? 172.937 163.233 185.407 1.00 32.50 458 VAL A C 1
ATOM 2870 O O . VAL A 1 458 ? 172.376 164.148 186.020 1.00 34.89 458 VAL A O 1
ATOM 2874 N N . GLU A 1 459 ? 173.976 163.432 184.602 1.00 35.57 459 GLU A N 1
ATOM 2875 C CA . GLU A 1 459 ? 174.445 164.754 184.215 1.00 31.52 459 GLU A CA 1
ATOM 2876 C C . GLU A 1 459 ? 174.515 164.815 182.699 1.00 33.94 459 GLU A C 1
ATOM 2877 O O . GLU A 1 459 ? 175.107 163.934 182.067 1.00 38.07 459 GLU A O 1
ATOM 2883 N N . VAL A 1 460 ? 173.917 165.851 182.118 1.00 30.82 460 VAL A N 1
ATOM 2884 C CA . VAL A 1 460 ? 173.824 166.000 180.671 1.00 26.24 460 VAL A CA 1
ATOM 2885 C C . VAL A 1 460 ? 174.702 167.164 180.243 1.00 23.21 460 VAL A C 1
ATOM 2886 O O . VAL A 1 460 ? 174.650 168.246 180.838 1.00 24.99 460 VAL A O 1
ATOM 2890 N N . LYS A 1 461 ? 175.507 166.935 179.212 1.00 26.75 461 LYS A N 1
ATOM 2891 C CA . LYS A 1 461 ? 176.344 167.971 178.615 1.00 29.05 461 LYS A CA 1
ATOM 2892 C C . LYS A 1 461 ? 175.507 168.695 177.569 1.00 26.92 461 LYS A C 1
ATOM 2893 O O . LYS A 1 461 ? 175.385 168.245 176.428 1.00 27.68 461 LYS A O 1
ATOM 2899 N N . GLU A 1 462 ? 174.909 169.816 177.960 1.00 29.64 462 GLU A N 1
ATOM 2900 C CA . GLU A 1 462 ? 173.972 170.535 177.108 1.00 29.86 462 GLU A CA 1
ATOM 2901 C C . GLU A 1 462 ? 174.697 171.692 176.431 1.00 29.64 462 GLU A C 1
ATOM 2902 O O . GLU A 1 462 ? 175.194 172.604 177.100 1.00 30.93 462 GLU A O 1
ATOM 2908 N N . GLN A 1 463 ? 174.753 171.636 175.105 1.00 29.17 463 GLN A N 1
ATOM 2909 C CA . GLN A 1 463 ? 175.492 172.576 174.275 1.00 23.15 463 GLN A CA 1
ATOM 2910 C C . GLN A 1 463 ? 174.873 172.535 172.883 1.00 22.70 463 GLN A C 1
ATOM 2911 O O . GLN A 1 463 ? 173.953 171.757 172.622 1.00 22.98 463 GLN A O 1
ATOM 2917 N N . ARG A 1 464 ? 175.380 173.380 171.987 1.00 24.65 464 ARG A N 1
ATOM 2918 C CA . ARG A 1 464 ? 174.832 173.501 170.642 1.00 20.27 464 ARG A CA 1
ATOM 2919 C C . ARG A 1 464 ? 175.712 172.872 169.570 1.00 14.80 464 ARG A C 1
ATOM 2920 O O . ARG A 1 464 ? 175.297 172.810 168.410 1.00 25.19 464 ARG A O 1
ATOM 2928 N N . VAL A 1 465 ? 176.904 172.389 169.926 1.00 20.15 465 VAL A N 1
ATOM 2929 C CA . VAL A 1 465 ? 177.845 171.909 168.918 1.00 21.24 465 VAL A CA 1
ATOM 2930 C C . VAL A 1 465 ? 177.362 170.604 168.295 1.00 17.14 465 VAL A C 1
ATOM 2931 O O . VAL A 1 465 ? 177.481 170.402 167.082 1.00 19.00 465 VAL A O 1
ATOM 2935 N N . SER A 1 466 ? 176.832 169.690 169.109 1.00 14.75 466 SER A N 1
ATOM 2936 C CA . SER A 1 466 ? 176.425 168.385 168.594 1.00 18.43 466 SER A CA 1
ATOM 2937 C C . SER A 1 466 ? 175.325 168.524 167.548 1.00 20.70 466 SER A C 1
ATOM 2938 O O . SER A 1 466 ? 175.392 167.922 166.468 1.00 24.34 466 SER A O 1
ATOM 2941 N N . ASN A 1 467 ? 174.301 169.320 167.855 1.00 19.06 467 ASN A N 1
ATOM 2942 C CA . ASN A 1 467 ? 173.207 169.524 166.914 1.00 15.22 467 ASN A CA 1
ATOM 2943 C C . ASN A 1 467 ? 173.698 170.184 165.631 1.00 18.69 467 ASN A C 1
ATOM 2944 O O . ASN A 1 467 ? 173.339 169.759 164.527 1.00 27.31 467 ASN A O 1
ATOM 2949 N N . LEU A 1 468 ? 174.536 171.215 165.755 1.00 18.48 468 LEU A N 1
ATOM 2950 C CA . LEU A 1 468 ? 175.047 171.891 164.567 1.00 17.02 468 LEU A CA 1
ATOM 2951 C C . LEU A 1 468 ? 175.844 170.937 163.688 1.00 16.81 468 LEU A C 1
ATOM 2952 O O . LEU A 1 468 ? 175.663 170.910 162.465 1.00 24.64 468 LEU A O 1
ATOM 2957 N N . LEU A 1 469 ? 176.729 170.142 164.292 1.00 16.79 469 LEU A N 1
ATOM 2958 C CA . LEU A 1 469 ? 177.565 169.240 163.508 1.00 21.46 469 LEU A CA 1
ATOM 2959 C C . LEU A 1 469 ? 176.737 168.145 162.848 1.00 15.05 469 LEU A C 1
ATOM 2960 O O . LEU A 1 469 ? 176.974 167.800 161.686 1.00 21.40 469 LEU A O 1
ATOM 2965 N N . GLN A 1 470 ? 175.760 167.583 163.564 1.00 17.32 470 GLN A N 1
ATOM 2966 C CA . GLN A 1 470 ? 174.944 166.535 162.961 1.00 15.47 470 GLN A CA 1
ATOM 2967 C C . GLN A 1 470 ? 174.091 167.089 161.824 1.00 15.66 470 GLN A C 1
ATOM 2968 O O . GLN A 1 470 ? 173.915 166.427 160.795 1.00 22.20 470 GLN A O 1
ATOM 2974 N N . SER A 1 471 ? 173.569 168.311 161.977 1.00 22.67 471 SER A N 1
ATOM 2975 C CA . SER A 1 471 ? 172.820 168.932 160.888 1.00 17.58 471 SER A CA 1
ATOM 2976 C C . SER A 1 471 ? 173.716 169.192 159.682 1.00 19.73 471 SER A C 1
ATOM 2977 O O . SER A 1 471 ? 173.303 168.981 158.534 1.00 23.66 471 SER A O 1
ATOM 2980 N N . THR A 1 472 ? 174.949 169.641 159.919 1.00 21.95 472 THR A N 1
ATOM 2981 C CA . THR A 1 472 ? 175.877 169.858 158.814 1.00 20.88 472 THR A CA 1
ATOM 2982 C C . THR A 1 472 ? 176.198 168.551 158.099 1.00 21.19 472 THR A C 1
ATOM 2983 O O . THR A 1 472 ? 176.324 168.522 156.871 1.00 27.06 472 THR A O 1
ATOM 2987 N N . MET A 1 473 ? 176.356 167.460 158.850 1.00 23.05 473 MET A N 1
ATOM 2988 C CA . MET A 1 473 ? 176.605 166.166 158.220 1.00 18.97 473 MET A CA 1
ATOM 2989 C C . MET A 1 473 ? 175.399 165.709 157.403 1.00 20.17 473 MET A C 1
ATOM 2990 O O . MET A 1 473 ? 175.555 165.148 156.310 1.00 20.72 473 MET A O 1
ATOM 2995 N N . VAL A 1 474 ? 174.187 165.939 157.913 1.00 20.39 474 VAL A N 1
ATOM 2996 C CA . VAL A 1 474 ? 172.993 165.635 157.128 1.00 16.75 474 VAL A CA 1
ATOM 2997 C C . VAL A 1 474 ? 173.007 166.430 155.830 1.00 19.32 474 VAL A C 1
ATOM 2998 O O . VAL A 1 474 ? 172.640 165.919 154.766 1.00 26.92 474 VAL A O 1
ATOM 3002 N N . GLY A 1 475 ? 173.416 167.696 155.900 1.00 25.25 475 GLY A N 1
ATOM 3003 C CA . GLY A 1 475 ? 173.526 168.492 154.688 1.00 21.84 475 GLY A CA 1
ATOM 3004 C C . GLY A 1 475 ? 174.556 167.938 153.722 1.00 21.92 475 GLY A C 1
ATOM 3005 O O . GLY A 1 475 ? 174.321 167.883 152.513 1.00 30.03 475 GLY A O 1
ATOM 3006 N N . GLY A 1 476 ? 175.711 167.523 154.243 1.00 29.90 476 GLY A N 1
ATOM 3007 C CA . GLY A 1 476 ? 176.741 166.923 153.414 1.00 24.15 476 GLY A CA 1
ATOM 3008 C C . GLY A 1 476 ? 176.331 165.609 152.785 1.00 25.81 476 GLY A C 1
ATOM 3009 O O . GLY A 1 476 ? 176.908 165.213 151.769 1.00 30.47 476 GLY A O 1
ATOM 3010 N N . CYS A 1 477 ? 175.354 164.917 153.375 1.00 27.68 477 CYS A N 1
ATOM 3011 C CA . CYS A 1 477 ? 174.825 163.716 152.732 1.00 24.80 477 CYS A CA 1
ATOM 3012 C C . CYS A 1 477 ? 174.295 164.018 151.335 1.00 26.05 477 CYS A C 1
ATOM 3013 O O . CYS A 1 477 ? 174.281 163.134 150.471 1.00 28.92 477 CYS A O 1
ATOM 3016 N N . VAL A 1 478 ? 173.855 165.256 151.094 1.00 24.99 478 VAL A N 1
ATOM 3017 C CA . VAL A 1 478 ? 173.361 165.631 149.772 1.00 21.93 478 VAL A CA 1
ATOM 3018 C C . VAL A 1 478 ? 174.469 165.513 148.733 1.00 23.39 478 VAL A C 1
ATOM 3019 O O . VAL A 1 478 ? 174.252 165.005 147.627 1.00 31.85 478 VAL A O 1
ATOM 3023 N N . ALA A 1 479 ? 175.672 165.985 149.066 1.00 29.48 479 ALA A N 1
ATOM 3024 C CA . ALA A 1 479 ? 176.789 165.863 148.136 1.00 30.79 479 ALA A CA 1
ATOM 3025 C C . ALA A 1 479 ? 177.169 164.406 147.902 1.00 27.49 479 ALA A C 1
ATOM 3026 O O . ALA A 1 479 ? 177.705 164.071 146.842 1.00 33.23 479 ALA A O 1
ATOM 3028 N N . ALA A 1 480 ? 176.903 163.533 148.873 1.00 25.03 480 ALA A N 1
ATOM 3029 C CA . ALA A 1 480 ? 177.223 162.117 148.777 1.00 25.62 480 ALA A CA 1
ATOM 3030 C C . ALA A 1 480 ? 176.080 161.297 148.193 1.00 28.44 480 ALA A C 1
ATOM 3031 O O . ALA A 1 480 ? 176.051 160.075 148.372 1.00 29.71 480 ALA A O 1
ATOM 3033 N N . MET A 1 481 ? 175.138 161.943 147.510 1.00 30.78 481 MET A N 1
ATOM 3034 C CA . MET A 1 481 ? 174.019 161.212 146.924 1.00 28.70 481 MET A CA 1
ATOM 3035 C C . MET A 1 481 ? 174.469 160.090 145.998 1.00 27.32 481 MET A C 1
ATOM 3036 O O . MET A 1 481 ? 173.815 159.034 145.997 1.00 33.49 481 MET A O 1
ATOM 3041 N N . PRO A 1 482 ? 175.516 160.242 145.180 1.00 30.03 482 PRO A N 1
ATOM 3042 C CA . PRO A 1 482 ? 175.942 159.106 144.344 1.00 26.29 482 PRO A CA 1
ATOM 3043 C C . PRO A 1 482 ? 176.266 157.858 145.146 1.00 27.29 482 PRO A C 1
ATOM 3044 O O . PRO A 1 482 ? 176.008 156.744 144.678 1.00 32.65 482 PRO A O 1
ATOM 3048 N N . ILE A 1 483 ? 176.839 158.012 146.340 1.00 28.62 483 ILE A N 1
ATOM 3049 C CA . ILE A 1 483 ? 177.103 156.857 147.190 1.00 25.04 483 ILE A CA 1
ATOM 3050 C C . ILE A 1 483 ? 175.801 156.289 147.740 1.00 26.77 483 ILE A C 1
ATOM 3051 O O . ILE A 1 483 ? 175.592 155.071 147.741 1.00 30.25 483 ILE A O 1
ATOM 3056 N N . LEU A 1 484 ? 174.906 157.157 148.219 1.00 23.53 484 LEU A N 1
ATOM 3057 C CA . LEU A 1 484 ? 173.641 156.697 148.781 1.00 21.05 484 LEU A CA 1
ATOM 3058 C C . LEU A 1 484 ? 172.758 156.027 147.740 1.00 18.02 484 LEU A C 1
ATOM 3059 O O . LEU A 1 484 ? 171.891 155.225 148.101 1.00 24.31 484 LEU A O 1
ATOM 3064 N N . LYS A 1 485 ? 172.965 156.330 146.460 1.00 23.70 485 LYS A N 1
ATOM 3065 C CA . LYS A 1 485 ? 172.189 155.718 145.394 1.00 22.77 485 LYS A CA 1
ATOM 3066 C C . LYS A 1 485 ? 172.534 154.249 145.192 1.00 21.96 485 LYS A C 1
ATOM 3067 O O . LYS A 1 485 ? 171.869 153.579 144.396 1.00 28.73 485 LYS A O 1
ATOM 3073 N N . MET A 1 486 ? 173.555 153.739 145.879 1.00 20.22 486 MET A N 1
ATOM 3074 C CA . MET A 1 486 ? 173.874 152.319 145.838 1.00 18.08 486 MET A CA 1
ATOM 3075 C C . MET A 1 486 ? 172.998 151.486 146.767 1.00 18.64 486 MET A C 1
ATOM 3076 O O . MET A 1 486 ? 173.029 150.256 146.675 1.00 24.56 486 MET A O 1
ATOM 3081 N N . ILE A 1 487 ? 172.228 152.111 147.645 1.00 16.68 487 ILE A N 1
ATOM 3082 C CA . ILE A 1 487 ? 171.395 151.364 148.590 1.00 17.06 487 ILE A CA 1
ATOM 3083 C C . ILE A 1 487 ? 170.200 150.780 147.841 1.00 12.56 487 ILE A C 1
ATOM 3084 O O . ILE A 1 487 ? 169.483 151.529 147.161 1.00 22.41 487 ILE A O 1
ATOM 3089 N N . PRO A 1 488 ? 169.955 149.474 147.927 1.00 14.54 488 PRO A N 1
ATOM 3090 C CA . PRO A 1 488 ? 168.724 148.925 147.350 1.00 11.63 488 PRO A CA 1
ATOM 3091 C C . PRO A 1 488 ? 167.494 149.410 148.101 1.00 10.38 488 PRO A C 1
ATOM 3092 O O . PRO A 1 488 ? 167.517 149.611 149.316 1.00 19.81 488 PRO A O 1
ATOM 3096 N N . THR A 1 489 ? 166.403 149.595 147.352 1.00 11.70 489 THR A N 1
ATOM 3097 C CA . THR A 1 489 ? 165.168 150.102 147.947 1.00 15.68 489 THR A CA 1
ATOM 3098 C C . THR A 1 489 ? 164.564 149.110 148.937 1.00 12.74 489 THR A C 1
ATOM 3099 O O . THR A 1 489 ? 163.940 149.519 149.925 1.00 15.62 489 THR A O 1
ATOM 3103 N N . SER A 1 490 ? 164.737 147.810 148.691 1.00 8.89 490 SER A N 1
ATOM 3104 C CA . SER A 1 490 ? 164.220 146.805 149.612 1.00 10.11 490 SER A CA 1
ATOM 3105 C C . SER A 1 490 ? 164.810 146.963 151.008 1.00 9.14 490 SER A C 1
ATOM 3106 O O . SER A 1 490 ? 164.126 146.704 152.003 1.00 12.24 490 SER A O 1
ATOM 3109 N N . VAL A 1 491 ? 166.065 147.403 151.105 1.00 9.19 491 VAL A N 1
ATOM 3110 C CA . VAL A 1 491 ? 166.666 147.653 152.413 1.00 8.15 491 VAL A CA 1
ATOM 3111 C C . VAL A 1 491 ? 165.913 148.763 153.138 1.00 8.24 491 VAL A C 1
ATOM 3112 O O . VAL A 1 491 ? 165.682 148.692 154.351 1.00 18.36 491 VAL A O 1
ATOM 3116 N N . LEU A 1 492 ? 165.491 149.793 152.402 1.00 11.46 492 LEU A N 1
ATOM 3117 C CA . LEU A 1 492 ? 164.720 150.875 153.011 1.00 15.95 492 LEU A CA 1
ATOM 3118 C C . LEU A 1 492 ? 163.307 150.433 153.388 1.00 12.85 492 LEU A C 1
ATOM 3119 O O . LEU A 1 492 ? 162.763 150.901 154.394 1.00 17.46 492 LEU A O 1
ATOM 3124 N N . TRP A 1 493 ? 162.686 149.550 152.600 1.00 4.76 493 TRP A N 1
ATOM 3125 C CA . TRP A 1 493 ? 161.400 148.995 153.022 1.00 10.51 493 TRP A CA 1
ATOM 3126 C C . TRP A 1 493 ? 161.557 148.201 154.316 1.00 8.54 493 TRP A C 1
ATOM 3127 O O . TRP A 1 493 ? 160.725 148.299 155.234 1.00 19.42 493 TRP A O 1
ATOM 3138 N N . GLY A 1 494 ? 162.630 147.417 154.410 1.00 11.48 494 GLY A N 1
ATOM 3139 C CA . GLY A 1 494 ? 162.933 146.747 155.660 1.00 5.30 494 GLY A CA 1
ATOM 3140 C C . GLY A 1 494 ? 163.109 147.724 156.807 1.00 3.14 494 GLY A C 1
ATOM 3141 O O . GLY A 1 494 ? 162.680 147.460 157.929 1.00 16.88 494 GLY A O 1
ATOM 3142 N N . TYR A 1 495 ? 163.745 148.865 156.541 1.00 11.93 495 TYR A N 1
ATOM 3143 C CA . TYR A 1 495 ? 163.900 149.867 157.591 1.00 13.88 495 TYR A CA 1
ATOM 3144 C C . TYR A 1 495 ? 162.551 150.440 158.019 1.00 7.13 495 TYR A C 1
ATOM 3145 O O . TYR A 1 495 ? 162.357 150.765 159.194 1.00 9.68 495 TYR A O 1
ATOM 3154 N N . PHE A 1 496 ? 161.620 150.600 157.076 1.00 6.71 496 PHE A N 1
ATOM 3155 C CA . PHE A 1 496 ? 160.267 151.020 157.441 1.00 10.99 496 PHE A CA 1
ATOM 3156 C C . PHE A 1 496 ? 159.637 150.023 158.411 1.00 13.93 496 PHE A C 1
ATOM 3157 O O . PHE A 1 496 ? 159.054 150.406 159.437 1.00 14.35 496 PHE A O 1
ATOM 3165 N N . ALA A 1 497 ? 159.753 148.729 158.100 1.00 9.18 497 ALA A N 1
ATOM 3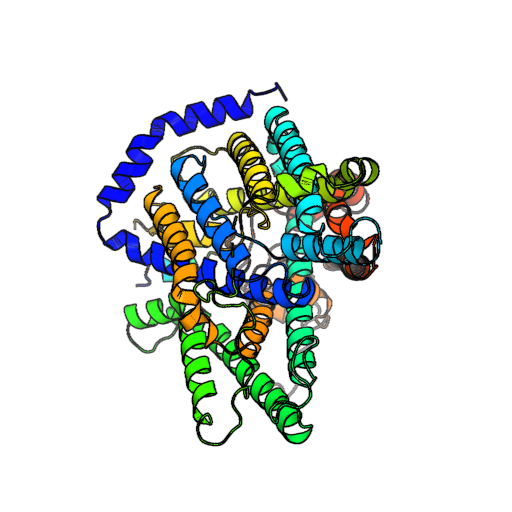166 C CA . ALA A 1 497 ? 159.231 147.715 159.017 1.00 10.82 497 ALA A CA 1
ATOM 3167 C C . ALA A 1 497 ? 159.938 147.785 160.368 1.00 9.19 497 ALA A C 1
ATOM 3168 O O . ALA A 1 497 ? 159.314 147.608 161.422 1.00 15.95 497 ALA A O 1
ATOM 3170 N N . PHE A 1 498 ? 161.243 148.049 160.350 1.00 12.91 498 PHE A N 1
ATOM 3171 C CA . PHE A 1 498 ? 162.009 148.179 161.585 1.00 8.86 498 PHE A CA 1
ATOM 3172 C C . PHE A 1 498 ? 161.481 149.317 162.447 1.00 7.33 498 PHE A C 1
ATOM 3173 O O . PHE A 1 498 ? 161.324 149.165 163.661 1.00 13.04 498 PHE A O 1
ATOM 3181 N N . MET A 1 499 ? 161.206 150.468 161.836 1.00 5.74 499 MET A N 1
ATOM 3182 C CA . MET A 1 499 ? 160.663 151.596 162.587 1.00 12.39 499 MET A CA 1
ATOM 3183 C C . MET A 1 499 ? 159.304 151.246 163.178 1.00 13.22 499 MET A C 1
ATOM 3184 O O . MET A 1 499 ? 159.027 151.543 164.349 1.00 15.34 499 MET A O 1
ATOM 3189 N N . ALA A 1 500 ? 158.450 150.593 162.385 1.00 8.85 500 ALA A N 1
ATOM 3190 C CA . ALA A 1 500 ? 157.146 150.190 162.899 1.00 9.44 500 ALA A CA 1
ATOM 3191 C C . ALA A 1 500 ? 157.290 149.299 164.127 1.00 12.80 500 ALA A C 1
ATOM 3192 O O . ALA A 1 500 ? 156.625 149.518 165.145 1.00 12.99 500 ALA A O 1
ATOM 3194 N N . ILE A 1 501 ? 158.160 148.291 164.053 1.00 17.75 501 ILE A N 1
ATOM 3195 C CA . ILE A 1 501 ? 158.293 147.356 165.167 1.00 15.03 501 ILE A CA 1
ATOM 3196 C C . ILE A 1 501 ? 158.938 148.037 166.371 1.00 15.19 501 ILE A C 1
ATOM 3197 O O . ILE A 1 501 ? 158.596 147.740 167.521 1.00 16.82 501 ILE A O 1
ATOM 3202 N N . GLU A 1 502 ? 159.871 148.961 166.134 1.00 16.26 502 GLU A N 1
ATOM 3203 C CA . GLU A 1 502 ? 160.513 149.681 167.228 1.00 17.28 502 GLU A CA 1
ATOM 3204 C C . GLU A 1 502 ? 159.606 150.726 167.864 1.00 18.63 502 GLU A C 1
ATOM 3205 O O . GLU A 1 502 ? 159.966 151.271 168.911 1.00 20.30 502 GLU A O 1
ATOM 3211 N N . SER A 1 503 ? 158.459 151.034 167.258 1.00 19.01 503 SER A N 1
ATOM 3212 C CA . SER A 1 503 ? 157.477 151.876 167.937 1.00 19.34 503 SER A CA 1
ATOM 3213 C C . SER A 1 503 ? 156.821 151.193 169.138 1.00 18.53 503 SER A C 1
ATOM 3214 O O . SER A 1 503 ? 156.218 151.885 169.965 1.00 22.19 503 SER A O 1
ATOM 3217 N N . LEU A 1 504 ? 156.903 149.868 169.245 1.00 21.57 504 LEU A N 1
ATOM 3218 C CA . LEU A 1 504 ? 156.106 149.078 170.183 1.00 12.27 504 LEU A CA 1
ATOM 3219 C C . LEU A 1 504 ? 156.651 148.968 171.611 1.00 17.26 504 LEU A C 1
ATOM 3220 O O . LEU A 1 504 ? 155.869 149.074 172.564 1.00 21.00 504 LEU A O 1
ATOM 3225 N N . PRO A 1 505 ? 157.958 148.753 171.814 1.00 23.40 505 PRO A N 1
ATOM 3226 C CA . PRO A 1 505 ? 158.414 148.226 173.119 1.00 22.32 505 PRO A CA 1
ATOM 3227 C C . PRO A 1 505 ? 157.909 148.975 174.344 1.00 25.12 505 PRO A C 1
ATOM 3228 O O . PRO A 1 505 ? 157.502 148.329 175.317 1.00 34.60 505 PRO A O 1
ATOM 3232 N N . GLY A 1 506 ? 157.914 150.302 174.339 1.00 21.08 506 GLY A N 1
ATOM 3233 C CA . GLY A 1 506 ? 157.493 151.042 175.517 1.00 24.02 506 GLY A CA 1
ATOM 3234 C C . GLY A 1 506 ? 156.101 151.638 175.436 1.00 23.78 506 GLY A C 1
ATOM 3235 O O . GLY A 1 506 ? 155.769 152.543 176.204 1.00 28.00 506 GLY A O 1
ATOM 3236 N N . ASN A 1 507 ? 155.280 151.148 174.515 1.00 19.54 507 ASN A N 1
ATOM 3237 C CA . ASN A 1 507 ? 153.945 151.686 174.288 1.00 15.36 507 ASN A CA 1
ATOM 3238 C C . ASN A 1 507 ? 152.944 150.921 175.149 1.00 21.11 507 ASN A C 1
ATOM 3239 O O . ASN A 1 507 ? 152.720 149.725 174.936 1.00 19.32 507 ASN A O 1
ATOM 3244 N N . GLN A 1 508 ? 152.349 151.613 176.124 1.00 20.42 508 GLN A N 1
ATOM 3245 C CA . GLN A 1 508 ? 151.417 150.956 177.038 1.00 17.35 508 GLN A CA 1
ATOM 3246 C C . GLN A 1 508 ? 150.124 150.554 176.339 1.00 16.61 508 GLN A C 1
ATOM 3247 O O . GLN A 1 508 ? 149.471 149.592 176.756 1.00 22.95 508 GLN A O 1
ATOM 3253 N N . PHE A 1 509 ? 149.733 151.281 175.290 1.00 16.80 509 PHE A N 1
ATOM 3254 C CA . PHE A 1 509 ? 148.560 150.905 174.505 1.00 15.40 509 PHE A CA 1
ATOM 3255 C C . PHE A 1 509 ? 148.767 149.551 173.828 1.00 13.16 509 PHE A C 1
ATOM 3256 O O . PHE A 1 509 ? 147.873 148.695 173.838 1.00 16.00 509 PHE A O 1
ATOM 3264 N N . TRP A 1 510 ? 149.952 149.331 173.254 1.00 17.28 510 TRP A N 1
ATOM 3265 C CA . TRP A 1 510 ? 150.264 148.036 172.654 1.00 15.88 510 TRP A CA 1
ATOM 3266 C C . TRP A 1 510 ? 150.290 146.934 173.708 1.00 11.58 510 TRP A C 1
ATOM 3267 O O . TRP A 1 510 ? 149.806 145.818 173.472 1.00 16.34 510 TRP A O 1
ATOM 3278 N N . GLU A 1 511 ? 150.862 147.231 174.876 1.00 14.68 511 GLU A N 1
ATOM 3279 C CA . GLU A 1 511 ? 150.874 146.271 175.974 1.00 19.04 511 GLU A CA 1
ATOM 3280 C C . GLU A 1 511 ? 149.454 145.890 176.376 1.00 15.86 511 GLU A C 1
ATOM 3281 O O . GLU A 1 511 ? 149.164 144.714 176.622 1.00 22.34 511 GLU A O 1
ATOM 3287 N N . ARG A 1 512 ? 148.549 146.869 176.427 1.00 16.72 512 ARG A N 1
ATOM 3288 C CA . ARG A 1 512 ? 147.167 146.574 176.786 1.00 14.83 512 ARG A CA 1
ATOM 3289 C C . ARG A 1 512 ? 146.448 145.797 175.689 1.00 18.11 512 ARG A C 1
ATOM 3290 O O . ARG A 1 512 ? 145.583 144.973 175.991 1.00 17.66 512 ARG A O 1
ATOM 3298 N N . ILE A 1 513 ? 146.783 146.031 174.420 1.00 18.67 513 ILE A N 1
ATOM 3299 C CA . ILE A 1 513 ? 146.206 145.212 173.352 1.00 18.65 513 ILE A CA 1
ATOM 3300 C C . ILE A 1 513 ? 146.633 143.755 173.518 1.00 20.22 513 ILE A C 1
ATOM 3301 O O . ILE A 1 513 ? 145.809 142.826 173.469 1.00 22.21 513 ILE A O 1
ATOM 3306 N N . LEU A 1 514 ? 147.929 143.537 173.748 1.00 21.52 514 LEU A N 1
ATOM 3307 C CA . LEU A 1 514 ? 148.415 142.176 173.959 1.00 18.46 514 LEU A CA 1
ATOM 3308 C C . LEU A 1 514 ? 147.740 141.540 175.167 1.00 21.68 514 LEU A C 1
ATOM 3309 O O . LEU A 1 514 ? 147.378 140.359 175.134 1.00 27.00 514 LEU A O 1
ATOM 3314 N N . LEU A 1 515 ? 147.561 142.310 176.241 1.00 25.85 515 LEU A N 1
ATOM 3315 C CA . LEU A 1 515 ? 146.860 141.804 177.417 1.00 22.22 515 LEU A CA 1
ATOM 3316 C C . LEU A 1 515 ? 145.418 141.442 177.084 1.00 22.94 515 LEU A C 1
ATOM 3317 O O . LEU A 1 515 ? 144.884 140.449 177.589 1.00 26.96 515 LEU A O 1
ATOM 3322 N N . LEU A 1 516 ? 144.770 142.249 176.244 1.00 30.42 516 LEU A N 1
ATOM 3323 C CA . LEU A 1 516 ? 143.410 141.952 175.813 1.00 26.46 516 LEU A CA 1
ATOM 3324 C C . LEU A 1 516 ? 143.347 140.621 175.084 1.00 27.69 516 LEU A C 1
ATOM 3325 O O . LEU A 1 516 ? 142.350 139.897 175.181 1.00 30.90 516 LEU A O 1
ATOM 3330 N N . PHE A 1 517 ? 144.396 140.282 174.340 1.00 34.74 517 PHE A N 1
ATOM 3331 C CA . PHE A 1 517 ? 144.422 139.010 173.626 1.00 26.61 517 PHE A CA 1
ATOM 3332 C C . PHE A 1 517 ? 144.954 137.854 174.468 1.00 29.36 517 PHE A C 1
ATOM 3333 O O . PHE A 1 517 ? 145.099 136.745 173.946 1.00 33.21 517 PHE A O 1
ATOM 3341 N N . THR A 1 518 ? 145.250 138.076 175.744 1.00 35.16 518 THR A N 1
ATOM 3342 C CA . THR A 1 518 ? 145.789 137.023 176.593 1.00 30.89 518 THR A CA 1
ATOM 3343 C C . THR A 1 518 ? 144.676 136.117 177.105 1.00 31.94 518 THR A C 1
ATOM 3344 O O . THR A 1 518 ? 143.599 136.583 177.485 1.00 32.22 518 THR A O 1
ATOM 3348 N N . ALA A 1 519 ? 144.947 134.817 177.120 1.00 34.69 519 ALA A N 1
ATOM 3349 C CA . ALA A 1 519 ? 143.967 133.868 177.624 1.00 34.61 519 ALA A CA 1
ATOM 3350 C C . ALA A 1 519 ? 143.692 134.149 179.100 1.00 35.13 519 ALA A C 1
ATOM 3351 O O . ALA A 1 519 ? 144.624 134.438 179.859 1.00 37.53 519 ALA A O 1
ATOM 3353 N N . PRO A 1 520 ? 142.435 134.072 179.545 1.00 38.38 520 PRO A N 1
ATOM 3354 C CA . PRO A 1 520 ? 142.142 134.435 180.941 1.00 34.13 520 PRO A CA 1
ATOM 3355 C C . PRO A 1 520 ? 142.926 133.630 181.959 1.00 37.58 520 PRO A C 1
ATOM 3356 O O . PRO A 1 520 ? 143.215 134.142 183.047 1.00 42.58 520 PRO A O 1
ATOM 3360 N N . SER A 1 521 ? 143.286 132.390 181.642 1.00 44.80 521 SER A N 1
ATOM 3361 C CA . SER A 1 521 ? 143.979 131.517 182.578 1.00 41.49 521 SER A CA 1
ATOM 3362 C C . SER A 1 521 ? 145.495 131.642 182.506 1.00 41.48 521 SER A C 1
ATOM 3363 O O . SER A 1 521 ? 146.191 130.899 183.203 1.00 41.93 521 SER A O 1
ATOM 3366 N N . ARG A 1 522 ? 146.025 132.556 181.689 1.00 38.72 522 ARG A N 1
ATOM 3367 C CA . ARG A 1 522 ? 147.466 132.715 181.520 1.00 33.77 522 ARG A CA 1
ATOM 3368 C C . ARG A 1 522 ? 147.948 134.114 181.894 1.00 35.99 522 ARG A C 1
ATOM 3369 O O . ARG A 1 522 ? 149.051 134.502 181.506 1.00 39.56 522 ARG A O 1
ATOM 3377 N N . ARG A 1 523 ? 147.151 134.881 182.642 1.00 37.86 523 ARG A N 1
ATOM 3378 C CA . A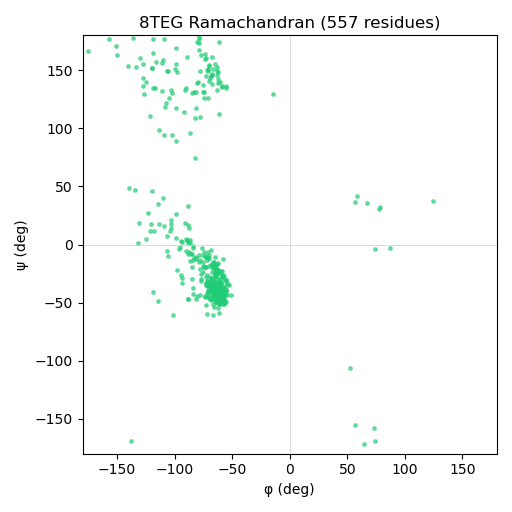RG A 1 523 ? 147.549 136.232 183.030 1.00 36.91 523 ARG A CA 1
ATOM 3379 C C . ARG A 1 523 ? 148.600 136.244 184.137 1.00 37.30 523 ARG A C 1
ATOM 3380 O O . ARG A 1 523 ? 149.357 137.222 184.260 1.00 42.14 523 ARG A O 1
ATOM 3388 N N . PHE A 1 524 ? 148.676 135.179 184.937 1.00 39.25 524 PHE A N 1
ATOM 3389 C CA . PHE A 1 524 ? 149.788 135.055 185.869 1.00 39.94 524 PHE A CA 1
ATOM 3390 C C . PHE A 1 524 ? 151.120 135.136 185.138 1.00 38.14 524 PHE A C 1
ATOM 3391 O O . PHE A 1 524 ? 152.109 135.611 185.704 1.00 47.47 524 PHE A O 1
ATOM 3399 N N . LYS A 1 525 ? 151.165 134.682 183.882 1.00 38.05 525 LYS A N 1
ATOM 3400 C CA . LYS A 1 525 ? 152.374 134.842 183.082 1.00 37.84 525 LYS A CA 1
ATOM 3401 C C . LYS A 1 525 ? 152.707 136.314 182.894 1.00 35.15 525 LYS A C 1
ATOM 3402 O O . LYS A 1 525 ? 153.880 136.701 182.903 1.00 41.51 525 LYS A O 1
ATOM 3408 N N . VAL A 1 526 ? 151.684 137.149 182.711 1.00 37.73 526 VAL A N 1
ATOM 3409 C CA . VAL A 1 526 ? 151.906 138.589 182.640 1.00 35.46 526 VAL A CA 1
ATOM 3410 C C . VAL A 1 526 ? 152.464 139.097 183.959 1.00 35.77 526 VAL A C 1
ATOM 3411 O O . VAL A 1 526 ? 153.359 139.951 183.986 1.00 35.97 526 VAL A O 1
ATOM 3415 N N . LEU A 1 527 ? 151.943 138.587 185.075 1.00 42.27 527 LEU A N 1
ATOM 3416 C CA . LEU A 1 527 ? 152.432 139.043 186.373 1.00 37.90 527 LEU A CA 1
ATOM 3417 C C . LEU A 1 527 ? 153.807 138.488 186.730 1.00 41.24 527 LEU A C 1
ATOM 3418 O O . LEU A 1 527 ? 154.374 138.905 187.744 1.00 43.12 527 LEU A O 1
ATOM 3423 N N . GLU A 1 528 ? 154.357 137.571 185.939 1.00 44.34 528 GLU A N 1
ATOM 3424 C CA . GLU A 1 528 ? 155.632 136.937 186.256 1.00 42.98 528 GLU A CA 1
ATOM 3425 C C . GLU A 1 528 ? 156.836 137.699 185.717 1.00 43.25 528 GLU A C 1
ATOM 3426 O O . GLU A 1 528 ? 157.968 137.244 185.904 1.00 47.02 528 GLU A O 1
ATOM 3432 N N . ASP A 1 529 ? 156.627 138.834 185.055 1.00 42.71 529 ASP A N 1
ATOM 3433 C CA . ASP A 1 529 ? 157.710 139.642 184.516 1.00 38.19 529 ASP A CA 1
ATOM 3434 C C . ASP A 1 529 ? 157.413 141.101 184.832 1.00 39.69 529 ASP A C 1
ATOM 3435 O O . ASP A 1 529 ? 156.380 141.431 185.421 1.00 40.94 529 ASP A O 1
ATOM 3440 N N . TYR A 1 530 ? 158.330 141.984 184.441 1.00 39.76 530 TYR A N 1
ATOM 3441 C CA . TYR A 1 530 ? 158.078 143.412 184.560 1.00 36.39 530 TYR A CA 1
ATOM 3442 C C . TYR A 1 530 ? 156.788 143.765 183.833 1.00 33.77 530 TYR A C 1
ATOM 3443 O O . TYR A 1 530 ? 156.555 143.321 182.706 1.00 37.49 530 TYR A O 1
ATOM 3452 N N . HIS A 1 531 ? 155.947 144.562 184.484 1.00 27.15 531 HIS A N 1
ATOM 3453 C CA . HIS A 1 531 ? 154.644 144.900 183.938 1.00 28.59 531 HIS A CA 1
ATOM 3454 C C . HIS A 1 531 ? 154.242 146.280 184.427 1.00 30.75 531 HIS A C 1
ATOM 3455 O O . HIS A 1 531 ? 154.794 146.804 185.396 1.00 33.13 531 HIS A O 1
ATOM 3462 N N . ALA A 1 532 ? 153.266 146.865 183.742 1.00 32.35 532 ALA A N 1
ATOM 3463 C CA . ALA A 1 532 ? 152.712 148.139 184.166 1.00 28.91 532 ALA A CA 1
ATOM 3464 C C . ALA A 1 532 ? 151.961 147.984 185.484 1.00 27.41 532 ALA A C 1
ATOM 3465 O O . ALA A 1 532 ? 151.357 146.946 185.765 1.00 30.50 532 ALA A O 1
ATOM 3467 N N . THR A 1 533 ? 152.003 149.039 186.297 1.00 31.22 533 THR A N 1
ATOM 3468 C CA . THR A 1 533 ? 151.374 149.000 187.612 1.00 31.10 533 THR A CA 1
ATOM 3469 C C . THR A 1 533 ? 149.854 148.916 187.533 1.00 29.67 533 THR A C 1
ATOM 3470 O O . THR A 1 533 ? 149.229 148.352 188.440 1.00 32.86 533 THR A O 1
ATOM 3474 N N . PHE A 1 534 ? 149.240 149.464 186.482 1.00 30.24 534 PHE A N 1
ATOM 3475 C CA . PHE A 1 534 ? 147.789 149.389 186.382 1.00 26.50 534 PHE A CA 1
ATOM 3476 C C . PHE A 1 534 ? 147.306 147.953 186.236 1.00 28.14 534 PHE A C 1
ATOM 3477 O O . PHE A 1 534 ? 146.141 147.671 186.533 1.00 30.03 534 PHE A O 1
ATOM 3485 N N . VAL A 1 535 ? 148.178 147.040 185.800 1.00 30.11 535 VAL A N 1
ATOM 3486 C CA . VAL A 1 535 ? 147.807 145.631 185.723 1.00 28.34 535 VAL A CA 1
ATOM 3487 C C . VAL A 1 535 ? 147.475 145.094 187.108 1.00 25.91 535 VAL A C 1
ATOM 3488 O O . VAL A 1 535 ? 146.652 144.183 187.255 1.00 33.40 535 VAL A O 1
ATOM 3492 N N . GLU A 1 536 ? 148.116 145.636 188.140 1.00 32.15 536 GLU A N 1
ATOM 3493 C CA . GLU A 1 536 ? 147.810 145.250 189.511 1.00 32.48 536 GLU A CA 1
ATOM 3494 C C . GLU A 1 536 ? 146.784 146.163 190.165 1.00 34.55 536 GLU A C 1
ATOM 3495 O O . GLU A 1 536 ? 145.991 145.694 190.988 1.00 35.97 536 GLU A O 1
ATOM 3501 N N . THR A 1 537 ? 146.773 147.454 189.824 1.00 37.41 537 THR A N 1
ATOM 3502 C CA . THR A 1 537 ? 145.932 148.416 190.529 1.00 29.73 537 THR A CA 1
ATOM 3503 C C . THR A 1 537 ? 144.585 148.682 189.862 1.00 33.49 537 THR A C 1
ATOM 3504 O O . THR A 1 537 ? 143.790 149.445 190.417 1.00 39.00 537 THR A O 1
ATOM 3508 N N . VAL A 1 538 ? 144.300 148.086 188.709 1.00 32.67 538 VAL A N 1
ATOM 3509 C CA . VAL A 1 538 ? 143.043 148.356 188.009 1.00 25.42 538 VAL A CA 1
ATOM 3510 C C . VAL A 1 538 ? 142.343 147.038 187.691 1.00 28.48 538 VAL A C 1
ATOM 3511 O O . VAL A 1 538 ? 143.002 146.081 187.262 1.00 36.10 538 VAL A O 1
ATOM 3515 N N . PRO A 1 539 ? 141.026 146.934 187.888 1.00 31.61 539 PRO A N 1
ATOM 3516 C CA . PRO A 1 539 ? 140.323 145.705 187.500 1.00 28.34 539 PRO A CA 1
ATOM 3517 C C . PRO A 1 539 ? 140.413 145.460 186.002 1.00 30.67 539 PRO A C 1
ATOM 3518 O O . PRO A 1 539 ? 140.471 146.392 185.200 1.00 35.93 539 PRO A O 1
ATOM 3522 N N . PHE A 1 540 ? 140.421 144.178 185.628 1.00 32.05 540 PHE A N 1
ATOM 3523 C CA . PHE A 1 540 ? 140.624 143.830 184.227 1.00 29.30 540 PHE A CA 1
ATOM 3524 C C . PHE A 1 540 ? 139.477 144.308 183.345 1.00 29.93 540 PHE A C 1
ATOM 3525 O O . PHE A 1 540 ? 139.696 144.617 182.170 1.00 33.45 540 PHE A O 1
ATOM 3533 N N . L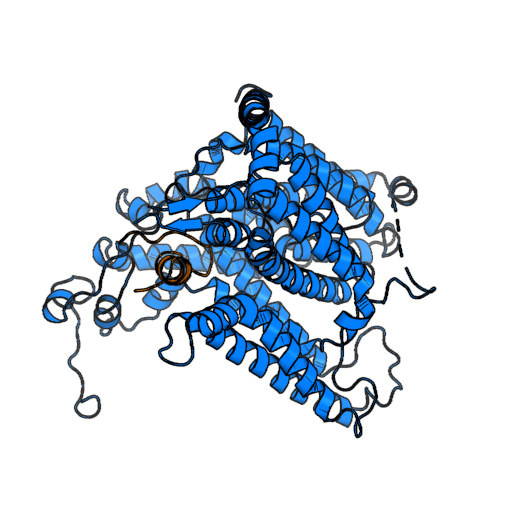YS A 1 541 ? 138.254 144.356 183.874 1.00 32.63 541 LYS A N 1
ATOM 3534 C CA . LYS A 1 541 ? 137.135 144.843 183.073 1.00 31.79 541 LYS A CA 1
ATOM 3535 C C . LYS A 1 541 ? 137.368 146.282 182.631 1.00 30.08 541 LYS A C 1
ATOM 3536 O O . LYS A 1 541 ? 137.159 146.622 181.460 1.00 33.64 541 LYS A O 1
ATOM 3542 N N . THR A 1 542 ? 137.810 147.139 183.555 1.00 27.71 542 THR A N 1
ATOM 3543 C CA . THR A 1 542 ? 138.070 148.536 183.221 1.00 23.34 542 THR A CA 1
ATOM 3544 C C . THR A 1 542 ? 139.178 148.659 182.184 1.00 25.62 542 THR A C 1
ATOM 3545 O O . THR A 1 542 ? 139.068 149.446 181.234 1.00 27.53 542 THR A O 1
ATOM 3549 N N . ILE A 1 543 ? 140.259 147.894 182.353 1.00 25.33 543 ILE A N 1
ATOM 3550 C CA . ILE A 1 543 ? 141.334 147.907 181.368 1.00 23.15 543 ILE A CA 1
ATOM 3551 C C . ILE A 1 543 ? 140.792 147.507 180.005 1.00 25.50 543 ILE A C 1
ATOM 3552 O O . ILE A 1 543 ? 141.125 148.117 178.983 1.00 28.47 543 ILE A O 1
ATOM 3557 N N . ALA A 1 544 ? 139.937 146.483 179.972 1.00 30.72 544 ALA A N 1
ATOM 3558 C CA . ALA A 1 544 ? 139.390 146.004 178.709 1.00 25.75 544 ALA A CA 1
ATOM 3559 C C . ALA A 1 544 ? 138.540 147.071 178.028 1.00 22.38 544 ALA A C 1
ATOM 3560 O O . ALA A 1 544 ? 138.661 147.291 176.820 1.00 28.83 544 ALA A O 1
ATOM 3562 N N . MET A 1 545 ? 137.663 147.742 178.783 1.00 27.42 545 MET A N 1
ATOM 3563 C CA . MET A 1 545 ? 136.830 148.777 178.163 1.00 28.51 545 MET A CA 1
ATOM 3564 C C . MET A 1 545 ? 137.679 149.934 177.653 1.00 29.25 545 MET A C 1
ATOM 3565 O O . MET A 1 545 ? 137.459 150.436 176.541 1.00 33.81 545 MET A O 1
ATOM 357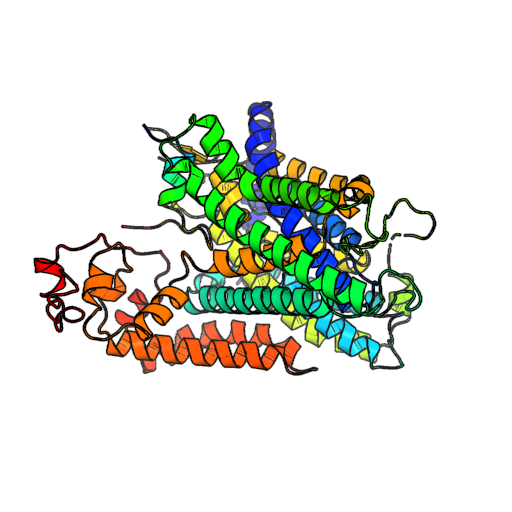0 N N . PHE A 1 546 ? 138.644 150.382 178.458 1.00 24.75 546 PHE A N 1
ATOM 3571 C CA . PHE A 1 546 ? 139.526 151.462 178.031 1.00 21.11 546 PHE A CA 1
ATOM 3572 C C . PHE A 1 546 ? 140.249 151.091 176.741 1.00 21.58 546 PHE A C 1
ATOM 3573 O O . PHE A 1 546 ? 140.290 151.877 175.782 1.00 25.74 546 PHE A O 1
ATOM 3581 N N . THR A 1 547 ? 140.808 149.880 176.695 1.00 24.72 547 THR A N 1
ATOM 3582 C CA . THR A 1 547 ? 141.552 149.438 175.522 1.00 23.64 547 THR A CA 1
ATOM 3583 C C . THR A 1 547 ? 140.648 149.308 174.305 1.00 19.70 547 THR A C 1
ATOM 3584 O O . THR A 1 547 ? 141.060 149.631 173.190 1.00 25.81 547 THR A O 1
ATOM 3588 N N . LEU A 1 548 ? 139.425 148.811 174.491 1.00 19.80 548 LEU A N 1
ATOM 3589 C CA . LEU A 1 548 ? 138.509 148.676 173.364 1.00 23.27 548 LEU A CA 1
ATOM 3590 C C . LEU A 1 548 ? 138.149 150.038 172.785 1.00 25.59 548 LEU A C 1
ATOM 3591 O O . LEU A 1 548 ? 138.132 150.216 171.560 1.00 30.15 548 LEU A O 1
ATOM 3596 N N . PHE A 1 549 ? 137.877 151.018 173.649 1.00 19.90 549 PHE A N 1
ATOM 3597 C CA . PHE A 1 549 ? 137.619 152.371 173.162 1.00 20.82 549 PHE A CA 1
ATOM 3598 C C . PHE A 1 549 ? 138.812 152.906 172.375 1.00 19.64 549 PHE A C 1
ATOM 3599 O O . PHE A 1 549 ? 138.656 153.440 171.267 1.00 26.99 549 PHE A O 1
ATOM 3607 N N . GLN A 1 550 ? 140.017 152.764 172.935 1.00 21.12 550 GLN A N 1
ATOM 3608 C CA . GLN A 1 550 ? 141.202 153.298 172.269 1.00 21.42 550 GLN A CA 1
ATOM 3609 C C . GLN A 1 550 ? 141.447 152.607 170.932 1.00 19.61 550 GLN A C 1
ATOM 3610 O O . GLN A 1 550 ? 141.810 153.257 169.945 1.00 23.32 550 GLN A O 1
ATOM 3616 N N . THR A 1 551 ? 141.259 151.286 170.880 1.00 22.21 551 THR A N 1
ATOM 3617 C CA . THR A 1 551 ? 141.483 150.546 169.643 1.00 21.83 551 THR A CA 1
ATOM 3618 C C . THR A 1 551 ? 140.469 150.935 168.576 1.00 19.17 551 THR A C 1
ATOM 3619 O O . THR A 1 551 ? 140.821 151.060 167.398 1.00 22.95 551 THR A O 1
ATOM 3623 N N . THR A 1 552 ? 139.204 151.117 168.962 1.00 22.69 552 THR A N 1
ATOM 3624 C CA . THR A 1 552 ? 138.212 151.585 167.999 1.00 22.06 552 THR A CA 1
ATOM 3625 C C . THR A 1 552 ? 138.598 152.950 167.444 1.00 19.49 552 THR A C 1
ATOM 3626 O O . THR A 1 552 ? 138.527 153.180 166.229 1.00 23.95 552 THR A O 1
ATOM 3630 N N . TYR A 1 553 ? 139.016 153.869 168.320 1.00 22.17 553 TYR A N 1
ATOM 3631 C CA . TYR A 1 553 ? 139.454 155.184 167.858 1.00 20.04 553 TYR A CA 1
ATOM 3632 C C . TYR A 1 553 ? 140.615 155.063 166.874 1.00 20.59 553 TYR A C 1
ATOM 3633 O O . TYR A 1 553 ? 140.624 155.713 165.818 1.00 27.46 553 TYR A O 1
ATOM 3642 N N . LEU A 1 554 ? 141.600 154.226 167.204 1.00 25.38 554 LEU A N 1
ATOM 3643 C CA . LEU A 1 554 ? 142.761 154.061 166.336 1.00 19.02 554 LEU A CA 1
ATOM 3644 C C . LEU A 1 554 ? 142.361 153.508 164.976 1.00 23.48 554 LEU A C 1
ATOM 3645 O O . LEU A 1 554 ? 142.849 153.975 163.940 1.00 28.31 554 LEU A O 1
ATOM 3650 N N . LEU A 1 555 ? 141.488 152.501 164.957 1.00 21.19 555 LEU A N 1
ATOM 3651 C CA . LEU A 1 555 ? 141.086 151.908 163.686 1.00 20.91 555 LEU A CA 1
ATOM 3652 C C . LEU A 1 555 ? 140.292 152.899 162.847 1.00 23.31 555 LEU A C 1
ATOM 3653 O O . LEU A 1 555 ? 140.424 152.924 161.618 1.00 26.17 555 LEU A O 1
ATOM 3658 N N . ILE A 1 556 ? 139.468 153.729 163.489 1.00 22.51 556 ILE A N 1
ATOM 3659 C CA . ILE A 1 556 ? 138.736 154.748 162.745 1.00 22.79 556 ILE A CA 1
ATOM 3660 C C . ILE A 1 556 ? 139.700 155.750 162.122 1.00 23.03 556 ILE A C 1
ATOM 3661 O O . ILE A 1 556 ? 139.530 156.154 160.968 1.00 25.93 556 ILE A O 1
ATOM 3666 N N . CYS A 1 557 ? 140.726 156.171 162.870 1.00 27.23 557 CYS A N 1
ATOM 3667 C CA . CYS A 1 557 ? 141.710 157.095 162.303 1.00 23.33 557 CYS A CA 1
ATOM 3668 C C . CYS A 1 557 ? 142.469 156.460 161.138 1.00 24.09 557 CYS A C 1
ATOM 3669 O O . CYS A 1 557 ? 142.695 157.103 160.100 1.00 27.57 557 CYS A O 1
ATOM 3672 N N . PHE A 1 558 ? 142.874 155.198 161.293 1.00 19.37 558 PHE A N 1
ATOM 3673 C CA . PHE A 1 558 ? 143.579 154.518 160.211 1.00 22.57 558 PHE A CA 1
ATOM 3674 C C . PHE A 1 558 ? 142.706 154.422 158.966 1.00 23.58 558 PHE A C 1
ATOM 3675 O O . PHE A 1 558 ? 143.173 154.680 157.851 1.00 24.56 558 PHE A O 1
ATOM 3683 N N . GLY A 1 559 ? 141.433 154.059 159.136 1.00 25.11 559 GLY A N 1
ATOM 3684 C CA . GLY A 1 559 ? 140.523 154.033 158.005 1.00 22.70 559 GLY A CA 1
ATOM 3685 C C . GLY A 1 559 ? 140.312 155.401 157.391 1.00 23.17 559 GLY A C 1
ATOM 3686 O O . GLY A 1 559 ? 140.156 155.523 156.175 1.00 26.52 559 GLY A O 1
ATOM 3687 N N . LEU A 1 560 ? 140.307 156.446 158.220 1.00 25.71 560 LEU A N 1
ATOM 3688 C CA . LEU A 1 560 ? 140.177 157.804 157.707 1.00 23.07 560 LEU A CA 1
ATOM 3689 C C . LEU A 1 560 ? 141.339 158.156 156.790 1.00 26.21 560 LEU A C 1
ATOM 3690 O O . LEU A 1 560 ? 141.148 158.820 155.766 1.00 22.42 560 LEU A O 1
ATOM 3695 N N . THR A 1 561 ? 142.553 157.714 157.134 1.00 27.52 561 THR A N 1
ATOM 3696 C CA . THR A 1 561 ? 143.693 158.034 156.274 1.00 22.21 561 THR A CA 1
ATOM 3697 C C . THR A 1 561 ? 143.550 157.435 154.877 1.00 24.01 561 THR A C 1
ATOM 3698 O O . THR A 1 561 ? 144.274 157.845 153.965 1.00 32.85 561 THR A O 1
ATOM 3702 N N . TRP A 1 562 ? 142.644 156.476 154.687 1.00 29.04 562 TRP A N 1
ATOM 3703 C CA . TRP A 1 562 ? 142.429 155.859 153.385 1.00 23.70 562 TRP A CA 1
ATOM 3704 C C . TRP A 1 562 ? 141.405 156.587 152.521 1.00 29.09 562 TRP A C 1
ATOM 3705 O O . TRP A 1 562 ? 141.262 156.240 151.345 1.00 32.40 562 TRP A O 1
ATOM 3716 N N . ILE A 1 563 ? 140.696 157.570 153.057 1.00 31.94 563 ILE A N 1
ATOM 3717 C CA . ILE A 1 563 ? 139.675 158.275 152.276 1.00 31.92 563 ILE A CA 1
ATOM 3718 C C . ILE A 1 563 ? 140.360 159.328 151.405 1.00 33.57 563 ILE A C 1
ATOM 3719 O O . ILE A 1 563 ? 141.169 160.111 151.922 1.00 35.16 563 ILE A O 1
ATOM 3724 N N . PRO A 1 564 ? 140.054 159.393 150.102 1.00 38.37 564 PRO A N 1
ATOM 3725 C CA . PRO A 1 564 ? 140.917 160.166 149.187 1.00 34.40 564 PRO A CA 1
ATOM 3726 C C . PRO A 1 564 ? 141.140 161.622 149.569 1.00 36.42 564 PRO A C 1
ATOM 3727 O O . PRO A 1 564 ? 142.260 162.118 149.400 1.00 41.99 564 PRO A O 1
ATOM 3731 N N . ILE A 1 565 ? 140.129 162.329 150.067 1.00 30.36 565 ILE A N 1
ATOM 3732 C CA . ILE A 1 565 ? 140.231 163.760 150.342 1.00 34.69 565 ILE A CA 1
ATOM 3733 C C . ILE A 1 565 ? 140.115 164.053 151.834 1.00 37.38 565 ILE A C 1
ATOM 3734 O O . ILE A 1 565 ? 140.926 164.790 152.395 1.00 35.33 565 ILE A O 1
ATOM 3739 N N . ALA A 1 566 ? 139.102 163.489 152.492 1.00 34.66 566 ALA A N 1
ATOM 3740 C CA . ALA A 1 566 ? 138.900 163.739 153.913 1.00 33.07 566 ALA A CA 1
ATOM 3741 C C . ALA A 1 566 ? 140.037 163.213 154.775 1.00 33.03 566 ALA A C 1
ATOM 3742 O O . ALA A 1 566 ? 140.153 163.628 155.933 1.00 35.64 566 ALA A O 1
ATOM 3744 N N . GLY A 1 567 ? 140.877 162.321 154.249 1.00 31.95 567 GLY A N 1
ATOM 3745 C CA . GLY A 1 567 ? 141.949 161.756 155.046 1.00 26.15 567 GLY A CA 1
ATOM 3746 C C . GLY A 1 567 ? 142.904 162.789 155.601 1.00 29.05 567 GLY A C 1
ATOM 3747 O O . GLY A 1 567 ? 143.575 162.525 156.603 1.00 32.39 567 GLY A O 1
ATOM 3748 N N . VAL A 1 568 ? 142.977 163.966 154.976 1.00 28.11 568 VAL A N 1
ATOM 3749 C CA . VAL A 1 568 ? 143.852 165.028 155.459 1.00 29.17 568 VAL A CA 1
ATOM 3750 C C . VAL A 1 568 ? 143.396 165.607 156.791 1.00 29.00 568 VAL A C 1
ATOM 3751 O O . VAL A 1 568 ? 144.105 166.439 157.364 1.00 32.44 568 VAL A O 1
ATOM 3755 N N . MET A 1 569 ? 142.243 165.180 157.307 1.00 30.91 569 MET A N 1
ATOM 3756 C CA . MET A 1 569 ? 141.698 165.685 158.562 1.00 29.56 569 MET A CA 1
ATOM 3757 C C . MET A 1 569 ? 142.085 164.845 159.777 1.00 30.88 569 MET A C 1
ATOM 3758 O O . MET A 1 569 ? 141.649 165.160 160.887 1.00 30.23 569 MET A O 1
ATOM 3763 N N . PHE A 1 570 ? 142.891 163.797 159.607 1.00 27.24 570 PHE A N 1
ATOM 3764 C CA . PHE A 1 570 ? 143.178 162.915 160.734 1.00 27.14 570 PHE A CA 1
ATOM 3765 C C . PHE A 1 570 ? 143.872 163.615 161.906 1.00 26.14 570 PHE A C 1
ATOM 3766 O O . PHE A 1 570 ? 143.646 163.188 163.054 1.00 29.48 570 PHE A O 1
ATOM 3774 N N . PRO A 1 571 ? 144.684 164.663 161.718 1.00 27.59 571 PRO A N 1
ATOM 3775 C CA . PRO A 1 571 ? 145.195 165.380 162.897 1.00 29.10 571 PRO A CA 1
ATOM 3776 C C . PRO A 1 571 ? 144.092 165.963 163.754 1.00 29.22 571 PRO A C 1
ATOM 3777 O O . PRO A 1 571 ? 144.271 166.101 164.967 1.00 30.33 571 PRO A O 1
ATOM 3781 N N . LEU A 1 572 ? 142.956 166.323 163.156 1.00 29.42 572 LEU A N 1
ATOM 3782 C CA . LEU A 1 572 ? 141.814 166.772 163.945 1.00 27.70 572 LEU A CA 1
ATOM 3783 C C . LEU A 1 572 ? 141.297 165.651 164.839 1.00 32.17 572 LEU A C 1
ATOM 3784 O O . LEU A 1 572 ? 140.938 165.885 166.000 1.00 31.46 572 LEU A O 1
ATOM 3789 N N . MET A 1 573 ? 141.249 164.424 164.312 1.00 33.80 573 MET A N 1
ATOM 3790 C CA . MET A 1 573 ? 140.888 163.276 165.135 1.00 30.17 573 MET A CA 1
ATOM 3791 C C . MET A 1 573 ? 141.868 163.106 166.286 1.00 32.07 573 MET A C 1
ATOM 3792 O O . MET A 1 573 ? 141.465 162.802 167.414 1.00 34.07 573 MET A O 1
ATOM 3797 N N . ILE A 1 574 ? 143.162 163.293 166.020 1.00 31.52 574 ILE A N 1
ATOM 3798 C CA . ILE A 1 574 ? 144.145 163.233 167.100 1.00 28.54 574 ILE A CA 1
ATOM 3799 C C . ILE A 1 574 ? 143.862 164.313 168.140 1.00 29.66 574 ILE A C 1
ATOM 3800 O O . ILE A 1 574 ? 143.888 164.058 169.349 1.00 32.35 574 ILE A O 1
ATOM 3805 N N . MET A 1 575 ? 143.590 165.535 167.682 1.00 32.64 575 MET A N 1
ATOM 3806 C CA . MET A 1 575 ? 143.388 166.659 168.591 1.00 32.23 575 MET A CA 1
ATOM 3807 C C . MET A 1 575 ? 142.164 166.452 169.474 1.00 32.61 575 MET A C 1
ATOM 3808 O O . MET A 1 575 ? 142.168 166.830 170.651 1.00 34.20 575 MET A O 1
ATOM 3813 N N . PHE A 1 576 ? 141.099 165.869 168.921 1.00 33.72 576 PHE A N 1
ATOM 3814 C CA . PHE A 1 576 ? 139.869 165.708 169.692 1.00 31.29 576 PHE A CA 1
ATOM 3815 C C . PHE A 1 576 ? 140.056 164.807 170.906 1.00 31.56 576 PHE A C 1
ATOM 3816 O O . PHE A 1 576 ? 139.216 164.829 171.810 1.00 33.72 576 PHE A O 1
ATOM 3824 N N . LEU A 1 577 ? 141.128 164.014 170.953 1.00 33.18 577 LEU A N 1
ATOM 3825 C CA . LEU A 1 577 ? 141.347 163.139 172.098 1.00 28.36 577 LEU A CA 1
ATOM 3826 C C . LEU A 1 577 ? 141.592 163.915 173.386 1.00 27.80 577 LEU A C 1
ATOM 3827 O O . LEU A 1 577 ? 141.329 163.386 174.470 1.00 31.89 577 LEU A O 1
ATOM 3832 N N . ILE A 1 578 ? 142.082 165.148 173.297 1.00 34.07 578 ILE A N 1
ATOM 3833 C CA . ILE A 1 578 ? 142.386 165.952 174.479 1.00 34.21 578 ILE A CA 1
ATOM 3834 C C . ILE A 1 578 ? 141.079 166.288 175.190 1.00 32.42 578 ILE A C 1
ATOM 3835 O O . ILE A 1 578 ? 140.898 165.906 176.356 1.00 36.39 578 ILE A O 1
ATOM 3840 N N . PRO A 1 579 ? 140.145 166.995 174.547 1.00 34.72 579 PRO A N 1
ATOM 3841 C CA . PRO A 1 579 ? 138.858 167.253 175.210 1.00 33.67 579 PRO A CA 1
ATOM 3842 C C . PRO A 1 579 ? 138.111 165.987 175.577 1.00 34.33 579 PRO A C 1
ATOM 3843 O O . PRO A 1 579 ? 137.420 165.966 176.602 1.00 36.02 579 PRO A O 1
ATOM 3847 N N . VAL A 1 580 ? 138.226 164.926 174.777 1.00 33.58 580 VAL A N 1
ATOM 3848 C CA . VAL A 1 580 ? 137.577 163.667 175.133 1.00 33.15 580 VAL A CA 1
ATOM 3849 C C . VAL A 1 580 ? 138.092 163.182 176.481 1.00 32.32 580 VAL A C 1
ATOM 3850 O O . VAL A 1 580 ? 137.314 162.933 177.407 1.00 36.29 580 VAL A O 1
ATOM 3854 N N . ARG A 1 581 ? 139.416 163.118 176.635 1.00 32.82 581 ARG A N 1
ATOM 3855 C CA . ARG A 1 581 ? 139.992 162.680 177.900 1.00 33.15 581 ARG A CA 1
ATOM 3856 C C . ARG A 1 581 ? 139.585 163.605 179.040 1.00 35.89 581 ARG A C 1
ATOM 3857 O O . ARG A 1 581 ? 139.292 163.143 180.148 1.00 36.52 581 ARG A O 1
ATOM 3865 N N . GLN A 1 582 ? 139.569 164.914 178.791 1.00 37.52 582 GLN A N 1
ATOM 3866 C CA . GLN A 1 582 ? 139.317 165.857 179.876 1.00 35.07 582 GLN A CA 1
ATOM 3867 C C . GLN A 1 582 ? 137.863 165.839 180.338 1.00 38.80 582 GLN A C 1
ATOM 3868 O O . GLN A 1 582 ? 137.599 166.039 181.528 1.00 41.80 582 GLN A O 1
ATOM 3874 N N . TYR A 1 583 ? 136.913 165.595 179.436 1.00 38.35 583 TYR A N 1
ATOM 3875 C CA . TYR A 1 583 ? 135.504 165.807 179.751 1.00 38.22 583 TYR A CA 1
ATOM 3876 C C . TYR A 1 583 ? 134.646 164.553 179.678 1.00 39.59 583 TYR A C 1
ATOM 3877 O O . TYR A 1 583 ? 133.779 164.368 180.533 1.00 45.82 583 TYR A O 1
ATOM 3886 N N . LEU A 1 584 ? 134.841 163.689 178.680 1.00 36.01 584 LEU A N 1
ATOM 3887 C CA . LEU A 1 584 ? 133.953 162.549 178.493 1.00 37.35 584 LEU A CA 1
ATOM 3888 C C . LEU A 1 584 ? 134.399 161.323 179.280 1.00 37.43 584 LEU A C 1
ATOM 3889 O O . LEU A 1 584 ? 133.574 160.680 179.937 1.00 40.97 584 LEU A O 1
ATOM 3894 N N . LEU A 1 585 ? 135.685 160.981 179.222 1.00 36.39 585 LEU A N 1
ATOM 3895 C CA . LEU A 1 585 ? 136.157 159.777 179.900 1.00 35.41 585 LEU A CA 1
ATOM 3896 C C . LEU A 1 585 ? 135.834 159.771 181.388 1.00 37.34 585 LEU A C 1
ATOM 3897 O O . LEU A 1 585 ? 135.438 158.708 181.898 1.00 37.41 585 LEU A O 1
ATOM 3902 N N . PRO A 1 586 ? 135.974 160.872 182.131 1.00 40.13 586 PRO A N 1
ATOM 3903 C CA . PRO A 1 586 ? 135.632 160.830 183.562 1.00 36.06 586 PRO A CA 1
ATOM 3904 C C . PRO A 1 586 ? 134.198 160.416 183.832 1.00 37.75 586 PRO A C 1
ATOM 3905 O O . PRO A 1 586 ? 133.915 159.893 184.917 1.00 43.13 586 PRO A O 1
ATOM 3909 N N . ARG A 1 587 ? 133.282 160.639 182.890 1.00 40.92 587 ARG A N 1
ATOM 3910 C CA . ARG A 1 587 ? 131.899 160.220 183.091 1.00 44.00 587 ARG A CA 1
ATOM 3911 C C . ARG A 1 587 ? 131.777 158.702 183.124 1.00 42.95 587 ARG A C 1
ATOM 3912 O O . ARG A 1 587 ? 130.976 158.156 183.892 1.00 47.17 587 ARG A O 1
ATOM 3920 N N . PHE A 1 588 ? 132.552 158.006 182.295 1.00 41.61 588 PHE A N 1
ATOM 3921 C CA . PHE A 1 588 ? 132.460 156.555 182.197 1.00 39.85 588 PHE A CA 1
ATOM 3922 C C . PHE A 1 588 ? 133.442 155.837 183.109 1.00 38.49 588 PHE A C 1
ATOM 3923 O O . PHE A 1 588 ? 133.159 154.718 183.551 1.00 39.86 588 PHE A O 1
ATOM 3931 N N . PHE A 1 589 ? 134.585 156.449 183.399 1.00 36.70 589 PHE A N 1
ATOM 3932 C CA . PHE A 1 589 ? 135.624 155.842 184.212 1.00 35.88 589 PHE A CA 1
ATOM 3933 C C . PHE A 1 589 ? 135.814 156.638 185.496 1.00 37.66 589 PHE A C 1
ATOM 3934 O O . PHE A 1 589 ? 135.483 157.823 185.576 1.00 42.17 589 PHE A O 1
ATOM 3942 N N . LYS A 1 590 ? 136.360 155.968 186.504 1.00 40.44 590 LYS A N 1
ATOM 3943 C CA . LYS A 1 590 ? 136.344 156.449 187.880 1.00 39.87 590 LYS A CA 1
ATOM 3944 C C . LYS A 1 590 ? 137.743 156.886 188.299 1.00 39.85 590 LYS A C 1
ATOM 3945 O O . LYS A 1 590 ? 138.550 156.061 188.736 1.00 47.57 590 LYS A O 1
ATOM 3951 N N . GLY A 1 591 ? 138.033 158.178 188.152 1.00 37.52 591 GLY A N 1
ATOM 3952 C CA . GLY A 1 591 ? 139.084 158.800 188.934 1.00 36.64 591 GLY A CA 1
ATOM 3953 C C . GLY A 1 591 ? 140.425 158.099 188.905 1.00 40.29 591 GLY A C 1
ATOM 3954 O O . GLY A 1 591 ? 141.175 158.179 187.925 1.00 40.24 591 GLY A O 1
ATOM 3955 N N . ALA A 1 592 ? 140.747 157.443 190.024 1.00 37.41 592 ALA A N 1
ATOM 3956 C CA . ALA A 1 592 ? 142.036 156.780 190.169 1.00 36.09 592 ALA A CA 1
ATOM 3957 C C . ALA A 1 592 ? 142.301 155.790 189.042 1.00 36.11 592 ALA A C 1
ATOM 3958 O O . ALA A 1 592 ? 143.456 155.594 188.655 1.00 39.40 592 ALA A O 1
ATOM 3960 N N . HIS A 1 593 ? 141.258 155.156 188.502 1.00 32.25 593 HIS A N 1
ATOM 3961 C CA . HIS A 1 593 ? 141.459 154.240 187.383 1.00 29.12 593 HIS A CA 1
ATOM 3962 C C . HIS A 1 593 ? 141.954 154.987 186.150 1.00 29.15 593 HIS A C 1
ATOM 3963 O O . HIS A 1 593 ? 142.890 154.544 185.472 1.00 34.13 593 HIS A O 1
ATOM 3970 N N . LEU A 1 594 ? 141.341 156.134 185.849 1.00 35.23 594 LEU A N 1
ATOM 3971 C CA . LEU A 1 594 ? 141.809 156.951 184.735 1.00 33.29 594 LEU A CA 1
ATOM 3972 C C . LEU A 1 594 ? 143.229 157.439 184.978 1.00 33.66 594 LEU A C 1
ATOM 3973 O O . LEU A 1 594 ? 144.050 157.472 184.054 1.00 34.48 594 LEU A O 1
ATOM 3978 N N . GLN A 1 595 ? 143.533 157.832 186.215 1.00 36.97 595 GLN A N 1
ATOM 3979 C CA . GLN A 1 595 ? 144.878 158.298 186.528 1.00 34.00 595 GLN A CA 1
ATOM 3980 C C . GLN A 1 595 ? 145.907 157.193 186.316 1.00 32.06 595 GLN A C 1
ATOM 3981 O O . GLN A 1 595 ? 146.984 157.437 185.762 1.00 34.88 595 GLN A O 1
ATOM 3987 N N . ASP A 1 596 ? 145.593 155.971 186.751 1.00 32.40 596 ASP A N 1
ATOM 3988 C CA . ASP A 1 596 ? 146.502 154.848 186.546 1.00 28.19 596 ASP A CA 1
ATOM 3989 C C . ASP A 1 596 ? 146.671 154.532 185.064 1.00 28.10 596 ASP A C 1
ATOM 3990 O O . ASP A 1 596 ? 147.789 154.280 184.602 1.00 28.95 596 ASP A O 1
ATOM 3995 N N . LEU A 1 597 ? 145.577 154.544 184.301 1.00 29.09 597 LEU A N 1
ATOM 3996 C CA . LEU A 1 597 ? 145.635 154.186 182.890 1.00 25.64 597 LEU A CA 1
ATOM 3997 C C . LEU A 1 597 ? 146.190 155.297 182.004 1.00 28.37 597 LEU A C 1
ATOM 3998 O O . LEU A 1 597 ? 146.524 155.028 180.847 1.00 34.06 597 LEU A O 1
ATOM 4003 N N . ASP A 1 598 ? 146.299 156.523 182.508 1.00 32.76 598 ASP A N 1
ATOM 4004 C CA . ASP A 1 598 ? 146.780 157.658 181.721 1.00 26.01 598 ASP A CA 1
ATOM 4005 C C . ASP A 1 598 ? 147.791 158.463 182.534 1.00 29.59 598 ASP A C 1
ATOM 4006 O O . ASP A 1 598 ? 147.740 159.691 182.600 1.00 34.64 598 ASP A O 1
ATOM 4011 N N . ALA A 1 599 ? 148.736 157.766 183.159 1.00 31.03 599 ALA A N 1
ATOM 4012 C CA . ALA A 1 599 ? 149.705 158.422 184.025 1.00 28.45 599 ALA A CA 1
ATOM 4013 C C . ALA A 1 599 ? 150.715 159.224 183.213 1.00 29.43 599 ALA A C 1
ATOM 4014 O O . ALA A 1 599 ? 151.103 158.834 182.109 1.00 29.92 599 ALA A O 1
ATOM 4016 N N . ALA A 1 600 ? 151.141 160.358 183.775 1.00 32.37 600 ALA A N 1
ATOM 4017 C CA . ALA A 1 600 ? 152.142 161.189 183.113 1.00 29.79 600 ALA A CA 1
ATOM 4018 C C . ALA A 1 600 ? 153.494 160.489 183.051 1.00 31.28 600 ALA A C 1
ATOM 4019 O O . ALA A 1 600 ? 154.207 160.595 182.047 1.00 34.97 600 ALA A O 1
ATOM 4021 N N . GLU A 1 601 ? 153.867 159.783 184.110 1.00 29.36 601 GLU A N 1
ATOM 4022 C CA . GLU A 1 601 ? 155.116 159.041 184.157 1.00 29.20 601 GLU A CA 1
ATOM 4023 C C . GLU A 1 601 ? 154.868 157.567 183.855 1.00 29.74 601 GLU A C 1
ATOM 4024 O O . GLU A 1 601 ? 153.770 157.042 184.052 1.00 32.45 601 GLU A O 1
ATOM 4030 N N . TYR A 1 602 ? 155.914 156.904 183.368 1.00 32.03 602 TYR A N 1
ATOM 4031 C CA . TYR A 1 602 ? 155.853 155.479 183.058 1.00 24.04 602 TYR A CA 1
ATOM 4032 C C . TYR A 1 602 ? 156.080 154.692 184.343 1.00 22.92 602 TYR A C 1
ATOM 4033 O O . TYR A 1 602 ? 157.197 154.656 184.869 1.00 29.21 602 TYR A O 1
ATOM 4042 N N . GLU A 1 603 ? 155.026 154.061 184.847 1.00 29.30 603 GLU A N 1
ATOM 4043 C CA . GLU A 1 603 ? 155.061 153.348 186.117 1.00 27.71 603 GLU A CA 1
ATOM 4044 C C . GLU A 1 603 ? 155.155 151.850 185.864 1.00 28.79 603 GLU A C 1
ATOM 4045 O O . GLU A 1 603 ? 154.380 151.298 185.077 1.00 33.68 603 GLU A O 1
ATOM 4051 N N . GLU A 1 604 ? 156.095 151.197 186.541 1.00 28.43 604 GLU A N 1
ATOM 4052 C CA . GLU A 1 604 ? 156.404 149.795 186.311 1.00 30.23 604 GLU A CA 1
ATOM 4053 C C . GLU A 1 604 ? 156.502 149.064 187.642 1.00 33.40 604 GLU A C 1
ATOM 4054 O O . GLU A 1 604 ? 156.832 149.657 188.670 1.00 34.12 604 GLU A O 1
ATOM 4060 N N . ALA A 1 605 ? 156.217 147.764 187.610 1.00 32.56 605 ALA A N 1
ATOM 4061 C CA . ALA A 1 605 ? 156.297 146.927 188.795 1.00 32.03 605 ALA A CA 1
ATOM 4062 C C . ALA A 1 605 ? 157.169 145.712 188.511 1.00 31.29 605 ALA A C 1
ATOM 4063 O O . ALA A 1 605 ? 157.137 145.172 187.401 1.00 33.90 605 ALA A O 1
ATOM 4065 N N . PRO A 1 606 ? 157.951 145.256 189.487 1.00 37.47 606 PRO A N 1
ATOM 4066 C CA . PRO A 1 606 ? 158.801 144.081 189.266 1.00 37.16 606 PRO A CA 1
ATOM 4067 C C . PRO A 1 606 ? 157.986 142.796 189.242 1.00 36.24 606 PRO A C 1
ATOM 4068 O O . PRO A 1 606 ? 156.833 142.740 189.672 1.00 39.37 606 PRO A O 1
ATOM 4072 N N . ALA A 1 607 ? 158.617 141.746 188.726 1.00 37.97 607 ALA A N 1
ATOM 4073 C CA . ALA A 1 607 ? 157.967 140.446 188.649 1.00 40.40 607 ALA A CA 1
ATOM 4074 C C . ALA A 1 607 ? 157.591 139.949 190.039 1.00 41.50 607 ALA A C 1
ATOM 4075 O O . ALA A 1 607 ? 158.345 140.112 191.001 1.00 44.39 607 ALA A O 1
ATOM 4077 N N . LEU A 1 608 ? 156.404 139.346 190.140 1.00 49.54 608 LEU A N 1
ATOM 4078 C CA . LEU A 1 608 ? 155.916 138.796 191.393 1.00 49.98 608 LEU A CA 1
ATOM 4079 C C . LEU A 1 608 ? 156.178 137.294 191.456 1.00 52.28 608 LEU A C 1
ATOM 4080 O O . LEU A 1 608 ? 156.171 136.614 190.427 1.00 51.43 608 LEU A O 1
ATOM 4085 N N . PRO A 1 609 ? 156.417 136.738 192.641 1.00 60.38 609 PRO A N 1
ATOM 4086 C CA . PRO A 1 609 ? 156.502 135.279 192.760 1.00 61.13 609 PRO A CA 1
ATOM 4087 C C . PRO A 1 609 ? 155.177 134.623 192.405 1.00 61.67 609 PRO A C 1
ATOM 4088 O O . PRO A 1 609 ? 154.101 135.207 192.547 1.00 60.64 609 PRO A O 1
ATOM 4092 N N . PHE A 1 610 ? 155.272 133.381 191.926 1.00 62.94 610 PHE A N 1
ATOM 4093 C CA . PHE A 1 610 ? 154.069 132.650 191.539 1.00 61.98 610 PHE A CA 1
ATOM 4094 C C . PHE A 1 610 ? 153.066 132.601 192.683 1.00 61.77 610 PHE A C 1
ATOM 4095 O O . PHE A 1 610 ? 151.864 132.801 192.474 1.00 60.85 610 PHE A O 1
ATOM 4103 N N . ASN A 1 611 ? 153.539 132.338 193.902 1.00 63.58 611 ASN A N 1
ATOM 4104 C CA . ASN A 1 611 ? 152.643 132.323 195.051 1.00 64.05 611 ASN A CA 1
ATOM 4105 C C . ASN A 1 611 ? 152.009 133.685 195.298 1.00 63.93 611 ASN A C 1
ATOM 4106 O O . ASN A 1 611 ? 150.963 133.756 195.950 1.00 63.68 611 ASN A O 1
ATOM 4111 N N . LEU A 1 612 ? 152.616 134.762 194.798 1.00 62.17 612 LEU A N 1
ATOM 4112 C CA . LEU A 1 612 ? 152.043 136.096 194.920 1.00 62.08 612 LEU A CA 1
ATOM 4113 C C . LEU A 1 612 ? 151.282 136.536 193.678 1.00 61.06 612 LEU A C 1
ATOM 4114 O O . LEU A 1 612 ? 150.430 137.424 193.777 1.00 61.92 612 LEU A O 1
ATOM 4119 N N . ALA A 1 613 ? 151.570 135.948 192.519 1.00 57.02 613 ALA A N 1
ATOM 4120 C CA . ALA A 1 613 ? 150.810 136.239 191.312 1.00 56.19 613 ALA A CA 1
ATOM 4121 C C . ALA A 1 613 ? 149.477 135.508 191.270 1.00 58.93 613 ALA A C 1
ATOM 4122 O O . ALA A 1 613 ? 148.665 135.786 190.381 1.00 60.73 613 ALA A O 1
ATOM 4124 N N . ALA A 1 614 ? 149.235 134.584 192.198 1.00 64.36 614 ALA A N 1
ATOM 4125 C CA . ALA A 1 614 ? 147.980 133.848 192.258 1.00 62.75 614 ALA A CA 1
ATOM 4126 C C . ALA A 1 614 ? 146.969 134.468 193.211 1.00 62.95 614 ALA A C 1
ATOM 4127 O O . ALA A 1 614 ? 145.763 134.276 193.025 1.00 65.41 614 ALA A O 1
ATOM 4129 N N . GLU A 1 615 ? 147.427 135.204 194.226 1.00 58.28 615 GLU A N 1
ATOM 4130 C CA . GLU A 1 615 ? 146.501 135.886 195.125 1.00 60.30 615 GLU A CA 1
ATOM 4131 C C . GLU A 1 615 ? 145.841 137.091 194.469 1.00 62.23 615 GLU A C 1
ATOM 4132 O O . GLU A 1 615 ? 144.792 137.541 194.943 1.00 61.46 615 GLU A O 1
ATOM 4138 N N . THR A 1 616 ? 146.420 137.619 193.395 1.00 57.72 616 THR A N 1
ATOM 4139 C CA . THR A 1 616 ? 145.861 138.790 192.742 1.00 55.86 616 THR A CA 1
ATOM 4140 C C . THR A 1 616 ? 144.549 138.441 192.042 1.00 55.35 616 THR A C 1
ATOM 4141 O O . THR A 1 616 ? 144.307 137.299 191.646 1.00 57.17 616 THR A O 1
ATOM 4145 N N . GLU A 1 617 ? 143.692 139.454 191.898 1.00 52.38 617 GLU A N 1
ATOM 4146 C CA . GLU A 1 617 ? 142.433 139.259 191.187 1.00 52.22 617 GLU A CA 1
ATOM 4147 C C . GLU A 1 617 ? 142.682 138.837 189.745 1.00 52.62 617 GLU A C 1
ATOM 4148 O O . GLU A 1 617 ? 142.021 137.926 189.233 1.00 52.03 617 GLU A O 1
ATOM 4154 N N . ILE A 1 618 ? 143.633 139.489 189.076 1.00 49.50 618 ILE A N 1
ATOM 4155 C CA . ILE A 1 618 ? 143.897 139.181 187.675 1.00 47.54 618 ILE A CA 1
ATOM 4156 C C . ILE A 1 618 ? 144.472 137.777 187.535 1.00 49.00 618 ILE A C 1
ATOM 4157 O O . ILE A 1 618 ? 144.164 137.060 186.577 1.00 50.11 618 ILE A O 1
ATOM 4162 N N . GLY A 1 619 ? 145.304 137.360 188.485 1.00 53.77 619 GLY A N 1
ATOM 4163 C CA . GLY A 1 619 ? 145.941 136.059 188.419 1.00 52.94 619 GLY A CA 1
ATOM 4164 C C . GLY A 1 619 ? 145.256 134.998 189.256 1.00 54.50 619 GLY A C 1
ATOM 4165 O O . GLY A 1 619 ? 145.896 134.031 189.675 1.00 58.02 619 GLY A O 1
ATOM 4166 N N . SER A 1 620 ? 143.959 135.157 189.503 1.00 58.80 620 SER A N 1
ATOM 4167 C CA . SER A 1 620 ? 143.215 134.239 190.357 1.00 60.22 620 SER A CA 1
ATOM 4168 C C . SER A 1 620 ? 142.627 133.055 189.599 1.00 61.00 620 SER A C 1
ATOM 4169 O O . SER A 1 620 ? 141.926 132.240 190.207 1.00 62.51 620 SER A O 1
ATOM 4172 N N . THR A 1 621 ? 142.885 132.939 188.299 1.00 60.15 621 THR A N 1
ATOM 4173 C CA . THR A 1 621 ? 142.369 131.854 187.473 1.00 60.18 621 THR A CA 1
ATOM 4174 C C . THR A 1 621 ? 143.514 131.055 186.862 1.00 60.86 621 THR A C 1
ATOM 4175 O O . THR A 1 621 ? 143.520 130.748 185.669 1.00 63.25 621 THR A O 1
ATOM 4179 N N . THR A 1 622 ? 144.502 130.713 187.684 1.00 60.68 622 THR A N 1
ATOM 4180 C CA . THR A 1 622 ? 145.698 130.020 187.217 1.00 61.50 622 THR A CA 1
ATOM 4181 C C . THR A 1 622 ? 145.386 128.544 187.000 1.00 62.44 622 THR A C 1
ATOM 4182 O O . THR A 1 622 ? 145.178 127.798 187.963 1.00 64.42 622 THR A O 1
ATOM 4186 N N . SER A 1 623 ? 145.353 128.120 185.740 1.00 65.46 623 SER A N 1
ATOM 4187 C CA . SER A 1 623 ? 145.234 126.706 185.421 1.00 66.97 623 SER A CA 1
ATOM 4188 C C . SER A 1 623 ? 146.591 126.026 185.553 1.00 68.31 623 SER A C 1
ATOM 4189 O O . SER A 1 623 ? 147.627 126.582 185.180 1.00 68.12 623 SER A O 1
ATOM 4192 N N . TYR A 1 624 ? 146.577 124.811 186.095 1.00 74.52 624 TYR A N 1
ATOM 4193 C CA . TYR A 1 624 ? 147.853 124.140 186.313 1.00 72.85 624 TYR A CA 1
ATOM 4194 C C . TYR A 1 624 ? 148.383 123.563 185.001 1.00 72.99 624 TYR A C 1
ATOM 4195 O O . TYR A 1 624 ? 147.596 123.174 184.133 1.00 74.26 624 TYR A O 1
ATOM 4204 N N . PRO A 1 625 ? 149.701 123.490 184.832 1.00 68.43 625 PRO A N 1
ATOM 4205 C CA . PRO A 1 625 ? 150.249 123.016 183.557 1.00 67.76 625 PRO A CA 1
ATOM 4206 C C . PRO A 1 625 ? 149.999 121.532 183.351 1.00 67.58 625 PRO A C 1
ATOM 4207 O O . PRO A 1 625 ? 149.839 120.763 184.301 1.00 68.76 625 PRO A O 1
ATOM 4211 N N . GLY A 1 626 ? 149.961 121.136 182.079 1.00 68.23 626 GLY A N 1
ATOM 4212 C CA . GLY A 1 626 ? 149.781 119.747 181.720 1.00 68.45 626 GLY A CA 1
ATOM 4213 C C . GLY A 1 626 ? 151.072 118.956 181.808 1.00 68.59 626 GLY A C 1
ATOM 4214 O O . GLY A 1 626 ? 152.156 119.484 182.055 1.00 67.91 626 GLY A O 1
ATOM 4215 N N . ASP A 1 627 ? 150.940 117.645 181.597 1.00 68.80 627 ASP A N 1
ATOM 4216 C CA . ASP A 1 627 ? 152.101 116.764 181.685 1.00 69.81 627 ASP A CA 1
ATOM 4217 C C . ASP A 1 627 ? 153.136 117.102 180.621 1.00 69.57 627 ASP A C 1
ATOM 4218 O O . ASP A 1 627 ? 154.338 117.147 180.909 1.00 69.68 627 ASP A O 1
ATOM 4223 N N . LEU A 1 628 ? 152.694 117.343 179.385 1.00 63.38 628 LEU A N 1
ATOM 4224 C CA . LEU A 1 628 ? 153.635 117.693 178.327 1.00 62.87 628 LEU A CA 1
ATOM 4225 C C . LEU A 1 628 ? 154.248 119.067 178.559 1.00 62.63 628 LEU A C 1
ATOM 4226 O O . LEU A 1 628 ? 155.380 119.319 178.132 1.00 62.65 628 LEU A O 1
ATOM 4231 N N . GLU A 1 629 ? 153.523 119.965 179.230 1.00 61.48 629 GLU A N 1
ATOM 4232 C CA . GLU A 1 629 ? 154.091 121.268 179.559 1.00 60.99 629 GLU A CA 1
ATOM 4233 C C . GLU A 1 629 ? 155.171 121.150 180.625 1.00 60.70 629 GLU A C 1
ATOM 4234 O O . GLU A 1 629 ? 155.986 122.066 180.783 1.00 60.83 629 GLU A O 1
ATOM 4240 N N . ILE A 1 630 ? 155.194 120.041 181.359 1.00 67.05 630 ILE A N 1
ATOM 4241 C CA . ILE A 1 630 ? 156.245 119.776 182.330 1.00 67.90 630 ILE A CA 1
ATOM 4242 C C . ILE A 1 630 ? 157.290 118.868 181.696 1.00 66.77 630 ILE A C 1
ATOM 4243 O O . ILE A 1 630 ? 158.489 119.040 181.909 1.00 68.74 630 ILE A O 1
ATOM 4248 N N . TYR B 1 624 ? 181.603 146.606 185.983 1.00 59.01 624 TYR B N 1
ATOM 4249 C CA . TYR B 1 624 ? 180.302 147.228 186.193 1.00 59.04 624 TYR B CA 1
ATOM 4250 C C . TYR B 1 624 ? 179.792 147.829 184.888 1.00 56.93 624 TYR B C 1
ATOM 4251 O O . TYR B 1 624 ? 180.582 148.155 184.003 1.00 54.20 624 TYR B O 1
ATOM 4260 N N . PRO B 1 625 ? 178.475 147.977 184.762 1.00 43.88 625 PRO B N 1
ATOM 4261 C CA . PRO B 1 625 ? 177.916 148.479 183.503 1.00 43.00 625 PRO B CA 1
ATOM 4262 C C . PRO B 1 625 ? 178.226 149.952 183.293 1.00 41.61 625 PRO B C 1
ATOM 4263 O O . PRO B 1 625 ? 178.344 150.732 184.241 1.00 46.53 625 PRO B O 1
ATOM 4267 N N . GLY B 1 626 ? 178.355 150.328 182.023 1.00 39.60 626 GLY B N 1
ATOM 4268 C CA . GLY B 1 626 ? 178.589 151.706 181.659 1.00 37.50 626 GLY B CA 1
ATOM 4269 C C . GLY B 1 626 ? 177.321 152.537 181.705 1.00 33.57 626 GLY B C 1
ATOM 4270 O O . GLY B 1 626 ? 176.221 152.049 181.959 1.00 35.93 626 GLY B O 1
ATOM 4271 N N . ASP B 1 627 ? 177.493 153.833 181.444 1.00 35.72 627 ASP B N 1
ATOM 4272 C CA . ASP B 1 627 ? 176.363 154.754 181.502 1.00 35.70 627 ASP B CA 1
ATOM 4273 C C . ASP B 1 627 ? 175.297 154.394 180.475 1.00 35.42 627 ASP B C 1
ATOM 4274 O O . ASP B 1 627 ? 174.105 154.354 180.800 1.00 34.62 627 ASP B O 1
ATOM 4279 N N . LEU B 1 628 ? 175.702 154.129 179.232 1.00 33.94 628 LEU B N 1
ATOM 4280 C CA . LEU B 1 628 ? 174.727 153.825 178.191 1.00 28.29 628 LEU B CA 1
ATOM 4281 C C . LEU B 1 628 ? 174.102 152.451 178.393 1.00 32.68 628 LEU B C 1
ATOM 4282 O O . LEU B 1 628 ? 172.940 152.242 178.031 1.00 34.99 628 LEU B O 1
ATOM 4287 N N . GLU B 1 629 ? 174.852 151.505 178.961 1.00 31.95 629 GLU B N 1
ATOM 4288 C CA . GLU B 1 629 ? 174.271 150.209 179.293 1.00 32.14 629 GLU B CA 1
ATOM 4289 C C . GLU B 1 629 ? 173.164 150.355 180.330 1.00 35.44 629 GLU B C 1
ATOM 4290 O O . GLU B 1 629 ? 172.112 149.716 180.218 1.00 37.17 629 GLU B O 1
ATOM 4296 N N . ILE B 1 630 ? 173.385 151.188 181.348 1.00 36.47 630 ILE B N 1
ATOM 4297 C CA . ILE B 1 630 ? 172.359 151.418 182.360 1.00 32.97 630 ILE B CA 1
ATOM 4298 C C . ILE B 1 630 ? 171.183 152.189 181.771 1.00 31.69 630 ILE B C 1
ATOM 4299 O O . ILE B 1 630 ? 170.021 151.827 181.979 1.00 35.23 630 ILE B O 1
ATOM 4304 N N . LEU B 1 631 ? 171.462 153.264 181.032 1.00 28.99 631 LEU B N 1
ATOM 4305 C CA . LEU B 1 631 ? 170.380 154.063 180.469 1.00 29.20 631 LEU B CA 1
ATOM 4306 C C . LEU B 1 631 ? 169.562 153.268 179.460 1.00 31.13 631 LEU B C 1
ATOM 4307 O O . LEU B 1 631 ? 168.376 153.552 179.265 1.00 29.62 631 LEU B O 1
ATOM 4312 N N . ASP B 1 632 ? 170.171 152.269 178.819 1.00 36.21 632 ASP B N 1
ATOM 4313 C CA . ASP B 1 632 ? 169.427 151.408 177.907 1.00 35.62 632 ASP B CA 1
ATOM 4314 C C . ASP B 1 632 ? 168.279 150.699 178.615 1.00 33.47 632 ASP B C 1
ATOM 4315 O O . ASP B 1 632 ? 167.233 150.453 178.005 1.00 38.88 632 ASP B O 1
ATOM 4320 N N . GLU B 1 633 ? 168.452 150.362 179.893 1.00 32.65 633 GLU B N 1
ATOM 4321 C CA . GLU B 1 633 ? 167.452 149.592 180.623 1.00 31.78 633 GLU B CA 1
ATOM 4322 C C . GLU B 1 633 ? 166.344 150.451 181.213 1.00 32.71 633 GLU B C 1
ATOM 4323 O O . GLU B 1 633 ? 165.213 149.972 181.350 1.00 35.42 633 GLU B O 1
ATOM 4329 N N . VAL B 1 634 ? 166.631 151.707 181.563 1.00 27.38 634 VAL B N 1
ATOM 4330 C CA . VAL B 1 634 ? 165.651 152.547 182.245 1.00 31.43 634 VAL B CA 1
ATOM 4331 C C . VAL B 1 634 ? 164.878 153.456 181.297 1.00 29.17 634 VAL B C 1
ATOM 4332 O O . VAL B 1 634 ? 163.963 154.161 181.752 1.00 32.69 634 VAL B O 1
ATOM 4336 N N . MET B 1 635 ? 165.206 153.467 180.008 1.00 26.04 635 MET B N 1
ATOM 4337 C CA . MET B 1 635 ? 164.525 154.302 179.026 1.00 25.92 635 MET B CA 1
ATOM 4338 C C . MET B 1 635 ? 163.836 153.413 178.001 1.00 24.62 635 MET B C 1
ATOM 4339 O O . MET B 1 635 ? 164.431 152.449 177.512 1.00 30.01 635 MET B O 1
ATOM 4344 N N . THR B 1 636 ? 162.584 153.732 177.684 1.00 20.51 636 THR B N 1
ATOM 4345 C CA . THR B 1 636 ? 161.854 152.966 176.684 1.00 20.94 636 THR B CA 1
ATOM 4346 C C . THR B 1 636 ? 162.440 153.207 175.299 1.00 19.63 636 THR B C 1
ATOM 4347 O O . THR B 1 636 ? 162.867 154.317 174.969 1.00 26.43 636 THR B O 1
ATOM 4351 N N . ARG B 1 637 ? 162.464 152.152 174.485 1.00 22.15 637 ARG B N 1
ATOM 4352 C CA . ARG B 1 637 ? 163.027 152.267 173.146 1.00 23.70 637 ARG B CA 1
ATOM 4353 C C . ARG B 1 637 ? 162.118 153.055 172.213 1.00 21.89 637 ARG B C 1
ATOM 4354 O O . ARG B 1 637 ? 162.609 153.765 171.329 1.00 28.92 637 ARG B O 1
ATOM 4362 N N . SER B 1 638 ? 160.801 152.947 172.390 1.00 19.51 638 SER B N 1
ATOM 4363 C CA . SER B 1 638 ? 159.877 153.591 171.461 1.00 23.28 638 SER B CA 1
ATOM 4364 C C . SER B 1 638 ? 159.952 155.112 171.549 1.00 20.19 638 SER B C 1
ATOM 4365 O O . SER B 1 638 ? 159.985 155.794 170.519 1.00 25.36 638 SER B O 1
ATOM 4368 N N . ARG B 1 639 ? 159.978 155.665 172.763 1.00 22.97 639 ARG B N 1
ATOM 4369 C CA . ARG B 1 639 ? 159.864 157.104 172.947 1.00 19.90 639 ARG B CA 1
ATOM 4370 C C . ARG B 1 639 ? 160.909 157.700 173.880 1.00 21.89 639 ARG B C 1
ATOM 4371 O O . ARG B 1 639 ? 160.887 158.914 174.104 1.00 28.22 639 ARG B O 1
ATOM 4379 N N . GLY B 1 640 ? 161.823 156.900 174.417 1.00 20.65 640 GLY B N 1
ATOM 4380 C CA . GLY B 1 640 ? 162.831 157.426 175.322 1.00 16.37 640 GLY B CA 1
ATOM 4381 C C . GLY B 1 640 ? 162.280 157.925 176.640 1.00 21.24 640 GLY B C 1
ATOM 4382 O O . GLY B 1 640 ? 162.785 158.912 177.185 1.00 25.87 640 GLY B O 1
ATOM 4383 N N . GLU B 1 641 ? 161.258 157.261 177.169 1.00 25.19 641 GLU B N 1
ATOM 4384 C CA . GLU B 1 641 ? 160.649 157.618 178.443 1.00 19.20 641 GLU B CA 1
ATOM 4385 C C . GLU B 1 641 ? 161.351 156.863 179.565 1.00 23.40 641 GLU B C 1
ATOM 4386 O O . GLU B 1 641 ? 161.595 155.659 179.447 1.00 24.57 641 GLU B O 1
ATOM 4392 N N . PHE B 1 642 ? 161.676 157.569 180.645 1.00 20.08 642 PHE B N 1
ATOM 4393 C CA . PHE B 1 642 ? 162.272 156.918 181.803 1.00 19.87 642 PHE B CA 1
ATOM 4394 C C . PHE B 1 642 ? 161.261 155.990 182.467 1.00 22.58 642 PHE B C 1
ATOM 4395 O O . PHE B 1 642 ? 160.082 156.325 182.601 1.00 28.66 642 PHE B O 1
ATOM 4403 N N . ARG B 1 643 ? 161.726 154.813 182.874 1.00 26.27 643 ARG B N 1
ATOM 4404 C CA . ARG B 1 643 ? 160.888 153.864 183.594 1.00 26.81 643 ARG B CA 1
ATOM 4405 C C . ARG B 1 643 ? 161.020 154.097 185.092 1.00 26.75 643 ARG B C 1
ATOM 4406 O O . ARG B 1 643 ? 162.132 154.234 185.611 1.00 34.73 643 ARG B O 1
ATOM 4414 N N . HIS B 1 644 ? 159.886 154.142 185.780 1.00 27.93 644 HIS B N 1
ATOM 4415 C CA . HIS B 1 644 ? 159.838 154.235 187.233 1.00 26.71 644 HIS B CA 1
ATOM 4416 C C . HIS B 1 644 ? 159.365 152.900 187.786 1.00 27.14 644 HIS B C 1
ATOM 4417 O O . HIS B 1 644 ? 158.243 152.471 187.501 1.00 33.52 644 HIS B O 1
ATOM 4424 N N . THR B 1 645 ? 160.214 152.254 188.577 1.00 37.08 645 THR B N 1
ATOM 4425 C CA . THR B 1 645 ? 159.892 150.957 189.158 1.00 35.48 645 THR B CA 1
ATOM 4426 C C . THR B 1 645 ? 159.768 151.065 190.672 1.00 37.09 645 THR B C 1
ATOM 4427 O O . THR B 1 645 ? 158.985 151.866 191.179 1.00 40.23 645 THR B O 1
#

InterPro domains:
  IPR003020 Bicarbonate transporter, eukaryotic [PTHR11453] (2-606)
  IPR011531 Bicarbonate transporter-like, transmembrane domain [PF00955] (7-180)
  IPR011531 Bicarbonate transporter-like, transmembrane domain [PF00955] (199-371)
  IPR011531 Bicarbonate transporter-like, transmembrane domain [PF00955] (458-600)

Organism: Arabidopsis thaliana (NCBI:txid3702)

Foldseek 3Di:
DQFCPLQVVLCVQQVVCAVVLAVLCVVVPPVLVVLLVLLLVVAQLVLQLLQLVLCQLQVRLGGSLQQLQQQLVLLQVCLNPNRALLFHKGDDDLLSLLLSLLSLVQCPDPQRHSVNSLLLLLLLLLLLLVVLQVCLRVVVLVPLVLCFQLLVLLVLLLLLVVLLVLLVVVLVCLLADRDPDDCPDPCNDNVNSVVLSVLLVVLLVQLQVQLVVLCCQCPDPDDDNVVSVCSNSCVNVVSLVVSLVVQCPCVVPGDNPRHPFRPNDQCVDPVHQCVVSNVSRDPVSSVVSNPLSVLVSLVQLNQQSVLVCLLPDCVQVDDGDDNSSNNSSVQSVSSSVSSRVSHGHMGGDPPSSNVSQVSQWDPDCHIYGSRHSPSSNSSSVVSNVVSNVVVVNRSRRSSNSSSVSNNSSVVSPDQRVLNVLVVVLVDDLQCCLVVLQFKDQPLSQVPDNVLSNVVSVVSVVLSVVLSVLSVDSNSNSCSSVSSVVVSVCLVPVVCVVDPPVSSCSVTPRDGGMDGRDDSVVSCVGPSNVNHDDDDPVVD/DDDPVRVLVVQADPVPRHGHDD

Secondary structure (DSSP, 8-state):
--TTHHHHHHHHHHHTSHHHHHHHHHTTGGGGHHHHHHHHHHHHHHHHHHHHHHHHHTTTSS-HHHHHHHHHHHHHHHHHH-S-TT--EE--HHHHHHHHHHHHHHHT-TTTTTTTHHHHHHHHHHHHHHHHHHHHHTTGGGGGGG--HHHHHHHHHHHHHHHHHHHHHHHHHTTS--TTS-TTSGGGSHHHHHHHHHHHHHHHHHHHHHHHHHTTGGG-SSS-HHHHHHHHHHHHHHHHHHHHHHHTGGGGGS-TTSS-B--SPPTTSTT---HHHHTTS-HHHHHHTHHHHHHHHHHHHHHHHHHHHHHT-GGG---S---HHHHHHHHHHHHHHHHHHTS---EE-TTHHHHHHHHTEEE---EEE---SHHHHHHHHHHHHHHHTHHHHTTSBHHHHHHHHHHHHHHTSTT-HHHHHHHHHTS-GGGHHHHHTS-EETHHHHS-HHHHHHHHHHHHHHHHHHHHHTTSTTGGGGHHHHHHHHHHIIIIIHHHHS-THHHHHHT-SSEEEEPPPPHHHHSSSSTTS--PPP-TTT-/---HHHHHHHHB-TTT-PBEE-